Protein AF-0000000068295584 (afdb_homodimer)

InterPro domains:
  IPR000866 Alkyl hydroperoxide reductase subunit C/ Thiol specific antioxidant [PF00578] (80-216)
  IPR013766 Thioredoxin domain [PS51352] (78-240)
  IPR019479 Peroxiredoxin, C-terminal [PF10417] (237-272)
  IPR036249 Thioredoxin-like superfamily [SSF52833] (78-272)
  IPR050217 Thiol-specific antioxidant peroxiredoxin [PTHR10681] (71-273)

Foldseek 3Di:
DDDDDDDDDDDDDDDDYDDYDDDDDDDDDDPDDDPPPPPDDDDDDDDPDDPCPPPPPPPDDPPPPPPPPPPVVPPDDDQAPFFHDWDWFWKDAPLDIDIDTPVVQALQAKEKEKEAWDPLDPLCVLPLVVQLVCQVCVVVRVVVRYAYEYEKQDDNVSLSVLCPDDVVRSGNHHGPHIYGHNVVCVSLVSNPQADVVVRTGFTKIFIAGNNRGTNDMDTDGRNDHDDPVVVSQVSVQVVVCVVVVQWHADPPRGPPDDIFGPDPVRNVVVVVVD/DDDDDDDDDDDDDDDDDDDDDDDDDDDDDDDDDDDPPPPDDDDDDDPPPPDPPPDPPVPDDPPPPVPPPPPVVPPDDDQAPFFADWDWFWKDAPLDIDIDTPVVQALQAKEKEKEAWDALDPLCVLPLVVQLVCQVCVVVRVVVRYAYEYEKQDDNVSLSVLCPDDVVRSGNHHGPHIYGHNVVCVSLVSNPQADVVVRTGFTKIFIAGNNRGTNDMDTDGRNDHDDPVVVSQVSVQVVVCVVVVQWHADPPRGPPDDIFGPDPVRNVVVVVVD

Solvent-accessible surface area (backbone atoms only — not comparable to full-atom values): 32255 Å² total; per-residue (Å²): 138,92,84,93,87,93,87,93,86,90,98,87,96,88,95,88,92,91,86,92,88,89,92,85,88,85,91,85,88,82,82,83,83,78,82,72,81,72,82,86,84,74,86,85,78,85,73,77,80,76,82,65,83,68,79,75,72,81,72,74,81,72,73,71,68,72,66,71,68,66,72,62,71,73,76,80,71,34,63,58,74,26,71,53,81,76,54,73,37,48,17,29,45,86,91,34,83,42,79,48,47,57,69,76,35,42,75,73,26,29,36,40,44,34,35,33,42,62,79,86,42,33,42,22,41,20,45,52,44,38,54,43,48,49,36,76,45,37,66,64,38,46,75,63,46,36,45,59,41,38,36,27,40,41,47,49,66,56,50,44,54,37,33,72,25,50,49,87,78,66,24,59,24,85,55,79,48,38,42,35,28,28,63,84,42,58,63,38,46,73,69,54,31,38,39,76,94,77,68,31,31,32,36,30,36,34,37,27,40,35,87,32,30,19,43,29,37,38,37,27,32,85,53,46,37,57,42,70,67,57,49,52,37,54,51,50,40,48,51,49,26,71,78,32,75,68,36,15,31,27,43,60,46,47,93,89,54,82,65,33,33,51,36,71,71,43,27,46,54,48,55,70,68,100,142,85,81,85,86,89,80,86,92,82,84,93,83,93,84,85,90,87,87,93,81,90,86,92,84,93,89,79,88,84,76,85,73,84,80,76,80,68,80,82,81,72,86,84,76,86,69,78,76,73,80,77,65,80,73,78,71,80,74,74,82,73,72,73,71,72,67,69,68,67,69,64,70,74,77,80,70,34,63,58,75,26,71,53,80,76,54,74,38,47,19,28,44,86,89,33,83,44,78,47,47,56,70,75,36,43,76,73,26,28,36,40,42,33,36,33,42,62,79,85,43,33,44,17,44,17,47,52,41,38,54,44,47,49,37,77,46,36,66,66,37,48,76,64,46,34,46,59,38,39,37,28,40,43,47,48,67,56,51,41,54,37,33,72,26,49,51,89,78,66,24,57,25,86,54,82,48,38,42,34,27,29,63,85,42,57,61,37,47,72,69,54,30,36,37,74,94,76,66,32,30,33,37,29,37,33,38,26,40,36,85,33,31,19,43,29,38,36,36,27,31,84,53,46,35,57,42,71,67,58,50,50,37,52,51,50,40,49,52,51,26,70,78,33,74,66,35,16,33,27,45,61,46,48,94,90,54,85,65,33,32,50,36,70,70,44,27,46,54,48,56,71,68,98

pLDDT: mean 70.83, std 32.26, range [15.24, 98.81]

Radius of gyration: 38.33 Å; Cα contacts (8 Å, |Δi|>4): 947; chains: 2; bounding box: 94×116×137 Å

Organism: Malus domestica (NCBI:txid3750)

Sequence (548 aa):
MAASTAALISSAPSRAFSSSKSTPLVAASSKPISQTLTFPKSIHGLRLPRVAHSGSLSRGGSHARKSFVVKASAVELPLVGNVAPDFEAEAVFDQEFIKVKLSEYIGKKYVILFFYPLDFTFVCPTGKHEITAFSDRHAEFAELNTEILGVSVDSVFSHLAWVQTDRKSGGLGDLKYPLISDVTKSISKSYDVLIPDQGIALRGLFIIDKEGVIQHSTVNNLAIGRSVDETKRTLQALQYVQDNPDEVCPAGWKPGEKSMKPDPKGSKEYFSAIMAASTAALISSAPSRAFSSSKSTPLVAASSKPISQTLTFPKSIHGLRLPRVAHSGSLSRGGSHARKSFVVKASAVELPLVGNVAPDFEAEAVFDQEFIKVKLSEYIGKKYVILFFYPLDFTFVCPTGKHEITAFSDRHAEFAELNTEILGVSVDSVFSHLAWVQTDRKSGGLGDLKYPLISDVTKSISKSYDVLIPDQGIALRGLFIIDKEGVIQHSTVNNLAIGRSVDETKRTLQALQYVQDNPDEVCPAGWKPGEKSMKPDPKGSKEYFSAI

Secondary structure (DSSP, 8-state):
------------------------------------------------------------------------------STTSBPPP-EEEEEETTEEEEEEGGGTTTT-EEEEEE-S-TT-SSTHHHHHHHHHHHHTHHHHHHTTEEEEEEESS-HHHHHHHHHS-GGGT---S-SS-EEE-TT-HHHHHTT-EETTTTEE-EEEEEE-TTSBEEEEEEE-TTB---HHHHHHHHHHHHHHHHSTT-BB-TT--TTS--B-SSHHHHHHHHHH-/---------------------------------------------------------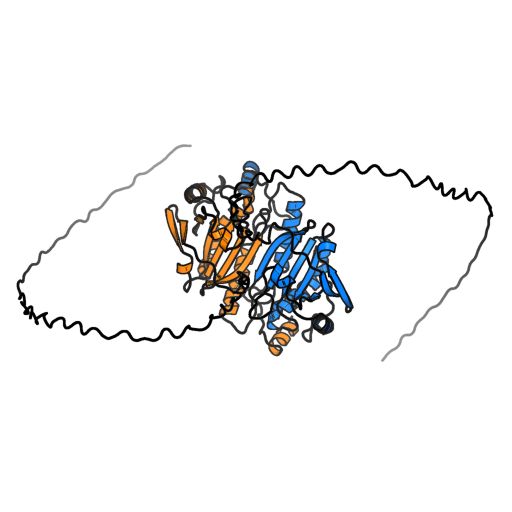---------------------STTSBPPP-EEEEEETTEEEEEEGGGTTTT-EEEEEE-S-TT-SSTHHHHHHHHHHHHTHHHHHHTTEEEEEEESS-HHHHHHHHHS-GGGT---S-SS-EEE-TT-HHHHHTT-EETTTTEE-EEEEEE-TTSBEEEEEEE-TTB---HHHHHHHHHHHHHHHH-TT-BB-TT--TTS--B-SSHHHHHHHHHH-

Nearest PDB structures (foldseek):
  5zte-assembly2_F  TM=9.862E-01  e=1.625E-36  Arabidopsis thaliana
  7kiz-assembly1_B  TM=9.825E-01  e=7.605E-29  Homo sapiens
  5ucx-assembly2_C  TM=9.709E-01  e=2.293E-28  Homo sapiens
  5jcg-assembly1_D  TM=9.652E-01  e=1.794E-28  Homo sapiens
  3tkr-assembly1_G  TM=9.799E-01  e=2.086E-27  Homo sapiens

Structure (mmCIF, N/CA/C/O backbone):
data_AF-0000000068295584-model_v1
#
loop_
_entity.id
_entity.type
_entity.pdbx_description
1 polymer 'thioredoxin-dependent peroxiredoxin'
#
loop_
_atom_site.group_PDB
_atom_site.id
_atom_site.type_symbol
_atom_site.label_atom_id
_atom_site.label_alt_id
_atom_site.label_comp_id
_atom_site.label_asym_id
_atom_site.label_entity_id
_atom_site.label_seq_id
_atom_site.pdbx_PDB_ins_code
_atom_site.Cartn_x
_atom_site.Cartn_y
_atom_site.Cartn_z
_atom_site.occupancy
_atom_site.B_iso_or_equiv
_atom_site.auth_seq_id
_atom_site.auth_comp_id
_atom_site.auth_asym_id
_atom_site.auth_atom_id
_atom_site.pdbx_PDB_model_num
ATOM 1 N N . MET A 1 1 ? -17.125 -19.172 -65.062 1 17.67 1 MET A N 1
ATOM 2 C CA . MET A 1 1 ? -16.516 -19.875 -66.188 1 17.67 1 MET A CA 1
ATOM 3 C C . MET A 1 1 ? -15.094 -20.312 -65.812 1 17.67 1 MET A C 1
ATOM 5 O O . MET A 1 1 ? -14.75 -21.484 -66 1 17.67 1 MET A O 1
ATOM 9 N N . ALA A 1 2 ? -13.961 -19.609 -66.25 1 17.59 2 ALA A N 1
ATOM 10 C CA . ALA A 1 2 ? -12.805 -20.141 -66.938 1 17.59 2 ALA A CA 1
ATOM 11 C C . ALA A 1 2 ? -11.773 -20.719 -65.938 1 17.59 2 ALA A C 1
ATOM 13 O O . ALA A 1 2 ? -11.75 -20.344 -64.812 1 17.59 2 ALA A O 1
ATOM 14 N N . ALA A 1 3 ? -10.297 -20.875 -66.312 1 16.34 3 ALA A N 1
ATOM 15 C CA . ALA A 1 3 ? -9.344 -21.797 -66.875 1 16.34 3 ALA A CA 1
ATOM 16 C C . ALA A 1 3 ? -8.141 -22.016 -66 1 16.34 3 ALA A C 1
ATOM 18 O O . ALA A 1 3 ? -7.738 -23.156 -65.75 1 16.34 3 ALA A O 1
ATOM 19 N N . SER A 1 4 ? -6.992 -21.156 -66 1 16.72 4 SER A N 1
ATOM 20 C CA . SER A 1 4 ? -5.715 -21.625 -66.5 1 16.72 4 SER A CA 1
ATOM 21 C C . SER A 1 4 ? -4.879 -22.312 -65.438 1 16.72 4 SER A C 1
ATOM 23 O O . SER A 1 4 ? -5.012 -22.016 -64.25 1 16.72 4 SER A O 1
ATOM 25 N N . THR A 1 5 ? -3.67 -23.141 -65.625 1 17.48 5 THR A N 1
ATOM 26 C CA . THR A 1 5 ? -2.939 -24.406 -65.688 1 17.48 5 THR A CA 1
ATOM 27 C C . THR A 1 5 ? -1.768 -24.375 -64.688 1 17.48 5 THR A C 1
ATOM 29 O O . THR A 1 5 ? -1.578 -25.312 -63.938 1 17.48 5 THR A O 1
ATOM 32 N N . ALA A 1 6 ? -0.493 -23.594 -64.75 1 16.61 6 ALA A N 1
ATOM 33 C CA . ALA A 1 6 ? 0.727 -24.203 -65.312 1 16.61 6 ALA A CA 1
ATOM 34 C C . ALA A 1 6 ? 1.592 -24.766 -64.188 1 16.61 6 ALA A C 1
ATOM 36 O O . ALA A 1 6 ? 1.451 -24.375 -63 1 16.61 6 ALA A O 1
ATOM 37 N N . ALA A 1 7 ? 3.119 -24.656 -64.125 1 16.59 7 ALA A N 1
ATOM 38 C CA . ALA A 1 7 ? 4.188 -25.547 -64.562 1 16.59 7 ALA A CA 1
ATOM 39 C C . ALA A 1 7 ? 5.008 -26.062 -63.375 1 16.59 7 ALA A C 1
ATOM 41 O O . ALA A 1 7 ? 5.164 -27.266 -63.219 1 16.59 7 ALA A O 1
ATOM 42 N N . LEU A 1 8 ? 6.41 -25.641 -63.219 1 16.23 8 LEU A N 1
ATOM 43 C CA . LEU A 1 8 ? 7.578 -26.438 -63.562 1 16.23 8 LEU A CA 1
ATOM 44 C C . LEU A 1 8 ? 8.195 -27.109 -62.344 1 16.23 8 LEU A C 1
ATOM 46 O O . LEU A 1 8 ? 7.98 -26.656 -61.219 1 16.23 8 LEU A O 1
ATOM 50 N N . ILE A 1 9 ? 9.688 -27.609 -62.219 1 16.42 9 ILE A N 1
ATOM 51 C CA . ILE A 1 9 ? 10.484 -28.828 -62.312 1 16.42 9 ILE A CA 1
ATOM 52 C C . ILE A 1 9 ? 11.242 -29.031 -61 1 16.42 9 ILE A C 1
ATOM 54 O O . ILE A 1 9 ? 11.172 -30.109 -60.406 1 16.42 9 ILE A O 1
ATOM 58 N N . SER A 1 10 ? 12.773 -28.797 -60.812 1 15.66 10 SER A N 1
ATOM 59 C CA . SER A 1 10 ? 13.797 -29.828 -60.969 1 15.66 10 SER A CA 1
ATOM 60 C C . SER A 1 10 ? 14.367 -30.25 -59.625 1 15.66 10 SER A C 1
ATOM 62 O O . SER A 1 10 ? 13.609 -30.516 -58.688 1 15.66 10 SER A O 1
ATOM 64 N N . SER A 1 11 ? 15.867 -30 -59.281 1 16.19 11 SER A N 1
ATOM 65 C CA . SER A 1 11 ? 17 -30.922 -59.344 1 16.19 11 SER A CA 1
ATOM 66 C C . SER A 1 11 ? 17.406 -31.391 -57.938 1 16.19 11 SER A C 1
ATOM 68 O O . SER A 1 11 ? 17.078 -30.75 -56.938 1 16.19 11 SER A O 1
ATOM 70 N N . ALA A 1 12 ? 18.719 -32.281 -57.625 1 16.98 12 ALA A N 1
ATOM 71 C CA . ALA A 1 12 ? 19.266 -33.594 -57.312 1 16.98 12 ALA A CA 1
ATOM 72 C C . ALA A 1 12 ? 20.062 -33.562 -56 1 16.98 12 ALA A C 1
ATOM 74 O O . ALA A 1 12 ? 19.828 -34.375 -55.125 1 16.98 12 ALA A O 1
ATOM 75 N N . PRO A 1 13 ? 21.594 -33.25 -55.844 1 16.44 13 PRO A N 1
ATOM 76 C CA . PRO A 1 13 ? 22.594 -34.312 -55.75 1 16.44 13 PRO A CA 1
ATOM 77 C C . PRO A 1 13 ? 22.969 -34.656 -54.312 1 16.44 13 PRO A C 1
ATOM 79 O O . PRO A 1 13 ? 22.594 -33.906 -53.406 1 16.44 13 PRO A O 1
ATOM 82 N N . SER A 1 14 ? 24.516 -34.906 -53.906 1 16 14 SER A N 1
ATOM 83 C CA . SER A 1 14 ? 25.453 -36 -53.719 1 16 14 SER A CA 1
ATOM 84 C C . SER A 1 14 ? 25.969 -36.062 -52.281 1 16 14 SER A C 1
ATOM 86 O O . SER A 1 14 ? 25.906 -37.094 -51.625 1 16 14 SER A O 1
ATOM 88 N N . ARG A 1 15 ? 27.391 -35.469 -51.781 1 16.08 15 ARG A N 1
ATOM 89 C CA . ARG A 1 15 ? 28.562 -36.312 -51.625 1 16.08 15 ARG A CA 1
ATOM 90 C C . ARG A 1 15 ? 28.797 -36.688 -50.188 1 16.08 15 ARG A C 1
ATOM 92 O O . ARG A 1 15 ? 28.281 -36.031 -49.25 1 16.08 15 ARG A O 1
ATOM 99 N N . ALA A 1 16 ? 30.281 -36.75 -49.531 1 16.42 16 ALA A N 1
ATOM 100 C CA . ALA A 1 16 ? 31.297 -37.781 -49.344 1 16.42 16 ALA A CA 1
ATOM 101 C C . ALA A 1 16 ? 31.625 -37.938 -47.844 1 16.42 16 ALA A C 1
ATOM 103 O O . ALA A 1 16 ? 31.375 -39 -47.25 1 16.42 16 ALA A O 1
ATOM 104 N N . PHE A 1 17 ? 33 -37.531 -47.312 1 15.76 17 PHE A N 1
ATOM 105 C CA . PHE A 1 17 ? 34.125 -38.406 -47.031 1 15.76 17 PHE A CA 1
ATOM 106 C C . PHE A 1 17 ? 34.25 -38.656 -45.531 1 15.76 17 PHE A C 1
ATOM 108 O O . PHE A 1 17 ? 33.656 -37.969 -44.719 1 15.76 17 PHE A O 1
ATOM 115 N N . SER A 1 18 ? 35.656 -38.5 -44.812 1 15.45 18 SER A N 1
ATOM 116 C CA . SER A 1 18 ? 36.656 -39.469 -44.469 1 15.45 18 SER A CA 1
ATOM 117 C C . SER A 1 18 ? 36.719 -39.688 -42.938 1 15.45 18 SER A C 1
ATOM 119 O O . SER A 1 18 ? 36.188 -38.875 -42.188 1 15.45 18 SER A O 1
ATOM 121 N N . SER A 1 19 ? 38.062 -39.719 -42.25 1 15.38 19 SER A N 1
ATOM 122 C CA . SER A 1 19 ? 38.906 -40.812 -41.781 1 15.38 19 SER A CA 1
ATOM 123 C C . SER A 1 19 ? 38.969 -40.906 -40.281 1 15.38 19 SER A C 1
ATOM 125 O O . SER A 1 19 ? 38.625 -41.938 -39.688 1 15.38 19 SER A O 1
ATOM 127 N N . SER A 1 20 ? 40.25 -40.469 -39.531 1 16.3 20 SER A N 1
ATOM 128 C CA . SER A 1 20 ? 41.25 -41.406 -39.031 1 16.3 20 SER A CA 1
ATOM 129 C C . SER A 1 20 ? 41.094 -41.625 -37.531 1 16.3 20 SER A C 1
ATOM 131 O O . SER A 1 20 ? 40.375 -40.875 -36.844 1 16.3 20 SER A O 1
ATOM 133 N N . LYS A 1 21 ? 42.281 -41.438 -36.531 1 16.11 21 LYS A N 1
ATOM 134 C CA . LYS A 1 21 ? 43.219 -42.438 -36 1 16.11 21 LYS A CA 1
ATOM 135 C C . LYS A 1 21 ? 43 -42.625 -34.5 1 16.11 21 LYS A C 1
ATOM 137 O O . LYS A 1 21 ? 42.438 -43.594 -34.062 1 16.11 21 LYS A O 1
ATOM 142 N N . SER A 1 22 ? 44.094 -42.125 -33.562 1 16.5 22 SER A N 1
ATOM 143 C CA . SER A 1 22 ? 45.062 -42.969 -32.938 1 16.5 22 SER A CA 1
ATOM 144 C C . SER A 1 22 ? 44.656 -43.312 -31.5 1 16.5 22 SER A C 1
ATOM 146 O O . SER A 1 22 ? 43.812 -42.656 -30.922 1 16.5 22 SER A O 1
ATOM 148 N N . THR A 1 23 ? 45.719 -43.375 -30.438 1 16.98 23 THR A N 1
ATOM 149 C CA . THR A 1 23 ? 46.406 -44.438 -29.766 1 16.98 23 THR A CA 1
ATOM 150 C C . THR A 1 23 ? 45.969 -44.531 -28.297 1 16.98 23 THR A C 1
ATOM 152 O O . THR A 1 23 ? 45.438 -43.562 -27.734 1 16.98 23 THR A O 1
ATOM 155 N N . PRO A 1 24 ? 46.844 -45.125 -27.328 1 16.7 24 PRO A N 1
ATOM 156 C CA . PRO A 1 24 ? 46.875 -46.344 -26.516 1 16.7 24 PRO A CA 1
ATOM 157 C C . PRO A 1 24 ? 46.656 -46.094 -25.031 1 16.7 24 PRO A C 1
ATOM 159 O O . PRO A 1 24 ? 45.781 -46.719 -24.422 1 16.7 24 PRO A O 1
ATOM 162 N N . LEU A 1 25 ? 47.656 -45.344 -24.25 1 17.67 25 LEU A N 1
ATOM 163 C CA . LEU A 1 25 ? 48.531 -46.125 -23.391 1 17.67 25 LEU A CA 1
ATOM 164 C C . LEU A 1 25 ? 47.969 -46.25 -21.984 1 17.67 25 LEU A C 1
ATOM 166 O O . LEU A 1 25 ? 47.156 -45.406 -21.562 1 17.67 25 LEU A O 1
ATOM 170 N N . VAL A 1 26 ? 48.781 -46.688 -20.906 1 16.25 26 VAL A N 1
ATOM 171 C CA . VAL A 1 26 ? 49 -47.844 -20.016 1 16.25 26 VAL A CA 1
ATOM 172 C C . VAL A 1 26 ? 48.719 -47.406 -18.562 1 16.25 26 VAL A C 1
ATOM 174 O O . VAL A 1 26 ? 48.031 -48.125 -17.828 1 16.25 26 VAL A O 1
ATOM 177 N N . ALA A 1 27 ? 49.406 -46.312 -17.812 1 18.75 27 ALA A N 1
ATOM 178 C CA . ALA A 1 27 ? 50.344 -46.844 -16.828 1 18.75 27 ALA A CA 1
ATOM 179 C C . ALA A 1 27 ? 49.656 -47.125 -15.5 1 18.75 27 ALA A C 1
ATOM 181 O O . ALA A 1 27 ? 48.625 -46.5 -15.195 1 18.75 27 ALA A O 1
ATOM 182 N N . ALA A 1 28 ? 50.375 -47.5 -14.359 1 16.31 28 ALA A N 1
ATOM 183 C CA . ALA A 1 28 ? 50.688 -48.594 -13.422 1 16.31 28 ALA A CA 1
ATOM 184 C C . ALA A 1 28 ? 50.125 -48.312 -12.047 1 16.31 28 ALA A C 1
ATOM 186 O O . ALA A 1 28 ? 49.281 -49.062 -11.547 1 16.31 28 ALA A O 1
ATOM 187 N N . SER A 1 29 ? 50.969 -47.906 -10.945 1 16.55 29 SER A N 1
ATOM 188 C CA . SER A 1 29 ? 51.375 -48.812 -9.867 1 16.55 29 SER A CA 1
ATOM 189 C C . SER A 1 29 ? 50.531 -48.562 -8.602 1 16.55 29 SER A C 1
ATOM 191 O O . SER A 1 29 ? 49.812 -47.562 -8.523 1 16.55 29 SER A O 1
ATOM 193 N N . SER A 1 30 ? 51.25 -48.219 -7.344 1 16.98 30 SER A N 1
ATOM 194 C CA . SER A 1 30 ? 51.469 -49.031 -6.145 1 16.98 30 SER A CA 1
ATOM 195 C C . SER A 1 30 ? 50.625 -48.5 -4.977 1 16.98 30 SER A C 1
ATOM 197 O O . SER A 1 30 ? 50.469 -47.312 -4.805 1 16.98 30 SER A O 1
ATOM 199 N N . LYS A 1 31 ? 49.75 -49.375 -4.336 1 20.42 31 LYS A N 1
ATOM 200 C CA . LYS A 1 31 ? 48.656 -49.5 -3.369 1 20.42 31 LYS A CA 1
ATOM 201 C C . LYS A 1 31 ? 49.125 -49.125 -1.963 1 20.42 31 LYS A C 1
ATOM 203 O O . LYS A 1 31 ? 48.406 -49.375 -0.985 1 20.42 31 LYS A O 1
ATOM 208 N N . PRO A 1 32 ? 50.094 -47.938 -1.812 1 19.88 32 PRO A N 1
ATOM 209 C CA . PRO A 1 32 ? 50.75 -48.406 -0.584 1 19.88 32 PRO A CA 1
ATOM 210 C C . PRO A 1 32 ? 49.781 -48.562 0.58 1 19.88 32 PRO A C 1
ATOM 212 O O . PRO A 1 32 ? 48.688 -47.969 0.574 1 19.88 32 PRO A O 1
ATOM 215 N N . ILE A 1 33 ? 50.344 -49.344 1.66 1 17.77 33 ILE A N 1
ATOM 216 C CA . ILE A 1 33 ? 50.125 -50.219 2.811 1 17.77 33 ILE A CA 1
ATOM 217 C C . ILE A 1 33 ? 49.594 -49.375 3.984 1 17.77 33 ILE A C 1
ATOM 219 O O . ILE A 1 33 ? 50.031 -48.281 4.23 1 17.77 33 ILE A O 1
ATOM 223 N N . SER A 1 34 ? 48.5 -49.938 4.734 1 19.78 34 SER A N 1
ATOM 224 C CA . SER A 1 34 ? 47.406 -49.75 5.672 1 19.78 34 SER A CA 1
ATOM 225 C C . SER A 1 34 ? 47.906 -49.469 7.078 1 19.78 34 SER A C 1
ATOM 227 O O . SER A 1 34 ? 47.125 -49.312 8.008 1 19.78 34 SER A O 1
ATOM 229 N N . GLN A 1 35 ? 49.375 -49.062 7.195 1 17.77 35 GLN A N 1
ATOM 230 C CA . GLN A 1 35 ? 49.719 -49.688 8.469 1 17.77 35 GLN A CA 1
ATOM 231 C C . GLN A 1 35 ? 48.969 -49 9.625 1 17.77 35 GLN A C 1
ATOM 233 O O . GLN A 1 35 ? 48.906 -47.781 9.688 1 17.77 35 GLN A O 1
ATOM 238 N N . THR A 1 36 ? 48.062 -49.781 10.391 1 22.05 36 THR A N 1
ATOM 239 C CA . THR A 1 36 ? 47.031 -49.75 11.438 1 22.05 36 THR A CA 1
ATOM 240 C C . THR A 1 36 ? 47.656 -49.312 12.766 1 22.05 36 THR A C 1
ATOM 242 O O . THR A 1 36 ? 46.969 -49.156 13.766 1 22.05 36 THR A O 1
ATOM 245 N N . LEU A 1 37 ? 48.781 -48.344 12.781 1 18.75 37 LEU A N 1
ATOM 246 C CA . LEU A 1 37 ? 49.5 -48.625 14.016 1 18.75 37 LEU A CA 1
ATOM 247 C C . LEU A 1 37 ? 48.625 -48.375 15.234 1 18.75 37 LEU A C 1
ATOM 249 O O . LEU A 1 37 ? 47.906 -47.375 15.281 1 18.75 37 LEU A O 1
ATOM 253 N N . THR A 1 38 ? 48.562 -49.375 16.188 1 19.47 38 THR A N 1
ATOM 254 C CA . THR A 1 38 ? 47.844 -49.906 17.344 1 19.47 38 THR A CA 1
ATOM 255 C C . THR A 1 38 ? 48.156 -49.062 18.578 1 19.47 38 THR A C 1
ATOM 257 O O . THR A 1 38 ? 47.531 -49.281 19.625 1 19.47 38 THR A O 1
ATOM 260 N N . PHE A 1 39 ? 48.688 -47.781 18.562 1 20.31 39 PHE A N 1
ATOM 261 C CA . PHE A 1 39 ? 49.469 -47.688 19.812 1 20.31 39 PHE A CA 1
ATOM 262 C C . PHE A 1 39 ? 48.531 -47.75 21.016 1 20.31 39 PHE A C 1
ATOM 264 O O . PHE A 1 39 ? 47.406 -47.281 20.969 1 20.31 39 PHE A O 1
ATOM 271 N N . PRO A 1 40 ? 49.188 -48.344 22.141 1 18.86 40 PRO A N 1
ATOM 272 C CA . PRO A 1 40 ? 48.75 -48.969 23.375 1 18.86 40 PRO A CA 1
ATOM 273 C C . PRO A 1 40 ? 48.031 -48 24.328 1 18.86 40 PRO A C 1
ATOM 275 O O . PRO A 1 40 ? 48.25 -46.781 24.234 1 18.86 40 PRO A O 1
ATOM 278 N N . LYS A 1 41 ? 47.094 -48.594 25.109 1 18.34 41 LYS A N 1
ATOM 279 C CA . LYS A 1 41 ? 45.875 -48.406 25.906 1 18.34 41 LYS A CA 1
ATOM 280 C C . LYS A 1 41 ? 46.188 -47.719 27.219 1 18.34 41 LYS A C 1
ATOM 282 O O . LYS A 1 41 ? 45.438 -46.844 27.656 1 18.34 41 LYS A O 1
ATOM 287 N N . SER A 1 42 ? 47.344 -48.062 28.031 1 18.14 42 SER A N 1
ATOM 288 C CA . SER A 1 42 ? 46.875 -48.594 29.312 1 18.14 42 SER A CA 1
ATOM 289 C C . SER A 1 42 ? 46.781 -47.5 30.359 1 18.14 42 SER A C 1
ATOM 291 O O . SER A 1 42 ? 46.156 -47.688 31.422 1 18.14 42 SER A O 1
ATOM 293 N N . ILE A 1 43 ? 47.406 -46.281 30.266 1 20.06 43 ILE A N 1
ATOM 294 C CA . ILE A 1 43 ? 48.031 -46.062 31.562 1 20.06 43 ILE A CA 1
ATOM 295 C C . ILE A 1 43 ? 46.969 -45.812 32.625 1 20.06 43 ILE A C 1
ATOM 297 O O . ILE A 1 43 ? 45.969 -45.125 32.375 1 20.06 43 ILE A O 1
ATOM 301 N N . HIS A 1 44 ? 47.281 -46.438 33.906 1 18 44 HIS A N 1
ATOM 302 C CA . HIS A 1 44 ? 46.688 -46.906 35.156 1 18 44 HIS A CA 1
ATOM 303 C C . HIS A 1 44 ? 46.125 -45.719 35.969 1 18 44 HIS A C 1
ATOM 305 O O . HIS A 1 44 ? 46.438 -44.562 35.688 1 18 44 HIS A O 1
ATOM 311 N N . GLY A 1 45 ? 46.25 -45.875 37.406 1 18.12 45 GLY A N 1
ATOM 312 C CA . GLY A 1 45 ? 45.312 -46.125 38.5 1 18.12 45 GLY A CA 1
ATOM 313 C C . GLY A 1 45 ? 45.031 -44.875 39.312 1 18.12 45 GLY A C 1
ATOM 314 O O . GLY A 1 45 ? 43.875 -44.688 39.781 1 18.12 45 GLY A O 1
ATOM 315 N N . LEU A 1 46 ? 46.094 -44.062 39.719 1 21.66 46 LEU A N 1
ATOM 316 C CA . LEU A 1 46 ? 46.156 -43.938 41.188 1 21.66 46 LEU A CA 1
ATOM 317 C C . LEU A 1 46 ? 45.156 -42.906 41.688 1 21.66 46 LEU A C 1
ATOM 319 O O . LEU A 1 46 ? 45.125 -41.781 41.156 1 21.66 46 LEU A O 1
ATOM 323 N N . ARG A 1 47 ? 44.188 -43.375 42.531 1 21.62 47 ARG A N 1
ATOM 324 C CA . ARG A 1 47 ? 42.906 -42.938 43.094 1 21.62 47 ARG A CA 1
ATOM 325 C C . ARG A 1 47 ? 43.125 -41.875 44.188 1 21.62 47 ARG A C 1
ATOM 327 O O . ARG A 1 47 ? 43.594 -42.188 45.281 1 21.62 47 ARG A O 1
ATOM 334 N N . LEU A 1 48 ? 43.969 -40.875 44.031 1 23.66 48 LEU A N 1
ATOM 335 C CA . LEU A 1 48 ? 44.188 -40.219 45.312 1 23.66 48 LEU A CA 1
ATOM 336 C C . LEU A 1 48 ? 42.875 -39.781 45.938 1 23.66 48 LEU A C 1
ATOM 338 O O . LEU A 1 48 ? 41.969 -39.312 45.219 1 23.66 48 LEU A O 1
ATOM 342 N N . PRO A 1 49 ? 42.75 -40.125 47.344 1 21.23 49 PRO A N 1
ATOM 343 C CA . PRO A 1 49 ? 41.562 -40.062 48.188 1 21.23 49 PRO A CA 1
ATOM 344 C C . PRO A 1 49 ? 41 -38.656 48.344 1 21.23 49 PRO A C 1
ATOM 346 O O . PRO A 1 49 ? 41.75 -37.688 48.156 1 21.23 49 PRO A O 1
ATOM 349 N N . ARG A 1 50 ? 39.719 -38.594 48.312 1 22.33 50 ARG A N 1
ATOM 350 C CA . ARG A 1 50 ? 38.719 -37.531 48.188 1 22.33 50 ARG A CA 1
ATOM 351 C C . ARG A 1 50 ? 38.625 -36.719 49.469 1 22.33 50 ARG A C 1
ATOM 353 O O . ARG A 1 50 ? 38.062 -37.156 50.469 1 22.33 50 ARG A O 1
ATOM 360 N N . VAL A 1 51 ? 39.75 -36.312 50.219 1 21.83 51 VAL A N 1
ATOM 361 C CA . VAL A 1 51 ? 39.344 -35.844 51.531 1 21.83 51 VAL A CA 1
ATOM 362 C C . VAL A 1 51 ? 38.188 -34.875 51.406 1 21.83 51 VAL A C 1
ATOM 364 O O . VAL A 1 51 ? 38.188 -33.969 50.562 1 21.83 51 VAL A O 1
ATOM 367 N N . ALA A 1 52 ? 37.062 -35.219 52.031 1 22.39 52 ALA A N 1
ATOM 368 C CA . ALA A 1 52 ? 35.656 -34.75 52.094 1 22.39 52 ALA A CA 1
ATOM 369 C C . ALA A 1 52 ? 35.562 -33.406 52.781 1 22.39 52 ALA A C 1
ATOM 371 O O . ALA A 1 52 ? 34.469 -32.844 52.875 1 22.39 52 ALA A O 1
ATOM 372 N N . HIS A 1 53 ? 36.531 -32.562 52.969 1 22.28 53 HIS A N 1
ATOM 373 C CA . HIS A 1 53 ? 36.188 -31.609 54 1 22.28 53 HIS A CA 1
ATOM 374 C C . HIS A 1 53 ? 34.969 -30.781 53.594 1 22.28 53 HIS A C 1
ATOM 376 O O . HIS A 1 53 ? 35 -30.047 52.594 1 22.28 53 HIS A O 1
ATOM 382 N N . SER A 1 54 ? 33.719 -31.281 53.594 1 23.31 54 SER A N 1
ATOM 383 C CA . SER A 1 54 ? 32.562 -30.578 53.062 1 23.31 54 SER A CA 1
ATOM 384 C C . SER A 1 54 ? 32.188 -29.359 53.906 1 23.31 54 SER A C 1
ATOM 386 O O . SER A 1 54 ? 31.266 -29.422 54.719 1 23.31 54 SER A O 1
ATOM 388 N N . GLY A 1 55 ? 33.125 -28.594 54.5 1 25.38 55 GLY A N 1
ATOM 389 C CA . GLY A 1 55 ? 32.5 -27.594 55.344 1 25.38 55 GLY A CA 1
ATOM 390 C C . GLY A 1 55 ? 31.422 -26.781 54.625 1 25.38 55 GLY A C 1
ATOM 391 O O . GLY A 1 55 ? 31.656 -26.266 53.531 1 25.38 55 GLY A O 1
ATOM 392 N N . SER A 1 56 ? 30.156 -27.219 54.719 1 26.02 56 SER A N 1
ATOM 393 C CA . SER A 1 56 ? 29.016 -26.672 54 1 26.02 56 SER A CA 1
ATOM 394 C C . SER A 1 56 ? 28.797 -25.203 54.375 1 26.02 56 SER A C 1
ATOM 396 O O . SER A 1 56 ? 28.641 -24.859 55.562 1 26.02 56 SER A O 1
ATOM 398 N N . LEU A 1 57 ? 29.734 -24.312 54 1 26.31 57 LEU A N 1
ATOM 399 C CA . LEU A 1 57 ? 29.406 -22.906 54.188 1 26.31 57 LEU A CA 1
ATOM 400 C C . LEU A 1 57 ? 27.984 -22.625 53.719 1 26.31 57 LEU A C 1
ATOM 402 O O . LEU A 1 57 ? 27.594 -23.078 52.625 1 26.31 57 LEU A O 1
ATOM 406 N N . SER A 1 58 ? 27 -22.469 54.688 1 26.75 58 SER A N 1
ATOM 407 C CA . SER A 1 58 ? 25.609 -22.078 54.5 1 26.75 58 SER A CA 1
ATOM 408 C C . SER A 1 58 ? 25.484 -20.891 53.531 1 26.75 58 SER A C 1
ATOM 410 O O . SER A 1 58 ? 26.078 -19.844 53.781 1 26.75 58 SER A O 1
ATOM 412 N N . ARG A 1 59 ? 25.656 -21.125 52.281 1 27.11 59 ARG A N 1
ATOM 413 C CA . ARG A 1 59 ? 25.516 -20.094 51.281 1 27.11 59 ARG A CA 1
ATOM 414 C C . ARG A 1 59 ? 24.25 -19.281 51.5 1 27.11 59 ARG A C 1
ATOM 416 O O . ARG A 1 59 ? 23.188 -19.828 51.812 1 27.11 59 ARG A O 1
ATOM 423 N N . GLY A 1 60 ? 24.406 -18.109 51.969 1 26.98 60 GLY A N 1
ATOM 424 C CA . GLY A 1 60 ? 23.453 -17.016 52.062 1 26.98 60 GLY A CA 1
ATOM 425 C C . GLY A 1 60 ? 22.484 -16.953 50.906 1 26.98 60 GLY A C 1
ATOM 426 O O . GLY A 1 60 ? 22.766 -17.5 49.812 1 26.98 60 GLY A O 1
ATOM 427 N N . GLY A 1 61 ? 21.109 -16.984 51.219 1 26.81 61 GLY A N 1
ATOM 428 C CA . GLY A 1 61 ? 19.922 -16.953 50.406 1 26.81 61 GLY A CA 1
ATOM 429 C C . GLY A 1 61 ? 20.016 -15.953 49.25 1 26.81 61 GLY A C 1
ATOM 430 O O . GLY A 1 61 ? 20.312 -14.773 49.469 1 26.81 61 GLY A O 1
ATOM 431 N N . SER A 1 62 ? 20.703 -16.328 48.219 1 27.53 62 SER A N 1
ATOM 432 C CA . SER A 1 62 ? 20.734 -15.508 47 1 27.53 62 SER A CA 1
ATOM 433 C C . SER A 1 62 ? 19.328 -15.039 46.625 1 27.53 62 SER A C 1
ATOM 435 O O . SER A 1 62 ? 18.391 -15.836 46.625 1 27.53 62 SER A O 1
ATOM 437 N N . HIS A 1 63 ? 18.969 -13.93 47.219 1 29.48 63 HIS A N 1
ATOM 438 C CA . HIS A 1 63 ? 17.766 -13.227 46.781 1 29.48 63 HIS A CA 1
ATOM 439 C C . HIS A 1 63 ? 17.609 -13.297 45.25 1 29.48 63 HIS A C 1
ATOM 441 O O . HIS A 1 63 ? 18.531 -12.922 44.5 1 29.48 63 HIS A O 1
ATOM 447 N N . ALA A 1 64 ?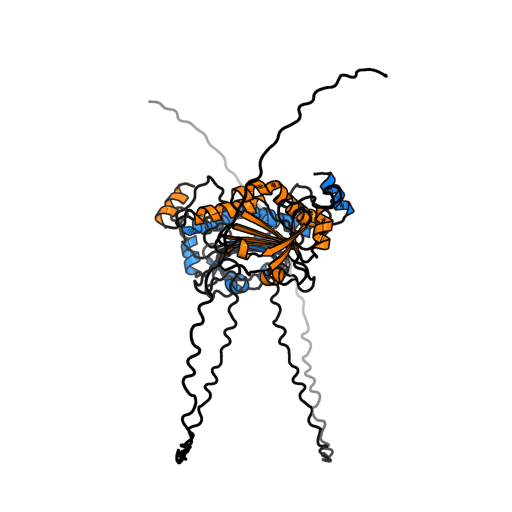 16.969 -14.336 44.812 1 29.5 64 ALA A N 1
ATOM 448 C CA . ALA A 1 64 ? 16.531 -14.414 43.406 1 29.5 64 ALA A CA 1
ATOM 449 C C . ALA A 1 64 ? 16.109 -13.039 42.906 1 29.5 64 ALA A C 1
ATOM 451 O O . ALA A 1 64 ? 15.164 -12.438 43.438 1 29.5 64 ALA A O 1
ATOM 452 N N . ARG A 1 65 ? 17.031 -12.25 42.594 1 26.62 65 ARG A N 1
ATOM 453 C CA . ARG A 1 65 ? 16.578 -11.117 41.781 1 26.62 65 ARG A CA 1
ATOM 454 C C . ARG A 1 65 ? 15.578 -11.57 40.719 1 26.62 65 ARG A C 1
ATOM 456 O O . ARG A 1 65 ? 15.898 -12.414 39.875 1 26.62 65 ARG A O 1
ATOM 463 N N . LYS A 1 66 ? 14.352 -11.859 41.188 1 29.45 66 LYS A N 1
ATOM 464 C CA . LYS A 1 66 ? 13.336 -11.945 40.125 1 29.45 66 LYS A CA 1
ATOM 465 C C . LYS A 1 66 ? 13.633 -10.969 39 1 29.45 66 LYS A C 1
ATOM 467 O O . LYS A 1 66 ? 13.594 -9.75 39.188 1 29.45 66 LYS A O 1
ATOM 472 N N . SER A 1 67 ? 14.711 -11.352 38.281 1 30.08 67 SER A N 1
ATOM 473 C CA . SER A 1 67 ? 14.828 -10.578 37.062 1 30.08 67 SER A CA 1
ATOM 474 C C . SER A 1 67 ? 13.469 -10.414 36.375 1 30.08 67 SER A C 1
ATOM 476 O O . SER A 1 67 ? 12.797 -11.406 36.094 1 30.08 67 SER A O 1
ATOM 478 N N . PHE A 1 68 ? 12.727 -9.617 36.938 1 30.5 68 PHE A N 1
ATOM 479 C CA . PHE A 1 68 ? 11.594 -9.219 36.094 1 30.5 68 PHE A CA 1
ATOM 480 C C . PHE A 1 68 ? 12 -9.102 34.625 1 30.5 68 PHE A C 1
ATOM 482 O O . PHE A 1 68 ? 12.781 -8.227 34.281 1 30.5 68 PHE A O 1
ATOM 489 N N . VAL A 1 69 ? 12.312 -10.273 34.094 1 30.41 69 VAL A N 1
ATOM 490 C CA . VAL A 1 69 ? 12.383 -10.188 32.625 1 30.41 69 VAL A CA 1
ATOM 491 C C . VAL A 1 69 ? 11.211 -9.367 32.094 1 30.41 69 VAL A C 1
ATOM 493 O O . VAL A 1 69 ? 10.055 -9.758 32.25 1 30.41 69 VAL A O 1
ATOM 496 N N . VAL A 1 70 ? 11.195 -8.125 32.312 1 29.3 70 VAL A N 1
ATOM 497 C CA . VAL A 1 70 ? 10.297 -7.34 31.469 1 29.3 70 VAL A CA 1
ATOM 498 C C . VAL A 1 70 ? 10.219 -7.953 30.078 1 29.3 70 VAL A C 1
ATOM 500 O O . VAL A 1 70 ? 11.227 -8.031 29.375 1 29.3 70 VAL A O 1
ATOM 503 N N . LYS A 1 71 ? 9.562 -9.055 29.984 1 29.06 71 LYS A N 1
ATOM 504 C CA . LYS A 1 71 ? 9.258 -9.375 28.594 1 29.06 71 LYS A CA 1
ATOM 505 C C . LYS A 1 71 ? 8.969 -8.102 27.781 1 29.06 71 LYS A C 1
ATOM 507 O O . LYS A 1 71 ? 7.949 -7.445 28 1 29.06 71 LYS A O 1
ATOM 512 N N . ALA A 1 72 ? 9.945 -7.23 27.594 1 32.72 72 ALA A N 1
ATOM 513 C CA . ALA A 1 72 ? 9.766 -6.172 26.609 1 32.72 72 ALA A CA 1
ATOM 514 C C . ALA A 1 72 ? 8.852 -6.629 25.484 1 32.72 72 ALA A C 1
ATOM 516 O O . ALA A 1 72 ? 9.047 -7.703 24.906 1 32.72 72 ALA A O 1
ATOM 517 N N . SER A 1 73 ? 7.648 -6.508 25.594 1 37.59 73 SER A N 1
ATOM 518 C CA . SER A 1 73 ? 6.762 -6.742 24.453 1 37.59 73 SER A CA 1
ATOM 519 C C . SER A 1 73 ? 7.516 -6.629 23.125 1 37.59 73 SER A C 1
ATOM 521 O O . SER A 1 73 ? 8.211 -5.645 22.891 1 37.59 73 SER A O 1
ATOM 523 N N . ALA A 1 74 ? 8.172 -7.59 22.672 1 42.38 74 ALA A N 1
ATOM 524 C CA . ALA A 1 74 ? 8.859 -7.625 21.391 1 42.38 74 ALA A CA 1
ATOM 525 C C . ALA A 1 74 ? 8.258 -6.625 20.406 1 42.38 74 ALA A C 1
ATOM 527 O O . ALA A 1 74 ? 7.055 -6.68 20.125 1 42.38 74 ALA A O 1
ATOM 528 N N . VAL A 1 75 ? 8.578 -5.422 20.531 1 52.66 75 VAL A N 1
ATOM 529 C CA . VAL A 1 75 ? 8.18 -4.363 19.609 1 52.66 75 VAL A CA 1
ATOM 530 C C . VAL A 1 75 ? 8.078 -4.918 18.203 1 52.66 75 VAL A C 1
ATOM 532 O O . VAL A 1 75 ? 9.07 -5.41 17.641 1 52.66 75 VAL A O 1
ATOM 535 N N . GLU A 1 76 ? 6.953 -5.469 17.734 1 71.81 76 GLU A N 1
ATOM 536 C CA . GLU A 1 76 ? 6.754 -6.004 16.391 1 71.81 76 GLU A CA 1
ATOM 537 C C . GLU A 1 76 ? 7.16 -4.988 15.328 1 71.81 76 GLU A C 1
ATOM 539 O O . GLU A 1 76 ? 6.719 -3.838 15.352 1 71.81 76 GLU A O 1
ATOM 544 N N . LEU A 1 77 ? 8.273 -5.207 14.617 1 86.12 77 LEU A N 1
ATOM 545 C CA . LEU A 1 77 ? 8.805 -4.395 13.531 1 86.12 77 LEU A CA 1
ATOM 546 C C . LEU A 1 77 ? 7.848 -4.371 12.344 1 86.12 77 LEU A C 1
ATOM 548 O O . LEU A 1 77 ? 7.188 -5.371 12.055 1 86.12 77 LEU A O 1
ATOM 552 N N . PRO A 1 78 ? 7.758 -3.143 11.82 1 90.12 78 PRO A N 1
ATOM 553 C CA . PRO A 1 78 ? 6.973 -3.129 10.586 1 90.12 78 PRO A CA 1
ATOM 554 C C . PRO A 1 78 ? 7.523 -4.078 9.531 1 90.12 78 PRO A C 1
ATOM 556 O O . PRO A 1 78 ? 8.711 -4.418 9.555 1 90.12 78 PRO A O 1
ATOM 559 N N . LEU A 1 79 ? 6.664 -4.516 8.633 1 94.38 79 LEU A N 1
ATOM 560 C CA . LEU A 1 79 ? 7.105 -5.398 7.559 1 94.38 79 LEU A CA 1
ATOM 561 C C . LEU A 1 79 ? 8.07 -4.672 6.621 1 94.38 79 LEU A C 1
ATOM 563 O O . LEU A 1 79 ? 9.141 -5.195 6.297 1 94.38 79 LEU A O 1
ATOM 567 N N . VAL A 1 80 ? 7.672 -3.49 6.238 1 97.25 80 VAL A N 1
ATOM 568 C CA . VAL A 1 80 ? 8.508 -2.734 5.309 1 97.25 80 VAL A CA 1
ATOM 569 C C . VAL A 1 80 ? 9.797 -2.307 6.004 1 97.25 80 VAL A C 1
ATOM 571 O O . VAL A 1 80 ? 9.766 -1.818 7.137 1 97.25 80 VAL A O 1
ATOM 574 N N . GLY A 1 81 ? 10.891 -2.488 5.312 1 95.94 81 GLY A N 1
ATOM 575 C CA . GLY A 1 81 ? 12.195 -2.145 5.859 1 95.94 81 GLY A CA 1
ATOM 576 C C . GLY A 1 81 ? 12.883 -3.311 6.547 1 95.94 81 GLY A C 1
ATOM 577 O O . GLY A 1 81 ? 14.039 -3.205 6.953 1 95.94 81 GLY A O 1
ATOM 578 N N . ASN A 1 82 ? 12.156 -4.441 6.637 1 96.88 82 ASN A N 1
ATOM 579 C CA . ASN A 1 82 ? 12.703 -5.617 7.305 1 96.88 82 ASN A CA 1
ATOM 580 C C . ASN A 1 82 ? 12.633 -6.852 6.41 1 96.88 82 ASN A C 1
ATOM 582 O O . ASN A 1 82 ? 12 -6.824 5.355 1 96.88 82 ASN A O 1
ATOM 586 N N . VAL A 1 83 ? 13.344 -7.852 6.867 1 97.69 83 VAL A N 1
ATOM 587 C CA . VAL A 1 83 ? 13.43 -9.086 6.094 1 97.69 83 VAL A CA 1
ATOM 588 C C . VAL A 1 83 ? 12.047 -9.727 5.973 1 97.69 83 VAL A C 1
ATOM 590 O O . VAL A 1 83 ? 11.305 -9.797 6.953 1 97.69 83 VAL A O 1
ATOM 593 N N . ALA A 1 84 ? 11.734 -10.078 4.754 1 98.38 84 ALA A N 1
ATOM 594 C CA . ALA A 1 84 ? 10.445 -10.703 4.492 1 98.38 84 ALA A CA 1
ATOM 595 C C . ALA A 1 84 ? 10.328 -12.039 5.219 1 98.38 84 ALA A C 1
ATOM 597 O O . ALA A 1 84 ? 11.273 -12.836 5.23 1 98.38 84 ALA A O 1
ATOM 598 N N . PRO A 1 85 ? 9.188 -12.281 5.824 1 98.06 85 PRO A N 1
ATOM 599 C CA . PRO A 1 85 ? 8.977 -13.625 6.375 1 98.06 85 PRO A CA 1
ATOM 600 C C . PRO A 1 85 ? 9.133 -14.727 5.328 1 98.06 85 PRO A C 1
ATOM 602 O O . PRO A 1 85 ? 8.469 -14.68 4.281 1 98.06 85 PRO A O 1
ATOM 605 N N . ASP A 1 86 ? 9.945 -15.664 5.645 1 98.06 86 ASP A N 1
ATOM 606 C CA . ASP A 1 86 ? 10.188 -16.75 4.695 1 98.06 86 ASP A CA 1
ATOM 607 C C . ASP A 1 86 ? 9.07 -17.781 4.746 1 98.06 86 ASP A C 1
ATOM 609 O O . ASP A 1 86 ? 8.328 -17.859 5.734 1 98.06 86 ASP A O 1
ATOM 613 N N . PHE A 1 87 ? 8.93 -18.516 3.564 1 98.25 87 PHE A N 1
ATOM 614 C CA . PHE A 1 87 ? 7.957 -19.594 3.512 1 98.25 87 PHE A CA 1
ATOM 615 C C . PHE A 1 87 ? 8.352 -20.625 2.463 1 98.25 87 PHE A C 1
ATOM 617 O O . PHE A 1 87 ? 9.18 -20.344 1.59 1 98.25 87 PHE A O 1
ATOM 624 N N . GLU A 1 88 ? 7.875 -21.781 2.67 1 98.06 88 GLU A N 1
ATOM 625 C CA . GLU A 1 88 ? 7.875 -22.875 1.703 1 98.06 88 GLU A CA 1
ATOM 626 C C . GLU A 1 88 ? 6.48 -23.469 1.539 1 98.06 88 GLU A C 1
ATOM 628 O O . GLU A 1 88 ? 5.82 -23.797 2.527 1 98.06 88 GLU A O 1
ATOM 633 N N . ALA A 1 89 ? 6.066 -23.547 0.26 1 98.38 89 ALA A N 1
ATOM 634 C CA . ALA A 1 89 ? 4.688 -23.984 0.043 1 98.38 89 ALA A CA 1
ATOM 635 C C . ALA A 1 89 ? 4.527 -24.625 -1.332 1 98.38 89 ALA A C 1
ATOM 637 O O . ALA A 1 89 ? 5.359 -24.422 -2.221 1 98.38 89 ALA A O 1
ATOM 638 N N . GLU A 1 90 ? 3.514 -25.391 -1.448 1 97.62 90 GLU A N 1
ATOM 639 C CA . GLU A 1 90 ? 3.145 -25.938 -2.75 1 97.62 90 GLU A CA 1
ATOM 640 C C . GLU A 1 90 ? 2.484 -24.875 -3.627 1 97.62 90 GLU A C 1
ATOM 642 O O . GLU A 1 90 ? 1.803 -23.969 -3.123 1 97.62 90 GLU A O 1
ATOM 647 N N . ALA A 1 91 ? 2.721 -25.016 -4.902 1 98.31 91 ALA A N 1
ATOM 648 C CA . ALA A 1 91 ? 2.184 -24.078 -5.879 1 98.31 91 ALA A CA 1
ATOM 649 C C . ALA A 1 91 ? 1.851 -24.781 -7.191 1 98.31 91 ALA A C 1
ATOM 651 O O . ALA A 1 91 ? 2.15 -25.953 -7.363 1 98.31 91 ALA A O 1
ATOM 652 N N . VAL A 1 92 ? 1.156 -24.062 -8.008 1 97.69 92 VAL A N 1
ATOM 653 C CA . VAL A 1 92 ? 0.879 -24.531 -9.359 1 97.69 92 VAL A CA 1
ATOM 654 C C . VAL A 1 92 ? 1.591 -23.641 -10.367 1 97.69 92 VAL A C 1
ATOM 656 O O . VAL A 1 92 ? 1.49 -22.406 -10.305 1 97.69 92 VAL A O 1
ATOM 659 N N . PHE A 1 93 ? 2.373 -24.266 -11.227 1 97.12 93 PHE A N 1
ATOM 660 C CA . PHE A 1 93 ? 2.996 -23.594 -12.367 1 97.12 93 PHE A CA 1
ATOM 661 C C . PHE A 1 93 ? 3.104 -24.531 -13.555 1 97.12 93 PHE A C 1
ATOM 663 O O . PHE A 1 93 ? 3.467 -25.703 -13.398 1 97.12 93 PHE A O 1
ATOM 670 N N . ASP A 1 94 ? 2.658 -24.016 -14.695 1 94.19 94 ASP A N 1
ATOM 671 C CA . ASP A 1 94 ? 2.701 -24.797 -15.93 1 94.19 94 ASP A CA 1
ATOM 672 C C . ASP A 1 94 ? 1.925 -26.109 -15.773 1 94.19 94 ASP A C 1
ATOM 674 O O . ASP A 1 94 ? 2.424 -27.172 -16.125 1 94.19 94 ASP A O 1
ATOM 678 N N . GLN A 1 95 ? 0.904 -26.062 -15.117 1 91.94 95 GLN A N 1
ATOM 679 C CA . GLN A 1 95 ? -0.059 -27.141 -14.953 1 91.94 95 GLN A CA 1
ATOM 680 C C . GLN A 1 95 ? 0.511 -28.266 -14.086 1 91.94 95 GLN A C 1
ATOM 682 O O . GLN A 1 95 ? 0.027 -29.391 -14.133 1 91.94 95 GLN A O 1
ATOM 687 N N . GLU A 1 96 ? 1.496 -27.922 -13.328 1 94.31 96 GLU A N 1
ATOM 688 C CA . GLU A 1 96 ? 2.115 -28.906 -12.445 1 94.31 96 GLU A CA 1
ATOM 689 C C . GLU A 1 96 ? 2.223 -28.375 -11.016 1 94.31 96 GLU A C 1
ATOM 691 O O . GLU A 1 96 ? 2.25 -27.156 -10.797 1 94.31 96 GLU A O 1
ATOM 696 N N . PHE A 1 97 ? 2.215 -29.312 -10.133 1 96.44 97 PHE A N 1
ATOM 697 C CA . PHE A 1 97 ? 2.48 -28.969 -8.742 1 96.44 97 PHE A CA 1
ATOM 698 C C . PHE A 1 97 ? 3.975 -28.781 -8.5 1 96.44 97 PHE A C 1
ATOM 700 O O . PHE A 1 97 ? 4.773 -29.656 -8.867 1 96.44 97 PHE A O 1
ATOM 707 N N . ILE A 1 98 ? 4.371 -27.688 -7.922 1 97.25 98 ILE A N 1
ATOM 708 C CA . ILE A 1 98 ? 5.77 -27.406 -7.598 1 97.25 98 ILE A CA 1
ATOM 709 C C . ILE A 1 98 ? 5.871 -26.891 -6.168 1 97.25 98 ILE A C 1
ATOM 711 O O . ILE A 1 98 ? 4.855 -26.609 -5.523 1 97.25 98 ILE A O 1
ATOM 715 N N . LYS A 1 99 ? 7.066 -26.859 -5.727 1 97.56 99 LYS A N 1
ATOM 716 C CA . LYS A 1 99 ? 7.359 -26.234 -4.438 1 97.56 99 LYS A CA 1
ATOM 717 C C . LYS A 1 99 ? 8.047 -24.891 -4.617 1 97.56 99 LYS A C 1
ATOM 719 O O . LYS A 1 99 ? 8.969 -24.766 -5.422 1 97.56 99 LYS A O 1
ATOM 724 N N . VAL A 1 100 ? 7.555 -23.891 -3.939 1 97.94 100 VAL A N 1
ATOM 725 C CA . VAL A 1 100 ? 8.141 -22.547 -4 1 97.94 100 VAL A CA 1
ATOM 726 C C . VAL A 1 100 ? 8.672 -22.156 -2.627 1 97.94 100 VAL A C 1
ATOM 728 O O . VAL A 1 100 ? 7.996 -22.359 -1.612 1 97.94 100 VAL A O 1
ATOM 731 N N . LYS A 1 101 ? 9.797 -21.75 -2.629 1 98.25 101 LYS A N 1
ATOM 732 C CA . LYS A 1 101 ? 10.453 -21.203 -1.441 1 98.25 101 LYS A CA 1
ATOM 733 C C . LYS A 1 101 ? 10.961 -19.797 -1.687 1 98.25 101 LYS A C 1
ATOM 735 O O . LYS A 1 101 ? 11.719 -19.547 -2.629 1 98.25 101 LYS A O 1
ATOM 740 N N . LEU A 1 102 ? 10.562 -18.859 -0.795 1 98.19 102 LEU A N 1
ATOM 741 C CA . LEU A 1 102 ? 10.898 -17.453 -1.017 1 98.19 102 LEU A CA 1
ATOM 742 C C . LEU A 1 102 ? 12.414 -17.25 -1.031 1 98.19 102 LEU A C 1
ATOM 744 O O . LEU A 1 102 ? 12.938 -16.516 -1.863 1 98.19 102 LEU A O 1
ATOM 748 N N . SER A 1 103 ? 13.133 -17.875 -0.152 1 97.62 103 SER A N 1
ATOM 749 C CA . SER A 1 103 ? 14.562 -17.641 0.039 1 97.62 103 SER A CA 1
ATOM 750 C C . SER A 1 103 ? 15.352 -18.047 -1.203 1 97.62 103 SER A C 1
ATOM 752 O O . SER A 1 103 ? 16.516 -17.672 -1.344 1 97.62 103 SER A O 1
ATOM 754 N N . GLU A 1 104 ? 14.75 -18.812 -2.07 1 97.12 104 GLU A N 1
ATOM 755 C CA . GLU A 1 104 ? 15.43 -19.234 -3.293 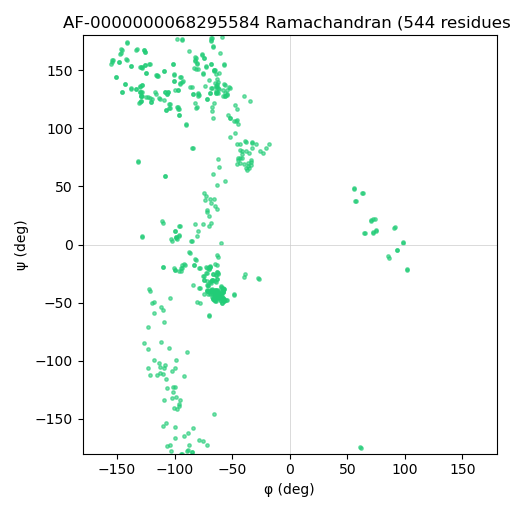1 97.12 104 GLU A CA 1
ATOM 756 C C . GLU A 1 104 ? 15.617 -18.047 -4.246 1 97.12 104 GLU A C 1
ATOM 758 O O . GLU A 1 104 ? 16.422 -18.125 -5.176 1 97.12 104 GLU A O 1
ATOM 763 N N . TYR A 1 105 ? 14.859 -17.031 -4.055 1 97.44 105 TYR A N 1
ATOM 764 C CA . TYR A 1 105 ? 14.945 -15.867 -4.938 1 97.44 105 TYR A CA 1
ATOM 765 C C . TYR A 1 105 ? 15.891 -14.812 -4.371 1 97.44 105 TYR A C 1
ATOM 767 O O . TYR A 1 105 ? 16.312 -13.898 -5.082 1 97.44 105 TYR A O 1
ATOM 775 N N . ILE A 1 106 ? 16.125 -14.883 -3.115 1 96.19 106 ILE A N 1
ATOM 776 C CA . ILE A 1 106 ? 16.969 -13.891 -2.441 1 96.19 106 ILE A CA 1
ATOM 777 C C . ILE A 1 106 ? 18.375 -13.93 -3.023 1 96.19 106 ILE A C 1
ATOM 779 O O . ILE A 1 106 ? 18.922 -15 -3.258 1 96.19 106 ILE A O 1
ATOM 783 N N . GLY A 1 107 ? 18.953 -12.766 -3.324 1 96.12 107 GLY A N 1
ATOM 784 C CA . GLY A 1 107 ? 20.266 -12.664 -3.955 1 96.12 107 GLY A CA 1
ATOM 785 C C . GLY A 1 107 ? 20.203 -12.742 -5.469 1 96.12 107 GLY A C 1
ATOM 786 O O . GLY A 1 107 ? 21.188 -12.453 -6.148 1 96.12 107 GLY A O 1
ATOM 787 N N . LYS A 1 108 ? 19.047 -13.117 -6.012 1 97 108 LYS A N 1
ATOM 788 C CA . LYS A 1 108 ? 18.953 -13.375 -7.445 1 97 108 LYS A CA 1
ATOM 789 C C . LYS A 1 108 ? 17.969 -12.414 -8.109 1 97 108 LYS A C 1
ATOM 791 O O . LYS A 1 108 ? 18.281 -11.789 -9.125 1 97 108 LYS A O 1
ATOM 796 N N . LYS A 1 109 ? 16.781 -12.297 -7.539 1 98.25 109 LYS A N 1
ATOM 797 C CA . LYS A 1 109 ? 15.703 -11.547 -8.18 1 98.25 109 LYS A CA 1
ATOM 798 C C . LYS A 1 109 ? 14.945 -10.695 -7.168 1 98.25 109 LYS A C 1
ATOM 800 O O . LYS A 1 109 ? 14.938 -11 -5.977 1 98.25 109 LYS A O 1
ATOM 805 N N . TYR A 1 110 ? 14.352 -9.602 -7.68 1 98.56 110 TYR A N 1
ATOM 806 C CA . TYR A 1 110 ? 13.242 -9 -6.949 1 98.56 110 TYR A CA 1
ATOM 807 C C . TYR A 1 110 ? 12.023 -9.906 -6.949 1 98.56 110 TYR A C 1
ATOM 809 O O . TYR A 1 110 ? 11.891 -10.773 -7.816 1 98.56 110 TYR A O 1
ATOM 817 N N . VAL A 1 111 ? 11.188 -9.719 -5.953 1 98.81 111 VAL A N 1
ATOM 818 C CA . VAL A 1 111 ? 9.969 -10.516 -5.898 1 98.81 111 VAL A CA 1
ATOM 819 C C . VAL A 1 111 ? 8.758 -9.602 -5.695 1 98.81 111 VAL A C 1
ATOM 821 O O . VAL A 1 111 ? 8.773 -8.727 -4.828 1 98.81 111 VAL A O 1
ATOM 824 N N . ILE A 1 112 ? 7.773 -9.711 -6.508 1 98.69 112 ILE A N 1
ATOM 825 C CA . ILE A 1 112 ? 6.434 -9.203 -6.246 1 98.69 112 ILE A CA 1
ATOM 826 C C . ILE A 1 112 ? 5.559 -10.328 -5.684 1 98.69 112 ILE A C 1
ATOM 828 O O . ILE A 1 112 ? 5.258 -11.297 -6.383 1 98.69 112 ILE A O 1
ATOM 832 N N . LEU A 1 113 ? 5.211 -10.203 -4.453 1 98.62 113 LEU A N 1
ATOM 833 C CA . LEU A 1 113 ? 4.348 -11.141 -3.752 1 98.62 113 LEU A CA 1
ATOM 834 C C . LEU A 1 113 ? 2.967 -10.539 -3.512 1 98.62 113 LEU A C 1
ATOM 836 O O . LEU A 1 113 ? 2.834 -9.555 -2.777 1 98.62 113 LEU A O 1
ATOM 840 N N . PHE A 1 114 ? 1.997 -11.133 -4.113 1 97.5 114 PHE A N 1
ATOM 841 C CA . PHE A 1 114 ? 0.688 -10.531 -3.877 1 97.5 114 PHE A CA 1
ATOM 842 C C . PHE A 1 114 ? -0.314 -11.594 -3.424 1 97.5 114 PHE A C 1
ATOM 844 O O . PHE A 1 114 ? -0.21 -12.758 -3.809 1 97.5 114 PHE A O 1
ATOM 851 N N . PHE A 1 115 ? -1.296 -11.148 -2.645 1 96.62 115 PHE A N 1
ATOM 852 C CA . PHE A 1 115 ? -2.328 -11.977 -2.039 1 96.62 115 PHE A CA 1
ATOM 853 C C . PHE A 1 115 ? -3.703 -11.625 -2.596 1 96.62 115 PHE A C 1
ATOM 855 O O . PHE A 1 115 ? -3.975 -10.469 -2.906 1 96.62 115 PHE A O 1
ATOM 862 N N . TYR A 1 116 ? -4.484 -12.625 -2.689 1 93.88 116 TYR A N 1
ATOM 863 C CA . TYR A 1 116 ? -5.883 -12.438 -3.068 1 93.88 116 TYR A CA 1
ATOM 864 C C . TYR A 1 116 ? -6.789 -13.383 -2.289 1 93.88 116 TYR A C 1
ATOM 866 O O . TYR A 1 116 ? -6.332 -14.391 -1.756 1 93.88 116 TYR A O 1
ATOM 874 N N . PRO A 1 117 ? -8.031 -13.086 -2.197 1 93.38 117 PRO A N 1
ATOM 875 C CA . PRO A 1 117 ? -8.883 -13.781 -1.231 1 93.38 117 PRO A CA 1
ATOM 876 C C . PRO A 1 117 ? -9.133 -15.242 -1.61 1 93.38 117 PRO A C 1
ATOM 878 O O . PRO A 1 117 ? -8.75 -16.156 -0.869 1 93.38 117 PRO A O 1
ATOM 881 N N . LEU A 1 118 ? -9.805 -15.477 -2.842 1 92.19 118 LEU A N 1
ATOM 882 C CA . LEU A 1 118 ? -10.219 -16.828 -3.203 1 92.19 118 LEU A CA 1
ATOM 883 C C . LEU A 1 118 ? -10.18 -17.031 -4.715 1 92.19 118 LEU A C 1
ATOM 885 O O . LEU A 1 118 ? -10.281 -16.062 -5.473 1 92.19 118 LEU A O 1
ATOM 889 N N . ASP A 1 119 ? -10.07 -18.266 -5.035 1 91.69 119 ASP A N 1
ATOM 890 C CA . ASP A 1 119 ? -10.188 -18.656 -6.438 1 91.69 119 ASP A CA 1
ATOM 891 C C . ASP A 1 119 ? -11.641 -18.562 -6.91 1 91.69 119 ASP A C 1
ATOM 893 O O . ASP A 1 119 ? -12.57 -18.656 -6.105 1 91.69 119 ASP A O 1
ATOM 897 N N . PHE A 1 120 ? -11.836 -18.344 -8.227 1 84.56 120 PHE A N 1
ATOM 898 C CA . PHE A 1 120 ? -13.109 -18.391 -8.922 1 84.56 120 PHE A CA 1
ATOM 899 C C . PHE A 1 120 ? -14.047 -17.297 -8.414 1 84.56 120 PHE A C 1
ATOM 901 O O . PHE A 1 120 ? -15.273 -17.453 -8.445 1 84.56 120 PHE A O 1
ATOM 908 N N . THR A 1 121 ? -13.453 -16.391 -7.605 1 74.38 121 THR A N 1
ATOM 909 C CA . THR A 1 121 ? -14.273 -15.258 -7.195 1 74.38 121 THR A CA 1
ATOM 910 C C . THR A 1 121 ? -14.297 -14.188 -8.281 1 74.38 121 THR A C 1
ATOM 912 O O . THR A 1 121 ? -13.312 -14.008 -9.008 1 74.38 121 THR A O 1
ATOM 915 N N . PHE A 1 122 ? -15.594 -14.016 -8.75 1 55.03 122 PHE A N 1
ATOM 916 C CA . PHE A 1 122 ? -15.789 -13.023 -9.805 1 55.03 122 PHE A CA 1
ATOM 917 C C . PHE A 1 122 ? -15.578 -11.609 -9.266 1 55.03 122 PHE A C 1
ATOM 919 O O . PHE A 1 122 ? -15.453 -10.656 -10.039 1 55.03 122 PHE A O 1
ATOM 926 N N . VAL A 1 123 ? -16.172 -11.547 -8.047 1 49.19 123 VAL A N 1
ATOM 927 C CA . VAL A 1 123 ? -15.953 -10.219 -7.48 1 49.19 123 VAL A CA 1
ATOM 928 C C . VAL A 1 123 ? -14.531 -9.758 -7.781 1 49.19 123 VAL A C 1
ATOM 930 O O . VAL A 1 123 ? -14.242 -8.555 -7.734 1 49.19 123 VAL A O 1
ATOM 933 N N . CYS A 1 124 ? -13.828 -10.836 -7.891 1 49.16 124 CYS A N 1
ATOM 934 C CA . CYS A 1 124 ? -12.414 -10.492 -7.969 1 49.16 124 CYS A CA 1
ATOM 935 C C . CYS A 1 124 ? -12.031 -10.094 -9.391 1 49.16 124 CYS A C 1
ATOM 937 O O . CYS A 1 124 ? -11.266 -10.797 -10.047 1 49.16 124 CYS A O 1
ATOM 939 N N . PRO A 1 125 ? -13.164 -9.75 -10.25 1 44.22 125 PRO A N 1
ATOM 940 C CA . PRO A 1 125 ? -12.523 -9.18 -11.438 1 44.22 125 PRO A CA 1
ATOM 941 C C . PRO A 1 125 ? -11.164 -8.562 -11.141 1 44.22 125 PRO A C 1
ATOM 943 O O . PRO A 1 125 ? -10.312 -8.469 -12.031 1 44.22 125 PRO A O 1
ATOM 946 N N . THR A 1 126 ? -11.18 -8.125 -9.875 1 50.28 126 THR A N 1
ATOM 947 C CA . THR A 1 126 ? -9.977 -7.508 -9.328 1 50.28 126 THR A CA 1
ATOM 948 C C . THR A 1 126 ? -8.883 -8.555 -9.109 1 50.28 126 THR A C 1
ATOM 950 O O . THR A 1 126 ? -7.719 -8.32 -9.445 1 50.28 126 THR A O 1
ATOM 953 N N . GLY A 1 127 ? -9.672 -9.797 -8.68 1 60.94 127 GLY A N 1
ATOM 954 C CA . GLY A 1 127 ? -8.648 -10.805 -8.414 1 60.94 127 GLY A CA 1
ATOM 955 C C . GLY A 1 127 ? -8.133 -11.477 -9.664 1 60.94 127 GLY A C 1
ATOM 956 O O . GLY A 1 127 ? -6.941 -11.414 -9.969 1 60.94 127 GLY A O 1
ATOM 957 N N . LYS A 1 128 ? -9.242 -11.922 -10.484 1 73.81 128 LYS A N 1
ATOM 958 C CA . LYS A 1 128 ? -8.828 -12.578 -11.719 1 73.81 128 LYS A CA 1
ATOM 959 C C . LYS A 1 128 ? -8.109 -11.602 -12.648 1 73.81 128 LYS A C 1
ATOM 961 O O . LYS A 1 128 ? -7.062 -11.93 -13.211 1 73.81 128 LYS A O 1
ATOM 966 N N . HIS A 1 129 ? -8.727 -10.43 -12.711 1 77.75 129 HIS A N 1
ATOM 967 C CA . HIS A 1 129 ? -8.188 -9.438 -13.625 1 77.75 129 HIS A CA 1
ATOM 968 C C . HIS A 1 129 ? -6.758 -9.055 -13.242 1 77.75 129 HIS A C 1
ATOM 970 O O . HIS A 1 129 ? -5.883 -8.969 -14.109 1 77.75 129 HIS A O 1
ATOM 976 N N . GLU A 1 130 ? -6.629 -8.906 -12.039 1 87.38 130 GLU A N 1
ATOM 977 C CA . GLU A 1 130 ? -5.289 -8.539 -11.594 1 87.38 130 GLU A CA 1
ATOM 978 C C . GLU A 1 130 ? -4.301 -9.68 -11.836 1 87.38 130 GLU A C 1
ATOM 980 O O . GLU A 1 130 ? -3.182 -9.445 -12.305 1 87.38 130 GLU A O 1
ATOM 985 N N . ILE A 1 131 ? -4.758 -10.891 -11.586 1 92.75 131 ILE A N 1
ATOM 986 C CA . ILE A 1 131 ? -3.91 -12.07 -11.75 1 92.75 131 ILE A CA 1
ATOM 987 C C . ILE A 1 131 ? -3.531 -12.234 -13.219 1 92.75 131 ILE A C 1
ATOM 989 O O . ILE A 1 131 ? -2.357 -12.43 -13.547 1 92.75 131 ILE A O 1
ATOM 993 N N . THR A 1 132 ? -4.484 -12.086 -14.062 1 92.12 132 THR A N 1
ATOM 994 C CA . THR A 1 132 ? -4.207 -12.242 -15.484 1 92.12 132 THR A CA 1
ATOM 995 C C . THR A 1 132 ? -3.453 -11.031 -16.031 1 92.12 132 THR A C 1
ATOM 997 O O . THR A 1 132 ? -2.625 -11.164 -16.938 1 92.12 132 THR A O 1
ATOM 1000 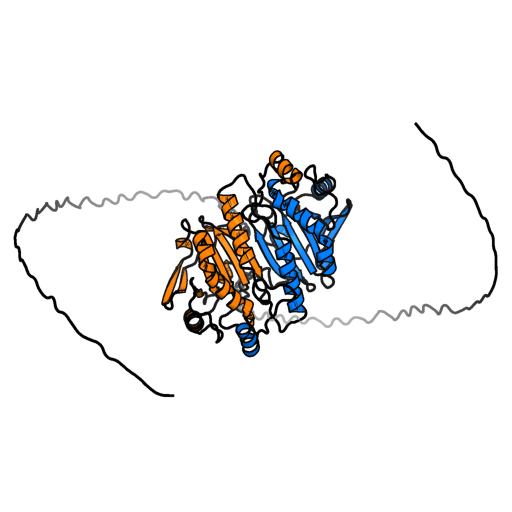N N . ALA A 1 133 ? -3.693 -9.875 -15.453 1 91 133 ALA A N 1
ATOM 1001 C CA . ALA A 1 133 ? -2.979 -8.68 -15.883 1 91 133 ALA A CA 1
ATOM 1002 C C . ALA A 1 133 ? -1.481 -8.805 -15.609 1 91 133 ALA A C 1
ATOM 1004 O O . ALA A 1 133 ? -0.659 -8.438 -16.453 1 91 133 ALA A O 1
ATOM 1005 N N . PHE A 1 134 ? -1.131 -9.305 -14.516 1 95.44 134 PHE A N 1
ATOM 1006 C CA . PHE A 1 134 ? 0.273 -9.555 -14.211 1 95.44 134 PHE A CA 1
ATOM 1007 C C . PHE A 1 134 ? 0.871 -10.57 -15.172 1 95.44 134 PHE A C 1
ATOM 1009 O O . PHE A 1 134 ? 2.018 -10.422 -15.602 1 95.44 134 PHE A O 1
ATOM 1016 N N . SER A 1 135 ? 0.128 -11.57 -15.477 1 95.69 135 SER A N 1
ATOM 1017 C CA . SER A 1 135 ? 0.597 -12.578 -16.438 1 95.69 135 SER A CA 1
ATOM 1018 C C . SER A 1 135 ? 0.802 -11.977 -17.812 1 95.69 135 SER A C 1
ATOM 1020 O O . SER A 1 135 ? 1.818 -12.227 -18.469 1 95.69 135 SER A O 1
ATOM 1022 N N . ASP A 1 136 ? -0.144 -11.18 -18.219 1 95.25 136 ASP A N 1
ATOM 1023 C CA . ASP A 1 136 ? -0.08 -10.57 -19.547 1 95.25 136 ASP A CA 1
ATOM 1024 C C . ASP A 1 136 ? 1.116 -9.625 -19.656 1 95.25 136 ASP A C 1
ATOM 1026 O O . ASP A 1 136 ? 1.674 -9.445 -20.75 1 95.25 136 ASP A O 1
ATOM 1030 N N . ARG A 1 137 ? 1.484 -9.141 -18.562 1 96.19 137 ARG A N 1
ATOM 1031 C CA . ARG A 1 137 ? 2.592 -8.188 -18.562 1 96.19 137 ARG A CA 1
ATOM 1032 C C . ARG A 1 137 ? 3.83 -8.797 -17.906 1 96.19 137 ARG A C 1
ATOM 1034 O O . ARG A 1 137 ? 4.719 -8.07 -17.453 1 96.19 137 ARG A O 1
ATOM 1041 N N . HIS A 1 138 ? 3.865 -10.023 -17.844 1 97.5 138 HIS A N 1
ATOM 1042 C CA . HIS A 1 138 ? 4.938 -10.734 -17.156 1 97.5 138 HIS A CA 1
ATOM 1043 C C . HIS A 1 138 ? 6.297 -10.383 -17.734 1 97.5 138 HIS A C 1
ATOM 1045 O O . HIS A 1 138 ? 7.277 -10.242 -17 1 97.5 138 HIS A O 1
ATOM 1051 N N . ALA A 1 139 ? 6.391 -10.242 -19 1 97.69 139 ALA A N 1
ATOM 1052 C CA . ALA A 1 139 ? 7.648 -9.977 -19.688 1 97.69 139 ALA A CA 1
ATOM 1053 C C . ALA A 1 139 ? 8.281 -8.672 -19.203 1 97.69 139 ALA A C 1
ATOM 1055 O O . ALA A 1 139 ? 9.508 -8.57 -19.094 1 97.69 139 ALA A O 1
ATOM 1056 N N . GLU A 1 140 ? 7.461 -7.703 -18.906 1 97 140 GLU A N 1
ATOM 1057 C CA . GLU A 1 140 ? 7.953 -6.422 -18.406 1 97 140 GLU A CA 1
ATOM 1058 C C . GLU A 1 140 ? 8.672 -6.59 -17.078 1 97 140 GLU A C 1
ATOM 1060 O O . GLU A 1 140 ? 9.703 -5.961 -16.844 1 97 140 GLU A O 1
ATOM 1065 N N . PHE A 1 141 ? 8.18 -7.391 -16.266 1 98.12 141 PHE A N 1
ATOM 1066 C CA . PHE A 1 141 ? 8.758 -7.609 -14.945 1 98.12 141 PHE A CA 1
ATOM 1067 C C . PHE A 1 141 ? 9.984 -8.516 -15.031 1 98.12 141 PHE A C 1
ATOM 1069 O O . PHE A 1 141 ? 10.938 -8.344 -14.281 1 98.12 141 PHE A O 1
ATOM 1076 N N . ALA A 1 142 ? 9.883 -9.477 -15.906 1 97.75 142 ALA A N 1
ATOM 1077 C CA . ALA A 1 142 ? 11.039 -10.328 -16.156 1 97.75 142 ALA A CA 1
ATOM 1078 C C . ALA A 1 142 ? 12.242 -9.508 -16.609 1 97.75 142 ALA A C 1
ATOM 1080 O O . ALA A 1 142 ? 13.375 -9.758 -16.188 1 97.75 142 ALA A O 1
ATOM 1081 N N . GLU A 1 143 ? 12 -8.547 -17.453 1 97.62 143 GLU A N 1
ATOM 1082 C CA . GLU A 1 143 ? 13.055 -7.66 -17.938 1 97.62 143 GLU A CA 1
ATOM 1083 C C . GLU A 1 143 ? 13.656 -6.844 -16.797 1 97.62 143 GLU A C 1
ATOM 1085 O O . GLU A 1 143 ? 14.805 -6.41 -16.875 1 97.62 143 GLU A O 1
ATOM 1090 N N . LEU A 1 144 ? 12.875 -6.699 -15.766 1 97.56 144 LEU A N 1
ATOM 1091 C CA . LEU A 1 144 ? 13.32 -5.965 -14.586 1 97.56 144 LEU A CA 1
ATOM 1092 C C . LEU A 1 144 ? 13.867 -6.922 -13.523 1 97.56 144 LEU A C 1
ATOM 1094 O O . LEU A 1 144 ? 13.961 -6.562 -12.352 1 97.56 144 LEU A O 1
ATOM 1098 N N . ASN A 1 145 ? 14.148 -8.102 -13.938 1 98.25 145 ASN A N 1
ATOM 1099 C CA . ASN A 1 145 ? 14.703 -9.125 -13.055 1 98.25 145 ASN A CA 1
ATOM 1100 C C . ASN A 1 145 ? 13.82 -9.359 -11.836 1 98.25 145 ASN A C 1
ATOM 1102 O O . ASN A 1 145 ? 14.305 -9.383 -10.703 1 98.25 145 ASN A O 1
ATOM 1106 N N . THR A 1 146 ? 12.539 -9.516 -12.07 1 98.75 146 THR A N 1
ATOM 1107 C CA . THR A 1 146 ? 11.562 -9.617 -10.992 1 98.75 146 THR A CA 1
ATOM 1108 C C . THR A 1 146 ? 10.688 -10.852 -11.164 1 98.75 146 THR A C 1
ATOM 1110 O O . THR A 1 146 ? 10.164 -11.102 -12.25 1 98.75 146 THR A O 1
ATOM 1113 N N . GLU A 1 147 ? 10.531 -11.633 -10.086 1 98.56 147 GLU A N 1
ATOM 1114 C CA . GLU A 1 147 ? 9.609 -12.766 -10.039 1 98.56 147 GLU A CA 1
ATOM 1115 C C . GLU A 1 147 ? 8.258 -12.352 -9.469 1 98.56 147 GLU A C 1
ATOM 1117 O O . GLU A 1 147 ? 8.195 -11.578 -8.508 1 98.56 147 GLU A O 1
ATOM 1122 N N . ILE A 1 148 ? 7.203 -12.883 -10.055 1 98.44 148 ILE A N 1
ATOM 1123 C CA . ILE A 1 148 ? 5.855 -12.648 -9.547 1 98.44 148 ILE A CA 1
ATOM 1124 C C . ILE A 1 148 ? 5.324 -13.922 -8.906 1 98.44 148 ILE A C 1
ATOM 1126 O O . ILE A 1 148 ? 5.441 -15.016 -9.477 1 98.44 148 ILE A O 1
ATOM 1130 N N . LEU A 1 149 ? 4.789 -13.789 -7.695 1 98.44 149 LEU A N 1
ATOM 1131 C CA . LEU A 1 149 ? 4.184 -14.891 -6.961 1 98.44 149 LEU A CA 1
ATOM 1132 C C . LEU A 1 149 ? 2.793 -14.516 -6.465 1 98.44 149 LEU A C 1
ATOM 1134 O O . LEU A 1 149 ? 2.631 -13.516 -5.758 1 98.44 149 LEU A O 1
ATOM 1138 N N . GLY A 1 150 ? 1.789 -15.281 -6.828 1 97.69 150 GLY A N 1
ATOM 1139 C CA . GLY A 1 150 ? 0.447 -15.102 -6.297 1 97.69 150 GLY A CA 1
ATOM 1140 C C . GLY A 1 150 ? 0.104 -16.078 -5.195 1 97.69 150 GLY A C 1
ATOM 1141 O O . GLY A 1 150 ? 0.465 -17.266 -5.27 1 97.69 150 GLY A O 1
ATOM 1142 N N . VAL A 1 151 ? -0.609 -15.586 -4.16 1 97.88 151 VAL A N 1
ATOM 1143 C CA . VAL A 1 151 ? -0.896 -16.438 -3.01 1 97.88 151 VAL A CA 1
ATOM 1144 C C . VAL A 1 151 ? -2.371 -16.312 -2.633 1 97.88 151 VAL A C 1
ATOM 1146 O O . VAL A 1 151 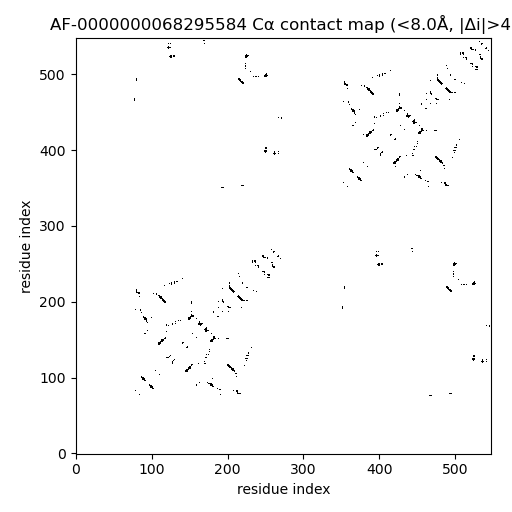? -2.918 -15.219 -2.586 1 97.88 151 VAL A O 1
ATOM 1149 N N . SER A 1 152 ? -3.031 -17.406 -2.396 1 96.75 152 SER A N 1
ATOM 1150 C CA . SER A 1 152 ? -4.32 -17.438 -1.712 1 96.75 152 SER A CA 1
ATOM 1151 C C . SER A 1 152 ? -4.41 -18.641 -0.773 1 96.75 152 SER A C 1
ATOM 1153 O O . SER A 1 152 ? -3.529 -19.5 -0.771 1 96.75 152 SER A O 1
ATOM 1155 N N . VAL A 1 153 ? -5.461 -18.641 -0.047 1 97.12 153 VAL A N 1
ATOM 1156 C CA . VAL A 1 153 ? -5.613 -19.688 0.959 1 97.12 153 VAL A CA 1
ATOM 1157 C C . VAL A 1 153 ? -6.219 -20.938 0.322 1 97.12 153 VAL A C 1
ATOM 1159 O O . VAL A 1 153 ? -6.457 -21.938 1.004 1 97.12 153 VAL A O 1
ATOM 1162 N N . ASP A 1 154 ? -6.445 -20.906 -0.956 1 96.56 154 ASP A N 1
ATOM 1163 C CA . ASP A 1 154 ? -7.023 -22.047 -1.656 1 96.56 154 ASP A CA 1
ATOM 1164 C C . ASP A 1 154 ? -5.996 -23.172 -1.819 1 96.56 154 ASP A C 1
ATOM 1166 O O . ASP A 1 154 ? -4.789 -22.938 -1.698 1 96.56 154 ASP A O 1
ATOM 1170 N N . SER A 1 155 ? -6.453 -24.375 -2.07 1 95.88 155 SER A N 1
ATOM 1171 C CA . SER A 1 155 ? -5.582 -25.531 -2.26 1 95.88 155 SER A CA 1
ATOM 1172 C C . SER A 1 155 ? -4.926 -25.516 -3.637 1 95.88 155 SER A C 1
ATOM 1174 O O . SER A 1 155 ? -5.398 -24.828 -4.543 1 95.88 155 SER A O 1
ATOM 1176 N N . VAL A 1 156 ? -3.885 -26.312 -3.781 1 95.69 156 VAL A N 1
ATOM 1177 C CA . VAL A 1 156 ? -3.207 -26.438 -5.066 1 95.69 156 VAL A CA 1
ATOM 1178 C C . VAL A 1 156 ? -4.16 -27.031 -6.102 1 95.69 156 VAL A C 1
ATOM 1180 O O . VAL A 1 156 ? -4.059 -26.734 -7.293 1 95.69 156 VAL A O 1
ATOM 1183 N N . PHE A 1 157 ? -5.078 -27.828 -5.68 1 93.88 157 PHE A N 1
ATOM 1184 C CA . PHE A 1 157 ? -6.039 -28.438 -6.598 1 93.88 157 PHE A CA 1
ATOM 1185 C C . PHE A 1 157 ? -6.988 -27.391 -7.16 1 93.88 157 PHE A C 1
ATOM 1187 O O . PHE A 1 157 ? -7.312 -27.406 -8.344 1 93.88 157 PHE A O 1
ATOM 1194 N N . SER A 1 158 ? -7.383 -26.484 -6.293 1 95.38 158 SER A N 1
ATOM 1195 C CA . SER A 1 158 ? -8.211 -25.375 -6.746 1 95.38 158 SER A CA 1
ATOM 1196 C C . SER A 1 158 ? -7.453 -24.484 -7.73 1 95.38 158 SER A C 1
ATOM 1198 O O . SER A 1 158 ? -8 -24.078 -8.758 1 95.38 158 SER A O 1
ATOM 1200 N N . HIS A 1 159 ? -6.184 -24.156 -7.406 1 96.06 159 HIS A N 1
ATOM 1201 C CA . HIS A 1 159 ? -5.348 -23.391 -8.312 1 96.06 159 HIS A CA 1
ATOM 1202 C C . HIS A 1 159 ? -5.266 -24.047 -9.688 1 96.06 159 HIS A C 1
ATOM 1204 O O . HIS A 1 159 ? -5.441 -23.375 -10.711 1 96.06 159 HIS A O 1
ATOM 1210 N N . LEU A 1 160 ? -5.004 -25.359 -9.648 1 95.5 160 LEU A N 1
ATOM 1211 C CA . LEU A 1 160 ? -4.844 -26.078 -10.906 1 95.5 160 LEU A CA 1
ATOM 1212 C C . LEU A 1 160 ? -6.125 -26.031 -11.727 1 95.5 160 LEU A C 1
ATOM 1214 O O . LEU A 1 160 ? -6.082 -25.766 -12.93 1 95.5 160 LEU A O 1
ATOM 1218 N N . ALA A 1 161 ? -7.258 -26.281 -11.102 1 92.94 161 ALA A N 1
ATOM 1219 C CA . ALA A 1 161 ? -8.539 -26.234 -11.797 1 92.94 161 ALA A CA 1
ATOM 1220 C C . ALA A 1 161 ? -8.781 -24.859 -12.414 1 92.94 161 ALA A C 1
ATOM 1222 O O . ALA A 1 161 ? -9.281 -24.75 -13.539 1 92.94 161 ALA A O 1
ATOM 1223 N N . TRP A 1 162 ? -8.422 -23.797 -11.688 1 93.69 162 TRP A N 1
ATOM 1224 C CA . TRP A 1 162 ? -8.656 -22.422 -12.148 1 93.69 162 TRP A CA 1
ATOM 1225 C C . TRP A 1 162 ? -7.766 -22.109 -13.344 1 93.69 162 TRP A C 1
ATOM 1227 O O . TRP A 1 162 ? -8.211 -21.484 -14.305 1 93.69 162 TRP A O 1
ATOM 1237 N N . VAL A 1 163 ? -6.531 -22.578 -13.312 1 94.38 163 VAL A N 1
ATOM 1238 C CA . VAL A 1 163 ? -5.574 -22.375 -14.398 1 94.38 163 VAL A CA 1
ATOM 1239 C C . VAL A 1 163 ? -6.012 -23.172 -15.625 1 94.38 163 VAL A C 1
ATOM 1241 O O . VAL A 1 163 ? -5.832 -22.719 -16.766 1 94.38 163 VAL A O 1
ATOM 1244 N N . GLN A 1 164 ? -6.609 -24.266 -15.406 1 93.38 164 GLN A N 1
ATOM 1245 C CA . GLN A 1 164 ? -7.016 -25.125 -16.5 1 93.38 164 GLN A CA 1
ATOM 1246 C C . GLN A 1 164 ? -8.328 -24.672 -17.125 1 93.38 164 GLN A C 1
ATOM 1248 O O . GLN A 1 164 ? -8.719 -25.125 -18.203 1 93.38 164 GLN A O 1
ATOM 1253 N N . THR A 1 165 ? -8.984 -23.812 -16.469 1 89.75 165 THR A N 1
ATOM 1254 C CA . THR A 1 165 ? -10.219 -23.234 -16.984 1 89.75 165 THR A CA 1
ATOM 1255 C C . THR A 1 165 ? -9.93 -22.047 -17.891 1 89.75 165 THR A C 1
ATOM 1257 O O . THR A 1 165 ? -9.109 -21.188 -17.562 1 89.75 165 THR A O 1
ATOM 1260 N N . ASP A 1 166 ? -10.625 -22.016 -19.016 1 89.06 166 ASP A N 1
ATOM 1261 C CA . ASP A 1 166 ? -10.414 -20.953 -19.984 1 89.06 166 ASP A CA 1
ATOM 1262 C C . ASP A 1 166 ? -10.852 -19.594 -19.422 1 89.06 166 ASP A C 1
ATOM 1264 O O . ASP A 1 166 ? -11.828 -19.516 -18.672 1 89.06 166 ASP A O 1
ATOM 1268 N N . ARG A 1 167 ? -10.203 -18.562 -19.859 1 84.5 167 ARG A N 1
ATOM 1269 C CA . ARG A 1 167 ? -10.492 -17.219 -19.391 1 84.5 167 ARG A CA 1
ATOM 1270 C C . ARG A 1 167 ? -11.93 -16.828 -19.688 1 84.5 167 ARG A C 1
ATOM 1272 O O . ARG A 1 167 ? -12.586 -16.172 -18.875 1 84.5 167 ARG A O 1
ATOM 1279 N N . LYS A 1 168 ? -12.344 -17.141 -20.797 1 82.06 168 LYS A N 1
ATOM 1280 C CA . LYS A 1 168 ? -13.695 -16.797 -21.234 1 82.06 168 LYS A CA 1
ATOM 1281 C C . LYS A 1 168 ? -14.742 -17.469 -20.344 1 82.06 168 LYS A C 1
ATOM 1283 O O . LYS A 1 168 ? -15.867 -16.984 -20.234 1 82.06 168 LYS A O 1
ATOM 1288 N N . SER A 1 169 ? -14.359 -18.578 -19.734 1 82.69 169 SER A N 1
ATOM 1289 C CA . SER A 1 169 ? -15.266 -19.328 -18.891 1 82.69 169 SER A CA 1
ATOM 1290 C C . SER A 1 169 ? -15.031 -19.016 -17.406 1 82.69 169 SER A C 1
ATOM 1292 O O . SER A 1 169 ? -15.422 -19.781 -16.531 1 82.69 169 SER A O 1
ATOM 1294 N N . GLY A 1 170 ? -14.234 -17.953 -17.188 1 81.56 170 GLY A N 1
ATOM 1295 C CA . GLY A 1 170 ? -14.039 -17.516 -15.812 1 81.56 170 GLY A CA 1
ATOM 1296 C C . GLY A 1 170 ? -12.734 -18.031 -15.211 1 81.56 170 GLY A C 1
ATOM 1297 O O . GLY A 1 170 ? -12.453 -17.781 -14.039 1 81.56 170 GLY A O 1
ATOM 1298 N N . GLY A 1 171 ? -12.008 -18.734 -16.016 1 89.31 171 GLY A N 1
ATOM 1299 C CA . GLY A 1 171 ? -10.734 -19.234 -15.547 1 89.31 171 GLY A CA 1
ATOM 1300 C C . GLY A 1 171 ? -9.586 -18.266 -15.766 1 89.31 171 GLY A C 1
ATOM 1301 O O . GLY A 1 171 ? -9.812 -17.094 -16.109 1 89.31 171 GLY A O 1
ATOM 1302 N N . LEU A 1 172 ? -8.375 -18.688 -15.414 1 91.5 172 LEU A N 1
ATOM 1303 C CA . LEU A 1 172 ? -7.184 -17.859 -15.562 1 91.5 172 LEU A CA 1
ATOM 1304 C C . LEU A 1 172 ? -6.461 -18.172 -16.859 1 91.5 172 LEU A C 1
ATOM 1306 O O . LEU A 1 172 ? -5.781 -17.312 -17.438 1 91.5 172 LEU A O 1
ATOM 1310 N N . GLY A 1 173 ? -6.699 -19.391 -17.375 1 91.38 173 GLY A N 1
ATOM 1311 C CA . GLY A 1 173 ? -5.77 -19.859 -18.391 1 91.38 173 GLY A CA 1
ATOM 1312 C C . GLY A 1 173 ? -4.348 -20 -17.891 1 91.38 173 GLY A C 1
ATOM 1313 O O . GLY A 1 173 ? -4.098 -19.875 -16.688 1 91.38 173 GLY A O 1
ATOM 1314 N N . ASP A 1 174 ? -3.43 -20.328 -18.797 1 93.25 174 ASP A N 1
ATOM 1315 C CA . ASP A 1 174 ? -2.039 -20.5 -18.391 1 93.25 174 ASP A CA 1
ATOM 1316 C C . ASP A 1 174 ? -1.455 -19.188 -17.875 1 93.25 174 ASP A C 1
ATOM 1318 O O . ASP A 1 174 ? -1.633 -18.125 -18.5 1 93.25 174 ASP A O 1
ATOM 1322 N N . LEU A 1 175 ? -0.854 -19.266 -16.734 1 96.12 175 LEU A N 1
ATOM 1323 C CA . LEU A 1 175 ? -0.176 -18.109 -16.156 1 96.12 175 LEU A CA 1
ATOM 1324 C C . LEU A 1 175 ? 1.331 -18.203 -16.359 1 96.12 175 LEU A C 1
ATOM 1326 O O . LEU A 1 175 ? 1.886 -19.297 -16.453 1 96.12 175 LEU A O 1
ATOM 1330 N N . LYS A 1 176 ? 1.967 -17.125 -16.359 1 97.69 176 LYS A N 1
ATOM 1331 C CA . LYS A 1 176 ? 3.408 -17.062 -16.594 1 97.69 176 LYS A CA 1
ATOM 1332 C C . LYS A 1 176 ? 4.168 -17.031 -15.266 1 97.69 176 LYS A C 1
ATOM 1334 O O . LYS A 1 176 ? 5.387 -16.844 -15.25 1 97.69 176 LYS A O 1
ATOM 1339 N N . TYR A 1 177 ? 3.518 -17.203 -14.156 1 97.75 177 TYR A N 1
ATOM 1340 C CA . TYR A 1 177 ? 4.109 -17.266 -12.828 1 97.75 177 TYR A CA 1
ATOM 1341 C C . TYR A 1 177 ? 3.324 -18.219 -11.922 1 97.75 177 TYR A C 1
ATOM 1343 O O . TYR A 1 177 ? 2.18 -18.562 -12.227 1 97.75 177 TYR A O 1
ATOM 1351 N N . PRO A 1 178 ? 3.857 -18.656 -10.789 1 97.94 178 PRO A N 1
ATOM 1352 C CA . PRO A 1 178 ? 3.186 -19.672 -9.961 1 97.94 178 PRO A CA 1
ATOM 1353 C C . PRO A 1 178 ? 2.09 -19.062 -9.078 1 97.94 178 PRO A C 1
ATOM 1355 O O . PRO A 1 178 ? 2.207 -17.922 -8.633 1 97.94 178 PRO A O 1
ATOM 1358 N N . LEU A 1 179 ? 1.095 -19.891 -8.805 1 97.56 179 LEU A N 1
ATOM 1359 C CA . LEU A 1 179 ? 0.104 -19.641 -7.762 1 97.56 179 LEU A CA 1
ATOM 1360 C C . LEU A 1 179 ? 0.37 -20.5 -6.535 1 97.56 179 LEU A C 1
ATOM 1362 O O . LEU A 1 179 ? 0.353 -21.734 -6.621 1 97.56 179 LEU A O 1
ATOM 1366 N N . ILE A 1 180 ? 0.575 -19.859 -5.438 1 98.56 180 ILE A N 1
ATOM 1367 C CA . ILE A 1 180 ? 0.983 -20.516 -4.203 1 98.56 180 ILE A CA 1
ATOM 1368 C C . ILE A 1 180 ? -0.244 -20.812 -3.34 1 98.56 180 ILE A C 1
ATOM 1370 O O . ILE A 1 180 ? -1.122 -19.953 -3.195 1 98.56 180 ILE A O 1
ATOM 1374 N N . SER A 1 181 ? -0.236 -21.984 -2.756 1 98.38 181 SER A N 1
ATOM 1375 C CA . SER A 1 181 ? -1.305 -22.406 -1.853 1 98.38 181 SER A CA 1
ATOM 1376 C C . SER A 1 181 ? -0.921 -22.172 -0.396 1 98.38 181 SER A C 1
ATOM 1378 O O . SER A 1 181 ? 0.026 -22.766 0.109 1 98.38 181 SER A O 1
ATOM 1380 N N . ASP A 1 182 ? -1.675 -21.328 0.212 1 98.38 182 ASP A N 1
ATOM 1381 C CA . ASP A 1 182 ? -1.518 -21.062 1.64 1 98.38 182 ASP A CA 1
ATOM 1382 C C . ASP A 1 182 ? -2.68 -21.656 2.438 1 98.38 182 ASP A C 1
ATOM 1384 O O . ASP A 1 182 ? -3.334 -20.938 3.205 1 98.38 182 ASP A O 1
ATOM 1388 N N . VAL A 1 183 ? -2.877 -22.891 2.354 1 96.56 183 VAL A N 1
ATOM 1389 C CA . VAL A 1 183 ? -4.031 -23.578 2.943 1 96.56 183 VAL A CA 1
ATOM 1390 C C . VAL A 1 183 ? -3.969 -23.469 4.465 1 96.56 183 VAL A C 1
ATOM 1392 O O . VAL A 1 183 ? -5.004 -23.375 5.129 1 96.56 183 VAL A O 1
ATOM 1395 N N . THR A 1 184 ? -2.812 -23.422 5.051 1 95.38 184 THR A N 1
ATOM 1396 C CA . THR A 1 184 ? -2.646 -23.344 6.496 1 95.38 184 THR A CA 1
ATOM 1397 C C . THR A 1 184 ? -2.887 -21.906 6.984 1 95.38 184 THR A C 1
ATOM 1399 O O . THR A 1 184 ? -3.051 -21.672 8.18 1 95.38 184 THR A O 1
ATOM 1402 N N . LYS A 1 185 ? -2.783 -20.906 6.031 1 97.19 185 LYS A N 1
ATOM 1403 C CA . LYS A 1 185 ? -2.994 -19.484 6.293 1 97.19 185 LYS A CA 1
ATOM 1404 C C . LYS A 1 185 ? -1.811 -18.891 7.043 1 97.19 185 LYS A C 1
ATOM 1406 O O . LYS A 1 185 ? -1.895 -17.766 7.551 1 97.19 185 LYS A O 1
ATOM 1411 N N . SER A 1 186 ? -0.745 -19.594 7.121 1 97.5 186 SER A N 1
ATOM 1412 C CA . SER A 1 186 ? 0.422 -19.141 7.863 1 97.5 186 SER A CA 1
ATOM 1413 C C . SER A 1 186 ? 1.133 -18 7.129 1 97.5 186 SER A C 1
ATOM 1415 O O . SER A 1 186 ? 1.644 -17.078 7.754 1 97.5 186 SER A O 1
ATOM 1417 N N . ILE A 1 187 ? 1.22 -18.125 5.805 1 98.12 187 ILE A N 1
ATOM 1418 C CA . ILE A 1 187 ? 1.874 -17.078 5.027 1 98.12 187 ILE A CA 1
ATOM 1419 C C . ILE A 1 187 ? 1.079 -15.781 5.141 1 98.12 187 ILE A C 1
ATOM 1421 O O . ILE A 1 187 ? 1.638 -14.727 5.461 1 98.12 187 ILE A O 1
ATOM 1425 N N . SER A 1 188 ? -0.26 -15.859 4.941 1 98.12 188 SER A N 1
ATOM 1426 C CA . SER A 1 188 ? -1.124 -14.688 5.043 1 98.12 188 SER A CA 1
ATOM 1427 C C . SER A 1 188 ? -1.007 -14.031 6.414 1 98.12 188 SER A C 1
ATOM 1429 O O . SER A 1 188 ? -1.016 -12.805 6.527 1 98.12 188 SER A O 1
ATOM 1431 N N . LYS A 1 189 ? -0.888 -14.836 7.379 1 97 189 LYS A N 1
ATOM 1432 C CA . LYS A 1 189 ? -0.744 -14.328 8.742 1 97 189 LYS A CA 1
ATOM 1433 C C . LYS A 1 189 ? 0.585 -13.594 8.914 1 97 189 LYS A C 1
ATOM 1435 O O . LYS A 1 189 ? 0.625 -12.492 9.469 1 97 189 LYS A O 1
ATOM 1440 N N . SER A 1 190 ? 1.632 -14.148 8.461 1 97.31 190 SER A N 1
ATOM 1441 C CA . SER A 1 190 ? 2.963 -13.586 8.641 1 97.31 190 SER A CA 1
ATOM 1442 C C . SER A 1 190 ? 3.113 -12.273 7.871 1 97.31 190 SER A C 1
ATOM 1444 O O . SER A 1 190 ? 3.918 -11.414 8.242 1 97.31 190 SER A O 1
ATOM 1446 N N . TYR A 1 191 ? 2.334 -12.125 6.832 1 97.62 191 TYR A N 1
ATOM 1447 C CA . TYR A 1 191 ? 2.391 -10.898 6.051 1 97.62 191 TYR A CA 1
ATOM 1448 C C . TYR A 1 191 ? 1.271 -9.945 6.449 1 97.62 191 TYR A C 1
ATOM 1450 O O . TYR A 1 191 ? 1.033 -8.938 5.777 1 97.62 191 TYR A O 1
ATOM 1458 N N . ASP A 1 192 ? 0.55 -10.289 7.469 1 96.25 192 ASP A N 1
ATOM 1459 C CA . ASP A 1 192 ? -0.434 -9.43 8.117 1 96.25 192 ASP A CA 1
ATOM 1460 C C . ASP A 1 192 ? -1.567 -9.062 7.164 1 96.25 192 ASP A C 1
ATOM 1462 O O . ASP A 1 192 ? -1.978 -7.906 7.086 1 96.25 192 ASP A O 1
ATOM 1466 N N . VAL A 1 193 ? -2.068 -10.086 6.402 1 97.06 193 VAL A N 1
ATOM 1467 C CA . VAL A 1 193 ? -3.143 -9.812 5.453 1 97.06 193 VAL A CA 1
ATOM 1468 C C . VAL A 1 193 ? -4.289 -10.797 5.676 1 97.06 193 VAL A C 1
ATOM 1470 O O . VAL A 1 193 ? -5.277 -10.781 4.938 1 97.06 193 VAL A O 1
ATOM 1473 N N . LEU A 1 194 ? -4.203 -11.594 6.703 1 97.12 194 LEU A N 1
ATOM 1474 C CA . LEU A 1 194 ? -5.25 -12.57 6.977 1 97.12 194 LEU A CA 1
ATOM 1475 C C . LEU A 1 194 ? -6.402 -11.938 7.75 1 97.12 194 LEU A C 1
ATOM 1477 O O . LEU A 1 194 ? -6.18 -11.234 8.742 1 97.12 194 LEU A O 1
ATOM 1481 N N . ILE A 1 195 ? -7.578 -12.164 7.238 1 95.12 195 ILE A N 1
ATOM 1482 C CA . ILE A 1 195 ? -8.773 -11.883 8.016 1 95.12 195 ILE A CA 1
ATOM 1483 C C . ILE A 1 195 ? -9.172 -13.117 8.82 1 95.12 195 ILE A C 1
ATOM 1485 O O . ILE A 1 195 ? -9.828 -14.023 8.297 1 95.12 195 ILE A O 1
ATOM 1489 N N . PRO A 1 196 ? -8.914 -13.117 10.047 1 92.62 196 PRO A N 1
ATOM 1490 C CA . PRO A 1 196 ? -9.031 -14.367 10.805 1 92.62 196 PRO A CA 1
ATOM 1491 C C . PRO A 1 196 ? -10.461 -14.898 10.844 1 92.62 196 PRO A C 1
ATOM 1493 O O . PRO A 1 196 ? -10.68 -16.109 10.664 1 92.62 196 PRO A O 1
ATOM 1496 N N . ASP A 1 197 ? -11.445 -14.055 11 1 92.69 197 ASP A N 1
ATOM 1497 C CA . ASP A 1 197 ? -12.82 -14.508 11.172 1 92.69 197 ASP A CA 1
ATOM 1498 C C . ASP A 1 197 ? -13.391 -15.047 9.859 1 92.69 197 ASP A C 1
ATOM 1500 O O . ASP A 1 197 ? -14.281 -15.898 9.867 1 92.69 197 ASP A O 1
ATOM 1504 N N . GLN A 1 198 ? -12.828 -14.594 8.75 1 92.56 198 GLN A N 1
ATOM 1505 C CA . GLN A 1 198 ? -13.312 -15.031 7.441 1 92.56 198 GLN A CA 1
ATOM 1506 C C . GLN A 1 198 ? -12.414 -16.125 6.863 1 92.56 198 GLN A C 1
ATOM 1508 O O . GLN A 1 198 ? -12.812 -16.828 5.934 1 92.56 198 GLN A O 1
ATOM 1513 N N . GLY A 1 199 ? -11.211 -16.156 7.367 1 94.38 199 GLY A N 1
ATOM 1514 C CA . GLY A 1 199 ? -10.266 -17.172 6.914 1 94.38 199 GLY A CA 1
ATOM 1515 C C . GLY A 1 199 ? -9.727 -16.906 5.523 1 94.38 199 GLY A C 1
ATOM 1516 O O . GLY A 1 199 ? -9.32 -17.844 4.824 1 94.38 199 GLY A O 1
ATOM 1517 N N . ILE A 1 200 ? -9.766 -15.672 5.031 1 93.94 200 ILE A N 1
ATOM 1518 C CA . ILE A 1 200 ? -9.273 -15.32 3.705 1 93.94 200 ILE A CA 1
ATOM 1519 C C . ILE A 1 200 ? -8.266 -14.18 3.82 1 93.94 200 ILE A C 1
ATOM 1521 O O . ILE A 1 200 ? -8.156 -13.539 4.867 1 93.94 200 ILE A O 1
ATOM 1525 N N . ALA A 1 201 ? -7.57 -13.992 2.768 1 94.94 201 ALA A N 1
ATOM 1526 C CA . ALA A 1 201 ? -6.566 -12.938 2.742 1 94.94 201 ALA A CA 1
ATOM 1527 C C . ALA A 1 201 ? -7.133 -11.656 2.137 1 94.94 201 ALA A C 1
ATOM 1529 O O . ALA A 1 201 ? -7.918 -11.703 1.184 1 94.94 201 ALA A O 1
ATOM 1530 N N . LEU A 1 202 ? -6.695 -10.539 2.684 1 94.62 202 LEU A N 1
ATOM 1531 C CA . LEU A 1 202 ? -6.852 -9.25 2.025 1 94.62 202 LEU A CA 1
ATOM 1532 C C . LEU A 1 202 ? -6.023 -9.18 0.747 1 94.62 202 LEU A C 1
ATOM 1534 O O . LEU A 1 202 ? -5.23 -10.086 0.47 1 94.62 202 LEU A O 1
ATOM 1538 N N . ARG A 1 203 ? -6.27 -8.102 -0.024 1 93.12 203 ARG A N 1
ATOM 1539 C CA . ARG A 1 203 ? -5.488 -7.879 -1.235 1 93.12 203 ARG A CA 1
ATOM 1540 C C . ARG A 1 203 ? -4.188 -7.145 -0.919 1 93.12 203 ARG A C 1
ATOM 1542 O O . ARG A 1 203 ? -4.102 -5.926 -1.086 1 93.12 203 ARG A O 1
ATOM 1549 N N . GLY A 1 204 ? -3.275 -7.91 -0.523 1 97 204 GLY A N 1
ATOM 1550 C CA . GLY A 1 204 ? -1.961 -7.371 -0.21 1 97 204 GLY A CA 1
ATOM 1551 C C . GLY A 1 204 ? -0.949 -7.586 -1.319 1 97 204 GLY A C 1
ATOM 1552 O O . GLY A 1 204 ? -0.956 -8.625 -1.982 1 97 204 GLY A O 1
ATOM 1553 N N . LEU A 1 205 ? -0.033 -6.633 -1.472 1 97.75 205 LEU A N 1
ATOM 1554 C CA . LEU A 1 205 ? 1.078 -6.723 -2.412 1 97.75 205 LEU A CA 1
ATOM 1555 C C . LEU A 1 205 ? 2.365 -6.203 -1.782 1 97.75 205 LEU A C 1
ATOM 1557 O O . LEU A 1 205 ? 2.373 -5.141 -1.159 1 97.75 205 LEU A O 1
ATOM 1561 N N . PHE A 1 206 ? 3.424 -6.941 -1.97 1 98.62 206 PHE A N 1
ATOM 1562 C CA . PHE A 1 206 ? 4.727 -6.617 -1.402 1 98.62 206 PHE A CA 1
ATOM 1563 C C . PHE A 1 206 ? 5.812 -6.68 -2.471 1 98.62 206 PHE A C 1
ATOM 1565 O O . PHE A 1 206 ? 5.828 -7.594 -3.297 1 98.62 206 PHE A O 1
ATOM 1572 N N . ILE A 1 207 ? 6.672 -5.719 -2.475 1 98.62 207 ILE A N 1
ATOM 1573 C CA . ILE A 1 207 ? 7.879 -5.766 -3.287 1 98.62 207 ILE A CA 1
ATOM 1574 C C . ILE A 1 207 ? 9.086 -6.059 -2.398 1 98.62 207 ILE A C 1
ATOM 1576 O O . ILE A 1 207 ? 9.398 -5.285 -1.491 1 98.62 207 ILE A O 1
ATOM 1580 N N . ILE A 1 208 ? 9.703 -7.168 -2.652 1 98.62 208 ILE A N 1
ATOM 1581 C CA . ILE A 1 208 ? 10.867 -7.637 -1.907 1 98.62 208 ILE A CA 1
ATOM 1582 C C . ILE A 1 208 ? 12.125 -7.48 -2.76 1 98.62 208 ILE A C 1
ATOM 1584 O O . ILE A 1 208 ? 12.164 -7.93 -3.906 1 98.62 208 ILE A O 1
ATOM 1588 N N . ASP A 1 209 ? 13.133 -6.891 -2.232 1 98.12 209 ASP A N 1
ATOM 1589 C CA . ASP A 1 209 ? 14.336 -6.656 -3.023 1 98.12 209 ASP A CA 1
ATOM 1590 C C . ASP A 1 209 ? 15.258 -7.875 -3.01 1 98.12 209 ASP A C 1
ATOM 1592 O O . ASP A 1 209 ? 14.898 -8.922 -2.459 1 98.12 209 ASP A O 1
ATOM 1596 N N . LYS A 1 210 ? 16.375 -7.82 -3.646 1 97.81 210 LYS A N 1
ATOM 1597 C CA . LYS A 1 210 ? 17.266 -8.961 -3.834 1 97.81 210 LYS A CA 1
ATOM 1598 C C . LYS A 1 210 ? 17.906 -9.383 -2.512 1 97.81 210 LYS A C 1
ATOM 1600 O O . LYS A 1 210 ? 18.406 -10.508 -2.389 1 97.81 210 LYS A O 1
ATOM 1605 N N . GLU A 1 211 ? 17.891 -8.477 -1.557 1 97.38 211 GLU A N 1
ATOM 1606 C CA . GLU A 1 211 ? 18.422 -8.797 -0.239 1 97.38 211 GLU A CA 1
ATOM 1607 C C . GLU A 1 211 ? 17.375 -9.453 0.647 1 97.38 211 GLU A C 1
ATOM 1609 O O . GLU A 1 211 ? 17.656 -9.844 1.78 1 97.38 211 GLU A O 1
ATOM 1614 N N . GLY A 1 212 ? 16.156 -9.5 0.196 1 98 212 GLY A N 1
ATOM 1615 C CA . GLY A 1 212 ? 15.07 -10.133 0.933 1 98 212 GLY A CA 1
ATOM 1616 C C . GLY A 1 212 ? 14.328 -9.172 1.846 1 98 212 GLY A C 1
ATOM 1617 O O . GLY A 1 212 ? 13.625 -9.602 2.766 1 98 212 GLY A O 1
ATOM 1618 N N . VAL A 1 213 ? 14.516 -7.938 1.661 1 98 213 VAL A N 1
ATOM 1619 C CA . VAL A 1 213 ? 13.883 -6.918 2.494 1 98 213 VAL A CA 1
ATOM 1620 C C . VAL A 1 213 ? 12.625 -6.391 1.802 1 98 213 VAL A C 1
ATOM 1622 O O . VAL A 1 213 ? 12.641 -6.113 0.6 1 98 213 VAL A O 1
ATOM 1625 N N . ILE A 1 214 ? 11.539 -6.301 2.545 1 98.5 214 ILE A N 1
ATOM 1626 C CA . ILE A 1 214 ? 10.32 -5.703 2.006 1 98.5 214 ILE A CA 1
ATOM 1627 C C . ILE A 1 214 ? 10.508 -4.191 1.87 1 98.5 214 ILE A C 1
ATOM 1629 O O . ILE A 1 214 ? 10.797 -3.506 2.854 1 98.5 214 ILE A O 1
ATOM 1633 N N . GLN A 1 215 ? 10.273 -3.688 0.647 1 97.69 215 GLN A N 1
ATOM 1634 C CA . GLN A 1 215 ? 10.516 -2.275 0.368 1 97.69 215 GLN A CA 1
ATOM 1635 C C . GLN A 1 215 ? 9.211 -1.52 0.159 1 97.69 215 GLN A C 1
ATOM 1637 O O . GLN A 1 215 ? 9.18 -0.29 0.232 1 97.69 215 GLN A O 1
ATOM 1642 N N . HIS A 1 216 ? 8.219 -2.248 -0.126 1 98 216 HIS A N 1
ATOM 1643 C CA . HIS A 1 216 ? 6.906 -1.679 -0.423 1 98 216 HIS A CA 1
ATOM 1644 C C . HIS A 1 216 ? 5.789 -2.643 -0.039 1 98 216 HIS A C 1
ATOM 1646 O O . HIS A 1 216 ? 5.93 -3.857 -0.194 1 98 216 HIS A O 1
ATOM 1652 N N . SER A 1 217 ? 4.719 -2.068 0.438 1 98.19 217 SER A N 1
ATOM 1653 C CA . SER A 1 217 ? 3.508 -2.84 0.69 1 98.19 217 SER A CA 1
ATOM 1654 C C . SER A 1 217 ? 2.258 -2.035 0.352 1 98.19 217 SER A C 1
ATOM 1656 O O . SER A 1 217 ? 2.201 -0.83 0.61 1 98.19 217 SER A O 1
ATOM 1658 N N . THR A 1 218 ? 1.345 -2.691 -0.267 1 97.31 218 THR A N 1
ATOM 1659 C CA . THR A 1 218 ? 0 -2.166 -0.484 1 97.31 218 THR A CA 1
ATOM 1660 C C . THR A 1 218 ? -1.053 -3.188 -0.064 1 97.31 218 THR A C 1
ATOM 1662 O O . THR A 1 218 ? -0.978 -4.359 -0.446 1 97.31 218 THR A O 1
ATOM 1665 N N . VAL A 1 219 ? -2.01 -2.766 0.711 1 97 219 VAL A N 1
ATOM 1666 C CA . VAL A 1 219 ? -3.105 -3.631 1.134 1 97 219 VAL A CA 1
ATOM 1667 C C . VAL A 1 219 ? -4.441 -2.932 0.891 1 97 219 VAL A C 1
ATOM 1669 O O . VAL A 1 219 ? -4.652 -1.808 1.352 1 97 219 VAL A O 1
ATOM 1672 N N . ASN A 1 220 ? -5.301 -3.557 0.116 1 94.25 220 ASN A N 1
ATOM 1673 C CA . ASN A 1 220 ? -6.672 -3.109 -0.113 1 94.25 220 ASN A CA 1
ATOM 1674 C C . ASN A 1 220 ? -7.68 -4.027 0.566 1 94.25 220 ASN A C 1
ATOM 1676 O O . ASN A 1 220 ? -7.457 -5.238 0.667 1 94.25 220 ASN A O 1
ATOM 1680 N N . ASN A 1 221 ? -8.781 -3.391 0.955 1 92.38 221 ASN A N 1
ATOM 1681 C CA . ASN A 1 221 ? -9.914 -4.223 1.325 1 92.38 221 ASN A CA 1
ATOM 1682 C C . ASN A 1 221 ? -10.5 -4.949 0.115 1 92.38 221 ASN A C 1
ATOM 1684 O O . ASN A 1 221 ? -10.055 -4.734 -1.015 1 92.38 221 ASN A O 1
ATOM 1688 N N . LEU A 1 222 ? -11.414 -5.766 0.232 1 87.44 222 LEU A N 1
ATOM 1689 C CA . LEU A 1 222 ? -11.805 -6.836 -0.679 1 87.44 222 LEU A CA 1
ATOM 1690 C C . LEU A 1 222 ? -12.422 -6.27 -1.953 1 87.44 222 LEU A C 1
ATOM 1692 O O . LEU A 1 222 ? -12.344 -6.887 -3.018 1 87.44 222 LEU A O 1
ATOM 1696 N N . ALA A 1 223 ? -12.922 -5.078 -1.986 1 84.5 223 ALA A N 1
ATOM 1697 C CA . ALA A 1 223 ? -13.711 -4.625 -3.131 1 84.5 223 ALA A CA 1
ATOM 1698 C C . ALA A 1 223 ? -12.891 -3.711 -4.035 1 84.5 223 ALA A C 1
ATOM 1700 O O . ALA A 1 223 ? -13.398 -3.211 -5.043 1 84.5 223 ALA A O 1
ATOM 1701 N N . ILE A 1 224 ? -11.648 -3.523 -3.723 1 87.44 224 ILE A N 1
ATOM 1702 C CA . ILE A 1 224 ? -10.828 -2.566 -4.457 1 87.44 224 ILE A CA 1
ATOM 1703 C C . ILE A 1 224 ? -9.641 -3.283 -5.094 1 87.44 224 ILE A C 1
ATOM 1705 O O . ILE A 1 224 ? -8.867 -3.947 -4.402 1 87.44 224 ILE A O 1
ATOM 1709 N N . GLY A 1 225 ? -9.5 -3.115 -6.383 1 87.38 225 GLY A N 1
ATOM 1710 C CA . GLY A 1 225 ? -8.367 -3.695 -7.082 1 87.38 225 GLY A CA 1
ATOM 1711 C C . GLY A 1 225 ? -7.109 -2.854 -6.977 1 87.38 225 GLY A C 1
ATOM 1712 O O . GLY A 1 225 ? -7.176 -1.661 -6.672 1 87.38 225 GLY A O 1
ATOM 1713 N N . ARG A 1 226 ? -6.047 -3.455 -7.18 1 92.12 226 ARG A N 1
ATOM 1714 C CA . ARG A 1 226 ? -4.754 -2.779 -7.203 1 92.12 226 ARG A CA 1
ATOM 1715 C C . ARG A 1 226 ? -4.363 -2.393 -8.625 1 92.12 226 ARG A C 1
ATOM 1717 O O . ARG A 1 226 ? -5.168 -2.518 -9.555 1 92.12 226 ARG A O 1
ATOM 1724 N N . SER A 1 227 ? -3.186 -1.763 -8.773 1 92 227 SER A N 1
ATOM 1725 C CA . SER A 1 227 ? -2.732 -1.294 -10.078 1 92 227 SER A CA 1
ATOM 1726 C C . SER A 1 227 ? -1.406 -1.938 -10.461 1 92 227 SER A C 1
ATOM 1728 O O . SER A 1 227 ? -0.398 -1.759 -9.773 1 92 227 SER A O 1
ATOM 1730 N N . VAL A 1 228 ? -1.427 -2.631 -11.641 1 93.5 228 VAL A N 1
ATOM 1731 C CA . VAL A 1 228 ? -0.199 -3.219 -12.164 1 93.5 228 VAL A CA 1
ATOM 1732 C C . VAL A 1 228 ? 0.77 -2.109 -12.57 1 93.5 228 VAL A C 1
ATOM 1734 O O . VAL A 1 228 ? 1.979 -2.227 -12.359 1 93.5 228 VAL A O 1
ATOM 1737 N N . ASP A 1 229 ? 0.225 -1.013 -13.148 1 93.25 229 ASP A N 1
ATOM 1738 C CA . ASP A 1 229 ? 1.048 0.125 -13.547 1 93.25 229 ASP A CA 1
ATOM 1739 C C . ASP A 1 229 ? 1.767 0.731 -12.344 1 93.25 229 ASP A C 1
ATOM 1741 O O . ASP A 1 229 ? 2.967 1.008 -12.398 1 93.25 229 ASP A O 1
ATOM 1745 N N . GLU A 1 230 ? 1.025 0.944 -11.305 1 93.69 230 GLU A N 1
ATOM 1746 C CA . GLU A 1 230 ? 1.621 1.521 -10.102 1 93.69 230 GLU A CA 1
ATOM 1747 C C . GLU A 1 230 ? 2.658 0.579 -9.5 1 93.69 230 GLU A C 1
ATOM 1749 O O . GLU A 1 230 ? 3.678 1.027 -8.969 1 93.69 230 GLU A O 1
ATOM 1754 N N . THR A 1 231 ? 2.346 -0.686 -9.531 1 96.12 231 THR A N 1
ATOM 1755 C CA . THR A 1 231 ? 3.305 -1.674 -9.047 1 96.12 231 THR A CA 1
ATOM 1756 C C . THR A 1 231 ? 4.617 -1.581 -9.82 1 96.12 231 THR A C 1
ATOM 1758 O O . THR A 1 231 ? 5.695 -1.546 -9.227 1 96.12 231 THR A O 1
ATOM 1761 N N . LYS A 1 232 ? 4.535 -1.518 -11.109 1 96.38 232 LYS A N 1
ATOM 1762 C CA . LYS A 1 232 ? 5.723 -1.415 -11.961 1 96.38 232 LYS A CA 1
ATOM 1763 C C . LYS A 1 232 ? 6.484 -0.123 -11.68 1 96.38 232 LYS A C 1
ATOM 1765 O O . LYS A 1 232 ? 7.711 -0.132 -11.562 1 96.38 232 LYS A O 1
ATOM 1770 N N . ARG A 1 233 ? 5.77 0.965 -11.586 1 93.75 233 ARG A N 1
ATOM 1771 C CA . ARG A 1 233 ? 6.391 2.252 -11.297 1 93.75 233 ARG A CA 1
ATOM 1772 C C . ARG A 1 233 ? 7.176 2.199 -9.992 1 93.75 233 ARG A C 1
ATOM 1774 O O . ARG A 1 233 ? 8.32 2.66 -9.93 1 93.75 233 ARG A O 1
ATOM 1781 N N . THR A 1 234 ? 6.574 1.691 -8.969 1 95.44 234 THR A N 1
ATOM 1782 C CA . THR A 1 234 ? 7.203 1.605 -7.656 1 95.44 234 THR A CA 1
ATOM 1783 C C . THR A 1 234 ? 8.438 0.706 -7.703 1 95.44 234 THR A C 1
ATOM 1785 O O . THR A 1 234 ? 9.461 1.021 -7.102 1 95.44 234 THR A O 1
ATOM 1788 N N . LEU A 1 235 ? 8.328 -0.433 -8.398 1 97.25 235 LEU A N 1
ATOM 1789 C CA . LEU A 1 235 ? 9.461 -1.335 -8.578 1 97.25 235 LEU A CA 1
ATOM 1790 C C . LEU A 1 235 ? 10.625 -0.619 -9.258 1 97.25 235 LEU A C 1
ATOM 1792 O O . LEU A 1 235 ? 11.766 -0.718 -8.805 1 97.25 235 LEU A O 1
ATOM 1796 N N . GLN A 1 236 ? 10.328 0.104 -10.281 1 95.5 236 GLN A N 1
ATOM 1797 C CA . GLN A 1 236 ? 11.367 0.82 -11.016 1 95.5 236 GLN A CA 1
ATOM 1798 C C . GLN A 1 236 ? 12 1.901 -10.148 1 95.5 236 GLN A C 1
ATOM 1800 O O . GLN A 1 236 ? 13.211 2.117 -10.203 1 95.5 236 GLN A O 1
ATOM 1805 N N . ALA A 1 237 ? 11.203 2.572 -9.43 1 92.12 237 ALA A N 1
ATOM 1806 C CA . ALA A 1 237 ? 11.734 3.568 -8.508 1 92.12 237 ALA A CA 1
ATOM 1807 C C . ALA A 1 237 ? 12.672 2.926 -7.492 1 92.12 237 ALA A C 1
ATOM 1809 O O . ALA A 1 237 ? 13.75 3.463 -7.203 1 92.12 237 ALA A O 1
ATOM 1810 N N . LEU A 1 238 ? 12.273 1.81 -6.969 1 94 238 LEU A N 1
ATOM 1811 C CA . LEU A 1 238 ? 13.086 1.059 -6.016 1 94 238 LEU A CA 1
ATOM 1812 C C . LEU A 1 238 ? 14.43 0.68 -6.629 1 94 238 LEU A C 1
ATOM 1814 O O . LEU A 1 238 ? 15.477 0.899 -6.02 1 94 238 LEU A O 1
ATOM 1818 N N . GLN A 1 239 ? 14.359 0.124 -7.777 1 95.06 239 GLN A N 1
ATOM 1819 C CA . GLN A 1 239 ? 15.578 -0.301 -8.453 1 95.06 239 GLN A CA 1
ATOM 1820 C C . GLN A 1 239 ? 16.5 0.887 -8.727 1 95.06 239 GLN A C 1
ATOM 1822 O O . GLN A 1 239 ? 17.719 0.792 -8.555 1 95.06 239 GLN A O 1
ATOM 1827 N N . TYR A 1 240 ? 15.945 1.985 -9.18 1 91.56 240 TYR A N 1
ATOM 1828 C CA . TYR A 1 240 ? 16.719 3.188 -9.469 1 91.56 240 TYR A CA 1
ATOM 1829 C C . TYR A 1 240 ? 17.484 3.658 -8.227 1 91.56 240 TYR A C 1
ATOM 1831 O O . TYR A 1 240 ? 18.672 3.943 -8.289 1 91.56 240 TYR A O 1
ATOM 1839 N N . VAL A 1 241 ? 16.781 3.709 -7.121 1 89.12 241 VAL A N 1
ATOM 1840 C CA . VAL A 1 241 ? 17.406 4.25 -5.914 1 89.12 241 VAL A CA 1
ATOM 1841 C C . VAL A 1 241 ? 18.453 3.273 -5.391 1 89.12 241 VAL A C 1
ATOM 1843 O O . VAL A 1 241 ? 19.438 3.686 -4.773 1 89.12 241 VAL A O 1
ATOM 1846 N N . GLN A 1 242 ? 18.203 2.021 -5.539 1 91.19 242 GLN A N 1
ATOM 1847 C CA . GLN A 1 242 ? 19.203 1.041 -5.117 1 91.19 242 GLN A CA 1
ATOM 1848 C C . GLN A 1 242 ? 20.438 1.107 -5.992 1 91.19 242 GLN A C 1
ATOM 1850 O O . GLN A 1 242 ? 21.562 0.879 -5.516 1 91.19 242 GLN A O 1
ATOM 1855 N N . ASP A 1 243 ? 20.281 1.472 -7.25 1 90.75 243 ASP A N 1
ATOM 1856 C CA . ASP A 1 243 ? 21.406 1.636 -8.172 1 90.75 243 ASP A CA 1
ATOM 1857 C C . ASP A 1 243 ? 22.047 3.008 -8.008 1 90.75 243 ASP A C 1
ATOM 1859 O O . ASP A 1 243 ? 23.172 3.227 -8.469 1 90.75 243 ASP A O 1
ATOM 1863 N N . ASN A 1 244 ? 21.25 3.902 -7.348 1 86.88 244 ASN A N 1
ATOM 1864 C CA . ASN A 1 244 ? 21.703 5.266 -7.094 1 86.88 244 ASN A CA 1
ATOM 1865 C C . ASN A 1 244 ? 21.469 5.672 -5.641 1 86.88 244 ASN A C 1
ATOM 1867 O O . ASN A 1 244 ? 20.641 6.547 -5.363 1 86.88 244 ASN A O 1
ATOM 1871 N N . PRO A 1 245 ? 22.219 5.133 -4.762 1 81.12 245 PRO A N 1
ATOM 1872 C CA . PRO A 1 245 ? 21.922 5.266 -3.33 1 81.12 245 PRO A CA 1
ATOM 1873 C C . PRO A 1 245 ? 21.984 6.711 -2.848 1 81.12 245 PRO A C 1
ATOM 1875 O O . PRO A 1 245 ? 21.453 7.031 -1.782 1 81.12 245 PRO A O 1
ATOM 1878 N N . ASP A 1 246 ? 22.422 7.539 -3.6 1 80.38 246 ASP A N 1
ATOM 1879 C CA . ASP A 1 246 ? 22.5 8.938 -3.189 1 80.38 246 ASP A CA 1
ATOM 1880 C C . ASP A 1 246 ? 21.328 9.734 -3.734 1 80.38 246 ASP A C 1
ATOM 1882 O O . ASP A 1 246 ? 21.25 10.953 -3.557 1 80.38 246 ASP A O 1
ATOM 1886 N N . GLU A 1 247 ? 20.422 8.992 -4.359 1 78.38 247 GLU A N 1
ATOM 1887 C CA . GLU A 1 247 ? 19.281 9.664 -4.953 1 78.38 247 GLU A CA 1
ATOM 1888 C C . GLU A 1 247 ? 17.969 9.125 -4.383 1 78.38 247 GLU A C 1
ATOM 1890 O O . GLU A 1 247 ? 17.938 8.047 -3.795 1 78.38 247 GLU A O 1
ATOM 1895 N N . VAL A 1 248 ? 16.984 9.992 -4.469 1 77.44 248 VAL A N 1
ATOM 1896 C CA . VAL A 1 248 ? 15.633 9.617 -4.062 1 77.44 248 VAL A CA 1
ATOM 1897 C C . VAL A 1 248 ? 14.656 9.875 -5.215 1 77.44 248 VAL A C 1
ATOM 1899 O O . VAL A 1 248 ? 14.922 10.711 -6.082 1 77.44 248 VAL A O 1
ATOM 1902 N N . CYS A 1 249 ? 13.633 9.055 -5.312 1 77 249 CYS A N 1
ATOM 1903 C CA . CYS A 1 249 ? 12.609 9.242 -6.332 1 77 249 CYS A CA 1
ATOM 1904 C C . CYS A 1 249 ? 11.398 9.977 -5.766 1 77 249 CYS A C 1
ATOM 1906 O O . CYS A 1 249 ? 10.719 9.461 -4.883 1 77 249 CYS A O 1
ATOM 1908 N N . PRO A 1 250 ? 11.125 11.117 -6.305 1 76.38 250 PRO A N 1
ATOM 1909 C CA . PRO A 1 250 ? 10.016 11.922 -5.785 1 76.38 250 PRO A CA 1
ATOM 1910 C C . PRO A 1 250 ? 8.648 11.289 -6.055 1 76.38 250 PRO A C 1
ATOM 1912 O O . PRO A 1 250 ? 8.578 10.211 -6.656 1 76.38 250 PRO A O 1
ATOM 1915 N N . ALA A 1 251 ? 7.594 11.945 -5.559 1 75.25 251 ALA A N 1
ATOM 1916 C CA . ALA A 1 251 ? 6.223 11.477 -5.73 1 75.25 251 ALA A CA 1
ATOM 1917 C C . ALA A 1 251 ? 5.902 11.25 -7.203 1 75.25 251 ALA A C 1
ATOM 1919 O O . ALA A 1 251 ? 6.18 12.102 -8.047 1 75.25 251 ALA A O 1
ATOM 1920 N N . GLY A 1 252 ? 5.395 10.07 -7.41 1 75.62 252 GLY A N 1
ATOM 1921 C CA . GLY A 1 252 ? 4.922 9.758 -8.75 1 75.62 252 GLY A CA 1
ATOM 1922 C C . GLY A 1 252 ? 6.047 9.562 -9.75 1 75.62 252 GLY A C 1
ATOM 1923 O O . GLY A 1 252 ? 5.805 9.477 -10.953 1 75.62 252 GLY A O 1
ATOM 1924 N N . TRP A 1 253 ? 7.25 9.469 -9.391 1 78.75 253 TRP A N 1
ATOM 1925 C CA . TRP A 1 253 ? 8.414 9.391 -10.266 1 78.75 253 TRP A CA 1
ATOM 1926 C C . TRP A 1 253 ? 8.305 8.211 -11.219 1 78.75 253 TRP A C 1
ATOM 1928 O O . TRP A 1 253 ? 7.859 7.129 -10.828 1 78.75 253 TRP A O 1
ATOM 1938 N N . LYS A 1 254 ? 8.68 8.477 -12.445 1 79.12 254 LYS A N 1
ATOM 1939 C CA . LYS A 1 254 ? 8.805 7.457 -13.477 1 79.12 254 LYS A CA 1
ATOM 1940 C C . LYS A 1 254 ? 10.188 7.484 -14.109 1 79.12 254 LYS A C 1
ATOM 1942 O O . LYS A 1 254 ? 10.867 8.516 -14.086 1 79.12 254 LYS A O 1
ATOM 1947 N N . PRO A 1 255 ? 10.578 6.344 -14.641 1 76.88 255 PRO A N 1
ATOM 1948 C CA . PRO A 1 255 ? 11.867 6.359 -15.328 1 76.88 255 PRO A CA 1
ATOM 1949 C C . PRO A 1 255 ? 11.977 7.469 -16.375 1 76.88 255 PRO A C 1
ATOM 1951 O O . PRO A 1 255 ? 11.055 7.664 -17.172 1 76.88 255 PRO A O 1
ATOM 1954 N N . GLY A 1 256 ? 13.047 8.094 -16.328 1 75.75 256 GLY A N 1
ATOM 1955 C CA . GLY A 1 256 ? 13.258 9.188 -17.266 1 75.75 256 GLY A CA 1
ATOM 1956 C C . GLY A 1 256 ? 13.055 10.555 -16.625 1 75.75 256 GLY A C 1
ATOM 1957 O O . GLY A 1 256 ? 13.508 11.562 -17.156 1 75.75 256 GLY A O 1
ATOM 1958 N N . GLU A 1 257 ? 12.312 10.578 -15.531 1 77.56 257 GLU A N 1
ATOM 1959 C CA . GLU A 1 257 ? 12.109 11.828 -14.812 1 77.56 257 GLU A CA 1
ATOM 1960 C C . GLU A 1 257 ? 13.289 12.148 -13.898 1 77.56 257 GLU A C 1
ATOM 1962 O O . GLU A 1 257 ? 14.102 11.273 -13.602 1 77.56 257 GLU A O 1
ATOM 1967 N N . LYS A 1 258 ? 13.352 13.391 -13.547 1 72.81 258 LYS A N 1
ATOM 1968 C CA . LYS A 1 258 ? 14.445 13.82 -12.68 1 72.81 258 LYS A CA 1
ATOM 1969 C C . LYS A 1 258 ? 14.289 13.25 -11.273 1 72.81 258 LYS A C 1
ATOM 1971 O O . LYS A 1 258 ? 13.188 13.219 -10.727 1 72.81 258 LYS A O 1
ATOM 1976 N N . SER A 1 259 ? 15.43 12.711 -10.922 1 70.88 259 SER A N 1
ATOM 1977 C CA . SER A 1 259 ? 15.531 12.312 -9.516 1 70.88 259 SER A CA 1
ATOM 1978 C C . SER A 1 259 ? 16.156 13.422 -8.672 1 70.88 259 SER A C 1
ATOM 1980 O O . SER A 1 259 ? 16.375 14.531 -9.164 1 70.88 259 SER A O 1
ATOM 1982 N N . MET A 1 260 ? 16.219 13.156 -7.281 1 67 260 MET A N 1
ATOM 1983 C CA . MET A 1 260 ? 16.703 14.195 -6.383 1 67 260 MET A CA 1
ATOM 1984 C C . MET A 1 260 ? 17.812 13.664 -5.484 1 67 260 MET A C 1
ATOM 1986 O O . MET A 1 260 ? 17.828 12.477 -5.152 1 67 260 MET A O 1
ATOM 1990 N N . LYS A 1 261 ? 18.781 14.461 -5.355 1 66.88 261 LYS A N 1
ATOM 1991 C CA . LYS A 1 261 ? 19.781 14.148 -4.336 1 66.88 261 LYS A CA 1
ATOM 1992 C C . LYS A 1 261 ? 19.297 14.562 -2.949 1 66.88 261 LYS A C 1
ATOM 1994 O O . LYS A 1 261 ? 18.766 15.664 -2.771 1 66.88 261 LYS A O 1
ATOM 1999 N N . PRO A 1 262 ? 19.359 13.711 -2.01 1 61.09 262 PRO A N 1
ATOM 2000 C CA . PRO A 1 262 ? 18.844 13.992 -0.667 1 61.09 262 PRO A CA 1
ATOM 2001 C C . PRO A 1 262 ? 19.703 14.984 0.1 1 61.09 262 PRO A C 1
ATOM 2003 O O . PRO A 1 262 ? 20.203 14.672 1.188 1 61.09 262 PRO A O 1
ATOM 2006 N N . ASP A 1 263 ? 20.328 15.844 -0.5 1 63.28 263 ASP A N 1
ATOM 2007 C CA . ASP A 1 263 ? 21.094 16.891 0.174 1 63.28 263 ASP A CA 1
ATOM 2008 C C . ASP A 1 263 ? 20.516 18.266 -0.103 1 63.28 263 ASP A C 1
ATOM 2010 O O . ASP A 1 263 ? 19.844 18.469 -1.119 1 63.28 263 ASP A O 1
ATOM 2014 N N . PRO A 1 264 ? 20.641 19.047 0.944 1 60.22 264 PRO A N 1
ATOM 2015 C CA . PRO A 1 264 ? 20.031 20.375 0.865 1 60.22 264 PRO A CA 1
ATOM 2016 C C . PRO A 1 264 ? 20.375 21.109 -0.429 1 60.22 264 PRO A C 1
ATOM 2018 O O . PRO A 1 264 ? 19.516 21.75 -1.032 1 60.22 264 PRO A O 1
ATOM 2021 N N . LYS A 1 265 ? 21.641 21.016 -0.811 1 59.38 265 LYS A N 1
ATOM 2022 C CA . LYS A 1 265 ? 22.062 21.719 -2.023 1 59.38 265 LYS A CA 1
ATOM 2023 C C . LYS A 1 265 ? 21.422 21.094 -3.262 1 59.38 265 LYS A C 1
ATOM 2025 O O . LYS A 1 265 ? 20.922 21.812 -4.129 1 59.38 265 LYS A O 1
ATOM 2030 N N . GLY A 1 266 ? 21.422 19.891 -3.348 1 53.5 266 GLY A N 1
ATOM 2031 C CA . GLY A 1 266 ? 20.859 19.156 -4.477 1 53.5 266 GLY A CA 1
ATOM 2032 C C . GLY A 1 266 ? 19.359 19.266 -4.559 1 53.5 266 GLY A C 1
ATOM 2033 O O . GLY A 1 266 ? 18.797 19.328 -5.656 1 53.5 266 GLY A O 1
ATOM 2034 N N . SER A 1 267 ? 18.781 19.375 -3.477 1 57.12 267 SER A N 1
ATOM 2035 C CA . SER A 1 267 ? 17.328 19.531 -3.428 1 57.12 267 SER A CA 1
ATOM 2036 C C . SER A 1 267 ? 16.891 20.875 -3.969 1 57.12 267 SER A C 1
ATOM 2038 O O . SER A 1 267 ? 15.898 20.969 -4.691 1 57.12 267 SER A O 1
ATOM 2040 N N . LYS A 1 268 ? 17.656 21.812 -3.545 1 61.59 268 LYS A N 1
ATOM 2041 C CA . LYS A 1 268 ? 17.359 23.156 -4.035 1 61.59 268 LYS A CA 1
ATOM 2042 C C . LYS A 1 268 ? 17.422 23.219 -5.559 1 61.59 268 LYS A C 1
ATOM 2044 O O . LYS A 1 268 ? 16.594 23.891 -6.191 1 61.59 268 LYS A O 1
ATOM 2049 N N . GLU A 1 269 ? 18.328 22.516 -6.074 1 58.81 269 GLU A N 1
ATOM 2050 C CA . GLU A 1 269 ? 18.453 22.484 -7.531 1 58.81 269 GLU A CA 1
ATOM 2051 C C . GLU A 1 269 ? 17.234 21.844 -8.18 1 58.81 269 GLU A C 1
ATOM 2053 O O . GLU A 1 269 ? 16.766 22.312 -9.219 1 58.81 269 GLU A O 1
ATOM 2058 N N . TYR A 1 270 ? 16.797 20.875 -7.582 1 59.09 270 TYR A N 1
ATOM 2059 C CA . TYR A 1 270 ? 15.625 20.203 -8.109 1 59.09 270 TYR A CA 1
ATOM 2060 C C . TYR A 1 270 ? 14.398 21.109 -8.039 1 59.09 270 TYR A C 1
ATOM 2062 O O . TYR A 1 270 ? 13.672 21.25 -9.023 1 59.09 270 TYR A O 1
ATOM 2070 N N . PHE A 1 271 ? 14.172 21.828 -6.957 1 61.5 271 PHE A N 1
ATOM 2071 C CA . PHE A 1 271 ? 12.977 22.641 -6.766 1 61.5 271 PHE A CA 1
ATOM 2072 C C . PHE A 1 271 ? 13.039 23.906 -7.613 1 61.5 271 PHE A C 1
ATOM 2074 O O . PHE A 1 271 ? 12 24.453 -7.996 1 61.5 271 PHE A O 1
ATOM 2081 N N . SER A 1 272 ? 14.242 24.234 -7.832 1 57.41 272 SER A N 1
ATOM 2082 C CA . SER A 1 272 ? 14.383 25.391 -8.703 1 57.41 272 SER A CA 1
ATOM 2083 C C . SER A 1 272 ? 14.055 25.047 -10.148 1 57.41 272 SER A C 1
ATOM 2085 O O . SER A 1 272 ? 13.711 25.922 -10.945 1 57.41 272 SER A O 1
ATOM 2087 N N . ALA A 1 273 ? 14.141 23.75 -10.305 1 53.47 273 ALA A N 1
ATOM 2088 C CA . ALA A 1 273 ? 13.961 23.297 -11.68 1 53.47 273 ALA A CA 1
ATOM 2089 C C . ALA A 1 273 ? 12.492 22.984 -11.969 1 53.47 273 ALA A C 1
ATOM 2091 O O . ALA A 1 273 ? 12.094 22.844 -13.125 1 53.47 273 ALA A O 1
ATOM 2092 N N . ILE A 1 274 ? 11.742 22.812 -10.945 1 53.41 274 ILE A N 1
ATOM 2093 C CA . ILE A 1 274 ? 10.336 22.516 -11.203 1 53.41 274 ILE A CA 1
ATOM 2094 C C . ILE A 1 274 ? 9.5 23.766 -10.984 1 53.41 274 ILE A C 1
ATOM 2096 O O . ILE A 1 274 ? 9.812 24.594 -10.117 1 53.41 274 ILE A O 1
ATOM 2100 N N . MET B 1 1 ? 13.992 58.375 -20.422 1 17.7 1 MET B N 1
ATOM 2101 C CA . MET B 1 1 ? 13.414 59.719 -20.25 1 17.7 1 MET B CA 1
ATOM 2102 C C . MET B 1 1 ? 12.422 59.719 -19.094 1 17.7 1 MET B C 1
ATOM 2104 O O . MET B 1 1 ? 11.875 58.688 -18.719 1 17.7 1 MET B O 1
ATOM 2108 N N . ALA B 1 2 ? 11.82 60.844 -18.719 1 17.78 2 ALA B N 1
ATOM 2109 C CA . ALA B 1 2 ? 11.406 61.688 -17.609 1 17.78 2 ALA B CA 1
ATOM 2110 C C . ALA B 1 2 ? 10.016 61.312 -17.109 1 17.78 2 ALA B C 1
ATOM 2112 O O . ALA B 1 2 ? 9.82 61.094 -15.906 1 17.78 2 ALA B O 1
ATOM 2113 N N . ALA B 1 3 ? 8.891 61.938 -17.594 1 16.48 3 ALA B N 1
ATOM 2114 C CA . ALA B 1 3 ? 8.164 63.031 -16.953 1 16.48 3 ALA B CA 1
ATOM 2115 C C . ALA B 1 3 ? 6.93 62.5 -16.219 1 16.48 3 ALA B C 1
ATOM 2117 O O . ALA B 1 3 ? 6.723 62.781 -15.039 1 16.48 3 ALA B O 1
ATOM 2118 N N . SER B 1 4 ? 5.699 62.719 -16.75 1 15.98 4 SER B N 1
ATOM 2119 C CA . SER B 1 4 ? 4.785 63.75 -16.281 1 15.98 4 SER B CA 1
ATOM 2120 C C . SER B 1 4 ? 3.789 63.188 -15.273 1 15.98 4 SER B C 1
ATOM 2122 O O . SER B 1 4 ? 3.586 61.969 -15.195 1 15.98 4 SER B O 1
ATOM 2124 N N . THR B 1 5 ? 2.436 63.5 -15.391 1 16.42 5 THR B N 1
ATOM 2125 C CA . THR B 1 5 ? 1.627 64.5 -14.68 1 16.42 5 THR B CA 1
ATOM 2126 C C . THR B 1 5 ? 0.715 63.812 -13.664 1 16.42 5 THR B C 1
ATOM 2128 O O . THR B 1 5 ? 0.489 62.594 -13.742 1 16.42 5 THR B O 1
ATOM 2131 N N . ALA B 1 6 ? -0.72 64 -13.695 1 17.39 6 ALA B N 1
ATOM 2132 C CA . ALA B 1 6 ? -1.555 64.875 -12.891 1 17.39 6 ALA B CA 1
ATOM 2133 C C . ALA B 1 6 ? -2.365 64.125 -11.867 1 17.39 6 ALA B C 1
ATOM 2135 O O . ALA B 1 6 ? -2.611 62.906 -12.047 1 17.39 6 ALA B O 1
ATOM 2136 N N . ALA B 1 7 ? -3.371 64.75 -11.039 1 16.3 7 ALA B N 1
ATOM 2137 C CA . ALA B 1 7 ? -3.773 65.25 -9.734 1 16.3 7 ALA B CA 1
ATOM 2138 C C . ALA B 1 7 ? -5.027 64.562 -9.227 1 16.3 7 ALA B C 1
ATOM 2140 O O . ALA B 1 7 ? -5.168 64.312 -8.023 1 16.3 7 ALA B O 1
ATOM 2141 N N . LEU B 1 8 ? -6.09 64.25 -10.055 1 15.98 8 LEU B N 1
ATOM 2142 C CA . LEU B 1 8 ? -7.258 65.062 -9.609 1 15.98 8 LEU B CA 1
ATOM 2143 C C . LEU B 1 8 ? -7.824 64.438 -8.32 1 15.98 8 LEU B C 1
ATOM 2145 O O . LEU B 1 8 ? -7.637 63.281 -8.031 1 15.98 8 LEU B O 1
ATOM 2149 N N . ILE B 1 9 ? -9.094 64.875 -7.801 1 16.03 9 ILE B N 1
ATOM 2150 C CA . ILE B 1 9 ? -9.734 65.625 -6.75 1 16.03 9 ILE B CA 1
ATOM 2151 C C . ILE B 1 9 ? -10.43 64.688 -5.762 1 16.03 9 ILE B C 1
ATOM 2153 O O . ILE B 1 9 ? -10.758 63.562 -6.105 1 16.03 9 ILE B O 1
ATOM 2157 N N . SER B 1 10 ? -11.5 65.188 -5.062 1 15.73 10 SER B N 1
ATOM 2158 C CA . SER B 1 10 ? -11.891 65.688 -3.758 1 15.73 10 SER B CA 1
ATOM 2159 C C . SER B 1 10 ? -12.852 64.75 -3.045 1 15.73 10 SER B C 1
ATOM 2161 O O . SER B 1 10 ? -12.617 64.375 -1.896 1 15.73 10 SER B O 1
ATOM 2163 N N . SER B 1 11 ? -14.234 64.812 -3.309 1 15.41 11 SER B N 1
ATOM 2164 C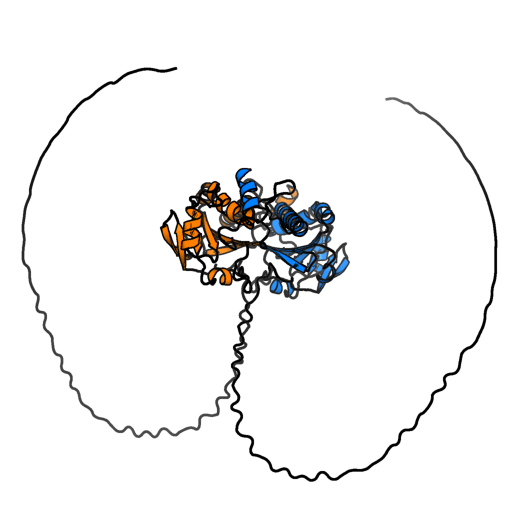 CA . SER B 1 11 ? -15.117 65.438 -2.355 1 15.41 11 SER B CA 1
ATOM 2165 C C . SER B 1 11 ? -15.695 64.5 -1.354 1 15.41 11 SER B C 1
ATOM 2167 O O . SER B 1 11 ? -15.5 64.625 -0.146 1 15.41 11 SER B O 1
ATOM 2169 N N . ALA B 1 12 ? -17.172 64.188 -1.337 1 16.06 12 ALA B N 1
ATOM 2170 C CA . ALA B 1 12 ? -18.125 64.812 -0.405 1 16.06 12 ALA B CA 1
ATOM 2171 C C . ALA B 1 12 ? -18.406 63.844 0.77 1 16.06 12 ALA B C 1
ATOM 2173 O O . ALA B 1 12 ? -18.234 62.625 0.663 1 16.06 12 ALA B O 1
ATOM 2174 N N . PRO B 1 13 ? -19.578 64.125 1.691 1 16.41 13 PRO B N 1
ATOM 2175 C CA . PRO B 1 13 ? -19.875 64.5 3.062 1 16.41 13 PRO B CA 1
ATOM 2176 C C . PRO B 1 13 ? -20.5 63.406 3.893 1 16.41 13 PRO B C 1
ATOM 2178 O O . PRO B 1 13 ? -20.078 63.156 5.031 1 16.41 13 PRO B O 1
ATOM 2181 N N . SER B 1 14 ? -21.75 62.719 3.514 1 16.7 14 SER B N 1
ATOM 2182 C CA . SER B 1 14 ? -22.922 63.031 4.316 1 16.7 14 SER B CA 1
ATOM 2183 C C . SER B 1 14 ? -22.953 62.188 5.598 1 16.7 14 SER B C 1
ATOM 2185 O O . SER B 1 14 ? -22.531 61.031 5.605 1 16.7 14 SER B O 1
ATOM 2187 N N . ARG B 1 15 ? -23.547 62.594 6.773 1 16.66 15 ARG B N 1
ATOM 2188 C CA . ARG B 1 15 ? -23.594 62.844 8.211 1 16.66 15 ARG B CA 1
ATOM 2189 C C . ARG B 1 15 ? -24.297 61.688 8.93 1 16.66 15 ARG B C 1
ATOM 2191 O O . ARG B 1 15 ? -23.766 61.125 9.891 1 16.66 15 ARG B O 1
ATOM 2198 N N . ALA B 1 16 ? -25.719 61.781 9.336 1 16.17 16 ALA B N 1
ATOM 2199 C CA . ALA B 1 16 ? -26.219 62.219 10.633 1 16.17 16 ALA B CA 1
ATOM 2200 C C . ALA B 1 16 ? -26.703 61.031 11.477 1 16.17 16 ALA B C 1
ATOM 2202 O O . ALA B 1 16 ? -26.312 60.906 12.633 1 16.17 16 ALA B O 1
ATOM 2203 N N . PHE B 1 17 ? -28.062 60.562 11.391 1 15.7 17 PHE B N 1
ATOM 2204 C CA . PHE B 1 17 ? -29.062 60.875 12.406 1 15.7 17 PHE B CA 1
ATOM 2205 C C . PHE B 1 17 ? -29.047 59.844 13.523 1 15.7 17 PHE B C 1
ATOM 2207 O O . PHE B 1 17 ? -28.578 58.719 13.336 1 15.7 17 PHE B O 1
ATOM 2214 N N . SER B 1 18 ? -30.219 59.719 14.461 1 15.24 18 SER B N 1
ATOM 2215 C CA . SER B 1 18 ? -30.656 60.062 15.812 1 15.24 18 SER B CA 1
ATOM 2216 C C . SER B 1 18 ? -30.844 58.812 16.672 1 15.24 18 SER B C 1
ATOM 2218 O O . SER B 1 18 ? -30.578 57.719 16.234 1 15.24 18 SER B O 1
ATOM 2220 N N . SER B 1 19 ? -32.188 58.281 16.938 1 15.45 19 SER B N 1
ATOM 2221 C CA . SER B 1 19 ? -32.938 58.562 18.156 1 15.45 19 SER B CA 1
ATOM 2222 C C . SER B 1 19 ? -32.812 57.406 19.156 1 15.45 19 SER B C 1
ATOM 2224 O O . SER B 1 19 ? -32.406 56.312 18.781 1 15.45 19 SER B O 1
ATOM 2226 N N . SER B 1 20 ? -34.094 56.844 19.812 1 16.42 20 SER B N 1
ATOM 2227 C CA . SER B 1 20 ? -34.688 57.031 21.141 1 16.42 20 SER B CA 1
ATOM 2228 C C . SER B 1 20 ? -34.438 55.812 22.016 1 16.42 20 SER B C 1
ATOM 2230 O O . SER B 1 20 ? -34.188 54.719 21.516 1 16.42 20 SER B O 1
ATOM 2232 N N . LYS B 1 21 ? -35 55.688 23.469 1 16.81 21 LYS B N 1
ATOM 2233 C CA . LYS B 1 21 ? -34.75 55.656 24.906 1 16.81 21 LYS B CA 1
ATOM 2234 C C . LYS B 1 21 ? -35.281 54.344 25.5 1 16.81 21 LYS B C 1
ATOM 2236 O O . LYS B 1 21 ? -34.812 53.906 26.547 1 16.81 21 LYS B O 1
ATOM 2241 N N . SER B 1 22 ? -36.469 53.688 25.125 1 16.55 22 SER B N 1
ATOM 2242 C CA . SER B 1 22 ? -37.406 53.562 26.234 1 16.55 22 SER B CA 1
ATOM 2243 C C . SER B 1 22 ? -36.938 52.531 27.25 1 16.55 22 SER B C 1
ATOM 2245 O O . SER B 1 22 ? -36.156 51.625 26.922 1 16.55 22 SER B O 1
ATOM 2247 N N . THR B 1 23 ? -37.875 52.156 28.359 1 16.19 23 THR B N 1
ATOM 2248 C CA . THR B 1 23 ? -38.062 52.281 29.812 1 16.19 23 THR B CA 1
ATOM 2249 C C . THR B 1 23 ? -37.875 50.906 30.484 1 16.19 23 THR B C 1
ATOM 2251 O O . THR B 1 23 ? -37.094 50.781 31.438 1 16.19 23 THR B O 1
ATOM 2254 N N . PRO B 1 24 ? -39.062 50.188 31.109 1 17.02 24 PRO B N 1
ATOM 2255 C CA . PRO B 1 24 ? -39.344 50.219 32.562 1 17.02 24 PRO B CA 1
ATOM 2256 C C . PRO B 1 24 ? -38.875 48.969 33.281 1 17.02 24 PRO B C 1
ATOM 2258 O O . PRO B 1 24 ? -38.438 48 32.656 1 17.02 24 PRO B O 1
ATOM 2261 N N . LEU B 1 25 ? -39.875 48.188 34.031 1 16.31 25 LEU B N 1
ATOM 2262 C CA . LEU B 1 25 ? -40.25 48.094 35.438 1 16.31 25 LEU B CA 1
ATOM 2263 C C . LEU B 1 25 ? -39.812 46.781 36.062 1 16.31 25 LEU B C 1
ATOM 2265 O O . LEU B 1 25 ? -39.125 46.781 37.094 1 16.31 25 LEU B O 1
ATOM 2269 N N . VAL B 1 26 ? -40.812 45.688 36.312 1 17.39 26 VAL B N 1
ATOM 2270 C CA . VAL B 1 26 ? -41.406 45.375 37.625 1 17.39 26 VAL B CA 1
ATOM 2271 C C . VAL B 1 26 ? -40.656 44.219 38.25 1 17.39 26 VAL B C 1
ATOM 2273 O O . VAL B 1 26 ? -40.031 43.406 37.531 1 17.39 26 VAL B O 1
ATOM 2276 N N . ALA B 1 27 ? -41.062 43.812 39.594 1 17.2 27 ALA B N 1
ATOM 2277 C CA . ALA B 1 27 ? -40.688 43.594 41 1 17.2 27 ALA B CA 1
ATOM 2278 C C . ALA B 1 27 ? -40.5 42.094 41.281 1 17.2 27 ALA B C 1
ATOM 2280 O O . ALA B 1 27 ? -39.469 41.688 41.781 1 17.2 27 ALA B O 1
ATOM 2281 N N . ALA B 1 28 ? -41.438 41.375 42.062 1 16.05 28 ALA B N 1
ATOM 2282 C CA . ALA B 1 28 ? -41.406 41.062 43.5 1 16.05 28 ALA B CA 1
ATOM 2283 C C . ALA B 1 28 ? -41.219 39.594 43.75 1 16.05 28 ALA B C 1
ATOM 2285 O O . ALA B 1 28 ? -40.438 39.188 44.625 1 16.05 28 ALA B O 1
ATOM 2286 N N . SER B 1 29 ? -42.031 38.594 43.188 1 16.92 29 SER B N 1
ATOM 2287 C CA . SER B 1 29 ? -42.781 37.812 44.156 1 16.92 29 SER B CA 1
ATOM 2288 C C . SER B 1 29 ? -41.938 36.75 44.844 1 16.92 29 SER B C 1
ATOM 2290 O O . SER B 1 29 ? -40.875 36.406 44.344 1 16.92 29 SER B O 1
ATOM 2292 N N . SER B 1 30 ? -42.688 35.75 45.625 1 17.08 30 SER B N 1
ATOM 2293 C CA . SER B 1 30 ? -42.844 35.219 46.938 1 17.08 30 SER B CA 1
ATOM 2294 C C . SER B 1 30 ? -42.094 33.906 47.125 1 17.08 30 SER B C 1
ATOM 2296 O O . SER B 1 30 ? -41.875 33.156 46.156 1 17.08 30 SER B O 1
ATOM 2298 N N . LYS B 1 31 ? -41.344 33.781 48.25 1 20.2 31 LYS B N 1
ATOM 2299 C CA . LYS B 1 31 ? -40.312 33.031 49 1 20.2 31 LYS B CA 1
ATOM 2300 C C . LYS B 1 31 ? -40.875 31.656 49.438 1 20.2 31 LYS B C 1
ATOM 2302 O O . LYS B 1 31 ? -40.188 30.922 50.156 1 20.2 31 LYS B O 1
ATOM 2307 N N . PRO B 1 32 ? -41.75 30.844 48.562 1 20.12 32 PRO B N 1
ATOM 2308 C CA . PRO B 1 32 ? -42.438 30.016 49.594 1 20.12 32 PRO B CA 1
ATOM 2309 C C . PRO B 1 32 ? -41.438 29.109 50.344 1 20.12 32 PRO B C 1
ATOM 2311 O O . PRO B 1 32 ? -40.406 28.75 49.812 1 20.12 32 PRO B O 1
ATOM 2314 N N . ILE B 1 33 ? -41.656 28.922 51.75 1 18.28 33 ILE B N 1
ATOM 2315 C CA . ILE B 1 33 ? -41.094 28.5 53 1 18.28 33 ILE B CA 1
ATOM 2316 C C . ILE B 1 33 ? -41.125 26.969 53.094 1 18.28 33 ILE B C 1
ATOM 2318 O O . ILE B 1 33 ? -40.594 26.391 54.031 1 18.28 33 ILE B O 1
ATOM 2322 N N . SER B 1 34 ? -41.406 26.109 52.062 1 19.5 34 SER B N 1
ATOM 2323 C CA . SER B 1 34 ? -42.062 24.938 52.656 1 19.5 34 SER B CA 1
ATOM 2324 C C . SER B 1 34 ? -41.125 24.203 53.594 1 19.5 34 SER B C 1
ATOM 2326 O O . SER B 1 34 ? -39.906 24.234 53.406 1 19.5 34 SER B O 1
ATOM 2328 N N . GLN B 1 35 ? -41.812 23.641 54.656 1 17.3 35 GLN B N 1
ATOM 2329 C CA . GLN B 1 35 ? -41.719 23.062 56 1 17.3 35 GLN B CA 1
ATOM 2330 C C . GLN B 1 35 ? -40.938 21.75 55.969 1 17.3 35 GLN B C 1
ATOM 2332 O O . GLN B 1 35 ? -41.094 20.969 55.031 1 17.3 35 GLN B O 1
ATOM 2337 N N . THR B 1 36 ? -39.812 21.656 56.75 1 21.53 36 THR B N 1
ATOM 2338 C CA . THR B 1 36 ? -38.656 20.828 57.125 1 21.53 36 THR B CA 1
ATOM 2339 C C . THR B 1 36 ? -39.125 19.531 57.781 1 21.53 36 THR B C 1
ATOM 2341 O O . THR B 1 36 ? -38.312 18.656 58.094 1 21.53 36 THR B O 1
ATOM 2344 N N . LEU B 1 37 ? -40.438 18.984 57.344 1 19.16 37 LEU B N 1
ATOM 2345 C CA . LEU B 1 37 ? -40.844 18.156 58.469 1 19.16 37 LEU B CA 1
ATOM 2346 C C . LEU B 1 37 ? -39.781 17.078 58.75 1 19.16 37 LEU B C 1
ATOM 2348 O O . LEU B 1 37 ? -39.25 16.469 57.812 1 19.16 37 LEU B O 1
ATOM 2352 N N . THR B 1 38 ? -39.375 17.047 60.031 1 18.73 38 THR B N 1
ATOM 2353 C CA . THR B 1 38 ? -38.375 16.484 60.906 1 18.73 38 THR B CA 1
ATOM 2354 C C . THR B 1 38 ? -38.562 14.984 61.094 1 18.73 38 THR B C 1
ATOM 2356 O O . THR B 1 38 ? -37.812 14.328 61.812 1 18.73 38 THR B O 1
ATOM 2359 N N . PHE B 1 39 ? -39.219 14.203 60.156 1 21.16 39 PHE B N 1
ATOM 2360 C CA . PHE B 1 39 ? -39.719 13.023 60.875 1 21.16 39 PHE B CA 1
ATOM 2361 C C . PHE B 1 39 ? -38.531 12.281 61.531 1 21.16 39 PHE B C 1
ATOM 2363 O O . PHE B 1 39 ? -37.469 12.156 60.938 1 21.16 39 PHE B O 1
ATOM 2370 N N . PRO B 1 40 ? -38.844 11.969 62.844 1 18.66 40 PRO B N 1
ATOM 2371 C CA . PRO B 1 40 ? -37.938 11.508 63.906 1 18.66 40 PRO B CA 1
ATOM 2372 C C . PRO B 1 40 ? -37.281 10.172 63.562 1 18.66 40 PRO B C 1
ATOM 2374 O O . PRO B 1 40 ? -37.781 9.406 62.75 1 18.66 40 PRO B O 1
ATOM 2377 N N . LYS B 1 41 ? -36.031 10.039 64.062 1 18.62 41 LYS B N 1
ATOM 2378 C CA . LYS B 1 41 ? -34.75 9.32 64 1 18.62 41 LYS B CA 1
ATOM 2379 C C . LYS B 1 41 ? -34.875 7.906 64.562 1 18.62 41 LYS B C 1
ATOM 2381 O O . LYS B 1 41 ? -34.219 6.988 64.062 1 18.62 41 LYS B O 1
ATOM 2386 N N . SER B 1 42 ? -35.812 7.625 65.625 1 18.09 42 SER B N 1
ATOM 2387 C CA . SER B 1 42 ? -35 7.051 66.75 1 18.09 42 SER B CA 1
ATOM 2388 C C . SER B 1 42 ? -34.812 5.551 66.5 1 18.09 42 SER B C 1
ATOM 2390 O O . SER B 1 42 ? -33.906 4.953 67.125 1 18.09 42 SER B O 1
ATOM 2392 N N . ILE B 1 43 ? -35.719 4.797 65.938 1 20.72 43 ILE B N 1
ATOM 2393 C CA . ILE B 1 43 ? -36 3.646 66.75 1 20.72 43 ILE B CA 1
ATOM 2394 C C . ILE B 1 43 ? -34.781 2.752 66.875 1 20.72 43 ILE B C 1
ATOM 2396 O O . ILE B 1 43 ? -34.062 2.541 65.875 1 20.72 43 ILE B O 1
ATOM 2400 N N . HIS B 1 44 ? -34.5 2.256 68.188 1 18.56 44 HIS B N 1
ATOM 2401 C CA . HIS B 1 44 ? -33.531 1.629 69.062 1 18.56 44 HIS B CA 1
ATOM 2402 C C . HIS B 1 44 ? -33.094 0.265 68.5 1 18.56 44 HIS B C 1
ATOM 2404 O O . HIS B 1 44 ? -33.812 -0.327 67.688 1 18.56 44 HIS B O 1
ATOM 2410 N N . GLY B 1 45 ? -32.125 -0.444 69.25 1 19.06 45 GLY B N 1
ATOM 2411 C CA . GLY B 1 45 ? -30.828 -1.09 69.312 1 19.06 45 GLY B CA 1
ATOM 2412 C C . GLY B 1 45 ? -30.906 -2.602 69.188 1 19.06 45 GLY B C 1
ATOM 2413 O O . GLY B 1 45 ? -29.891 -3.281 69.125 1 19.06 45 GLY B O 1
ATOM 2414 N N . LEU B 1 46 ? -32.156 -3.242 69.5 1 21.89 46 LEU B N 1
ATOM 2415 C CA . LEU B 1 46 ? -31.906 -4.41 70.312 1 21.89 46 LEU B CA 1
ATOM 2416 C C . LEU B 1 46 ? -31.172 -5.488 69.5 1 21.89 46 LEU B C 1
ATOM 2418 O O . LEU B 1 46 ? -31.609 -5.855 68.438 1 21.89 46 LEU B O 1
ATOM 2422 N N . ARG B 1 47 ? -29.891 -5.773 69.938 1 22.08 47 ARG B N 1
ATOM 2423 C CA . ARG B 1 47 ? -28.734 -6.527 69.438 1 22.08 47 ARG B CA 1
ATOM 2424 C C . ARG B 1 47 ? -29 -8.031 69.562 1 22.08 47 ARG B C 1
ATOM 2426 O O . ARG B 1 47 ? -28.219 -8.766 70.125 1 22.08 47 ARG B O 1
ATOM 2433 N N . LEU B 1 48 ? -30.234 -8.555 69.312 1 22.69 48 LEU B N 1
ATOM 2434 C CA . LEU B 1 48 ? -30.281 -9.914 69.812 1 22.69 48 LEU B CA 1
ATOM 2435 C C . LEU B 1 48 ? -29.141 -10.75 69.188 1 22.69 48 LEU B C 1
ATOM 2437 O O . LEU B 1 48 ? -28.812 -10.609 68 1 22.69 48 LEU B O 1
ATOM 2441 N N . PRO B 1 49 ? -28.359 -11.5 70.125 1 23.33 49 PRO B N 1
ATOM 2442 C CA . PRO B 1 49 ? -27.109 -12.25 69.938 1 23.33 49 PRO B CA 1
ATOM 2443 C C . PRO B 1 49 ? -27.281 -13.461 69.062 1 23.33 49 PRO B C 1
ATOM 2445 O O . PRO B 1 49 ? -28.109 -14.336 69.312 1 23.33 49 PRO B O 1
ATOM 2448 N N . ARG B 1 50 ? -27.688 -13.273 67.812 1 22.59 50 ARG B N 1
ATOM 2449 C CA . ARG B 1 50 ? -27.969 -14.523 67.125 1 22.59 50 ARG B CA 1
ATOM 2450 C C . ARG B 1 50 ? -26.781 -15.477 67.188 1 22.59 50 ARG B C 1
ATOM 2452 O O . ARG B 1 50 ? -25.641 -15.062 67 1 22.59 50 ARG B O 1
ATOM 2459 N N . VAL B 1 51 ? -26.969 -16.578 67.938 1 22.7 51 VAL B N 1
ATOM 2460 C CA . VAL B 1 51 ? -26.156 -17.766 68.188 1 22.7 51 VAL B CA 1
ATOM 2461 C C . VAL B 1 51 ? -25.625 -18.328 66.875 1 22.7 51 VAL B C 1
ATOM 2463 O O . VAL B 1 51 ? -26.391 -18.609 65.938 1 22.7 51 VAL B O 1
ATOM 2466 N N . ALA B 1 52 ? -24.438 -17.953 66.562 1 23.27 52 ALA B N 1
ATOM 2467 C CA . ALA B 1 52 ? -23.688 -18.25 65.312 1 23.27 52 ALA B CA 1
ATOM 2468 C C . ALA B 1 52 ? -23.453 -19.766 65.188 1 23.27 52 ALA B C 1
ATOM 2470 O O . ALA B 1 52 ? -22.672 -20.344 65.938 1 23.27 52 ALA B O 1
ATOM 2471 N N . HIS B 1 53 ? -24.453 -20.609 65.312 1 21.38 53 HIS B N 1
ATOM 2472 C CA . HIS B 1 53 ? -24.031 -22 65.312 1 21.38 53 HIS B CA 1
ATOM 2473 C C . HIS B 1 53 ? -23.297 -22.375 64 1 21.38 53 HIS B C 1
ATOM 2475 O O . HIS B 1 53 ? -22.797 -23.5 63.906 1 21.38 53 HIS B O 1
ATOM 2481 N N . SER B 1 54 ? -23.047 -21.516 63 1 23.91 54 SER B N 1
ATOM 2482 C CA . SER B 1 54 ? -22.984 -22.234 61.719 1 23.91 54 SER B CA 1
ATOM 2483 C C . SER B 1 54 ? -21.781 -23.172 61.688 1 23.91 54 SER B C 1
ATOM 2485 O O . SER B 1 54 ? -20.703 -22.844 62.156 1 23.91 54 SER B O 1
ATOM 2487 N N . GLY B 1 55 ? -22.047 -24.484 61.75 1 24.45 55 GLY B N 1
ATOM 2488 C CA . GLY B 1 55 ? -21.203 -25.641 61.531 1 24.45 55 GLY B CA 1
ATOM 2489 C C . GLY B 1 55 ? -20.359 -25.531 60.281 1 24.45 55 GLY B C 1
ATOM 2490 O O . GLY B 1 55 ? -20.812 -24.984 59.281 1 24.45 55 GLY B O 1
ATOM 2491 N N . SER B 1 56 ? -19.016 -25.312 60.469 1 26.17 56 SER B N 1
ATOM 2492 C CA . SER B 1 56 ? -17.922 -25.109 59.5 1 26.17 56 SER B CA 1
ATOM 2493 C C . SER B 1 56 ? -17.828 -26.266 58.531 1 26.17 56 SER B C 1
ATOM 2495 O O . SER B 1 56 ? -17.516 -27.391 58.906 1 26.17 56 SER B O 1
ATOM 2497 N N . LEU B 1 57 ? -18.938 -26.625 57.812 1 26.91 57 LEU B N 1
ATOM 2498 C CA . LEU B 1 57 ? -18.656 -27.672 56.844 1 26.91 57 LEU B CA 1
ATOM 2499 C C . LEU B 1 57 ? -17.422 -27.344 56.031 1 26.91 57 LEU B C 1
ATOM 2501 O O . LEU B 1 57 ? -17.266 -26.203 55.562 1 26.91 57 LEU B O 1
ATOM 2505 N N . SER B 1 58 ? -16.281 -28.062 56.312 1 25.94 58 SER B N 1
ATOM 2506 C CA . SER B 1 58 ? -14.977 -28.047 55.656 1 25.94 58 SER B CA 1
ATOM 2507 C C . SER B 1 58 ? -15.102 -28.094 54.156 1 25.94 58 SER B C 1
ATOM 2509 O O . SER B 1 58 ? -15.633 -29.062 53.594 1 25.94 58 SER B O 1
ATOM 2511 N N . ARG B 1 59 ? -15.586 -27.031 53.531 1 27.06 59 ARG B N 1
ATOM 2512 C CA . ARG B 1 59 ? -15.719 -27 52.094 1 27.06 59 ARG B CA 1
ATOM 2513 C C . ARG B 1 59 ? -14.461 -27.531 51.406 1 27.06 59 ARG B C 1
ATOM 2515 O O . ARG B 1 59 ? -13.352 -27.312 51.875 1 27.06 59 ARG B O 1
ATOM 2522 N N . GLY B 1 60 ? -14.602 -28.609 50.688 1 26.98 60 GLY B N 1
ATOM 2523 C CA . GLY B 1 60 ? -13.758 -29.344 49.75 1 26.98 60 GLY B CA 1
ATOM 2524 C C . GLY B 1 60 ? -12.938 -28.438 48.844 1 26.98 60 GLY B C 1
ATOM 2525 O O . GLY B 1 60 ? -13.273 -27.266 48.688 1 26.98 60 GLY B O 1
ATOM 2526 N N . GLY B 1 61 ? -11.562 -28.672 48.781 1 27.31 61 GLY B N 1
ATOM 2527 C CA . GLY B 1 61 ? -10.484 -28.016 48.062 1 27.31 61 GLY B CA 1
ATOM 2528 C C . GLY B 1 61 ? -10.844 -27.688 46.625 1 27.31 61 GLY B C 1
ATOM 2529 O O . GLY B 1 61 ? -11.312 -28.562 45.875 1 27.31 61 GLY B O 1
ATOM 2530 N N . SER B 1 62 ? -11.562 -26.578 46.406 1 28.59 62 SER B N 1
ATOM 2531 C CA . SER B 1 62 ? -11.82 -26.109 45.062 1 28.59 62 SER B CA 1
ATOM 2532 C C . SER B 1 62 ? -10.57 -26.188 44.188 1 28.59 62 SER B C 1
ATOM 2534 O O . SER B 1 62 ? -9.492 -25.75 44.594 1 28.59 62 SER B O 1
ATOM 2536 N N . HIS B 1 63 ? -10.352 -27.344 43.594 1 28.23 63 HIS B N 1
ATOM 2537 C CA . HIS B 1 63 ? -9.359 -27.484 42.562 1 28.23 63 HIS B CA 1
ATOM 2538 C C . HIS B 1 63 ? -9.352 -26.25 41.656 1 28.23 63 HIS B C 1
ATOM 2540 O O . HIS B 1 63 ? -10.391 -25.875 41.094 1 28.23 63 HIS B O 1
ATOM 2546 N N . ALA B 1 64 ? -8.586 -25.297 42.031 1 29.69 64 ALA B N 1
ATOM 2547 C CA . ALA B 1 64 ? -8.297 -24.172 41.156 1 29.69 64 ALA B CA 1
ATOM 2548 C C . ALA B 1 64 ? -8.141 -24.641 39.688 1 29.69 64 ALA B C 1
ATOM 2550 O O . ALA B 1 64 ? -7.277 -25.453 39.406 1 29.69 64 ALA B O 1
ATOM 2551 N N . ARG B 1 65 ? -9.25 -24.844 39.031 1 28.69 65 ARG B N 1
ATOM 2552 C CA . ARG B 1 65 ? -9.109 -24.953 37.594 1 28.69 65 ARG B CA 1
ATOM 2553 C C . ARG B 1 65 ? -8.117 -23.922 37.062 1 28.69 65 ARG B C 1
ATOM 2555 O O . ARG B 1 65 ? -8.281 -22.734 37.281 1 28.69 65 ARG B O 1
ATOM 2562 N N . LYS B 1 66 ? -6.832 -24.25 37.188 1 31.36 66 LYS B N 1
ATOM 2563 C CA . LYS B 1 66 ? -5.879 -23.453 36.438 1 31.36 66 LYS B CA 1
ATOM 2564 C C . LYS B 1 66 ? -6.441 -23.094 35.062 1 31.36 66 LYS B C 1
ATOM 2566 O O . LYS B 1 66 ? -6.633 -23.969 34.219 1 31.36 66 LYS B O 1
ATOM 2571 N N . SER B 1 67 ? -7.523 -22.281 35.125 1 31.12 67 SER B N 1
ATOM 2572 C CA . SER B 1 67 ? -7.859 -21.766 33.812 1 31.12 67 SER B CA 1
ATOM 2573 C C . SER B 1 67 ? -6.617 -21.297 33.062 1 31.12 67 SER B C 1
ATOM 2575 O O . SER B 1 67 ? -5.871 -20.453 33.562 1 31.12 67 SER B O 1
ATOM 2577 N N . PHE B 1 68 ? -5.875 -22.25 32.656 1 29.88 68 PHE B N 1
ATOM 2578 C CA . PHE B 1 68 ? -4.902 -21.797 31.672 1 29.88 68 PHE B CA 1
ATOM 2579 C C . PHE B 1 68 ? -5.5 -20.719 30.781 1 29.88 68 PHE B C 1
ATOM 2581 O O . PHE B 1 68 ? -6.414 -20.984 30 1 29.88 68 PHE B O 1
ATOM 2588 N N . VAL B 1 69 ? -5.699 -19.578 31.438 1 31.2 69 VAL B N 1
ATOM 2589 C CA . VAL B 1 69 ? -5.941 -18.484 30.5 1 31.2 69 VAL B CA 1
ATOM 2590 C C . VAL B 1 69 ? -5.012 -18.625 29.297 1 31.2 69 VAL B C 1
ATOM 2592 O O . VAL B 1 69 ? -3.791 -18.516 29.438 1 31.2 69 VAL B O 1
ATOM 2595 N N . VAL B 1 70 ? -5.219 -19.594 28.484 1 30.34 70 VAL B N 1
ATOM 2596 C CA . VAL B 1 70 ? -4.629 -19.484 27.156 1 30.34 70 VAL B CA 1
ATOM 2597 C C . VAL B 1 70 ? -4.605 -18.031 26.703 1 30.34 70 VAL B C 1
ATOM 2599 O O . VAL B 1 70 ? -5.656 -17.406 26.562 1 30.34 70 VAL B O 1
ATOM 2602 N N . LYS B 1 71 ? -3.818 -17.359 27.359 1 31.3 71 LYS B N 1
ATOM 2603 C CA . LYS B 1 71 ? -3.625 -16.094 26.641 1 31.3 71 LYS B CA 1
ATOM 2604 C C . LYS B 1 71 ? -3.605 -16.312 25.141 1 31.3 71 LYS B C 1
ATOM 2606 O O . LYS B 1 71 ? -2.654 -16.891 24.594 1 31.3 71 LYS B O 1
ATOM 2611 N N . ALA B 1 72 ? -4.625 -16.734 24.531 1 34.03 72 ALA B N 1
ATOM 2612 C CA . ALA B 1 72 ? -4.668 -16.641 23.078 1 34.03 72 ALA B CA 1
ATOM 2613 C C . ALA B 1 72 ? -3.91 -15.406 22.594 1 34.03 72 ALA B C 1
ATOM 2615 O O . ALA B 1 72 ? -4.141 -14.289 23.078 1 34.03 72 ALA B O 1
ATOM 2616 N N . SER B 1 73 ? -2.676 -15.461 22.453 1 38.06 73 SER B N 1
ATOM 2617 C CA . SER B 1 73 ? -1.976 -14.375 21.781 1 38.06 73 SER B CA 1
ATOM 2618 C C . SER B 1 73 ? -2.938 -13.531 20.953 1 38.06 73 SER B C 1
ATOM 2620 O O . SER B 1 73 ? -3.713 -14.062 20.156 1 38.06 73 SER B O 1
ATOM 2622 N N . ALA B 1 74 ? -3.553 -12.594 21.469 1 42.12 74 ALA B N 1
ATOM 2623 C CA . ALA B 1 74 ? -4.449 -11.672 20.781 1 42.12 74 ALA B CA 1
ATOM 2624 C C . ALA B 1 74 ? -4.098 -11.555 19.312 1 42.12 74 ALA B C 1
ATOM 2626 O O . ALA B 1 74 ? -2.977 -11.18 18.953 1 42.12 74 ALA B O 1
ATOM 2627 N N . VAL B 1 75 ? -4.496 -12.453 18.547 1 52.34 75 VAL B N 1
ATOM 2628 C CA . VAL B 1 75 ? -4.34 -12.438 17.094 1 52.34 75 VAL B CA 1
ATOM 2629 C C . VAL B 1 75 ? -4.406 -11 16.578 1 52.34 75 VAL B C 1
ATOM 2631 O O . VAL B 1 75 ? -5.418 -10.32 16.766 1 52.34 75 VAL B O 1
ATOM 2634 N N . GLU B 1 76 ? -3.312 -10.242 16.516 1 71.94 76 GLU B N 1
ATOM 2635 C CA . GLU B 1 76 ? -3.271 -8.867 16.016 1 71.94 76 GLU B CA 1
ATOM 2636 C C . GLU B 1 76 ? -3.912 -8.758 14.641 1 71.94 76 GLU B C 1
ATOM 2638 O O . GLU B 1 76 ? -3.562 -9.508 13.727 1 71.94 76 GLU B O 1
ATOM 2643 N N . LEU B 1 77 ? -5.094 -8.141 14.555 1 86.25 77 LEU B N 1
ATOM 2644 C CA . LEU B 1 77 ? -5.852 -7.902 13.328 1 86.25 77 LEU B CA 1
ATOM 2645 C C . LEU B 1 77 ? -5.098 -6.957 12.406 1 86.25 77 LEU B C 1
ATOM 2647 O O . LEU B 1 77 ? -4.426 -6.031 12.867 1 86.25 77 LEU B O 1
ATOM 2651 N N . PRO B 1 78 ? -5.188 -7.348 11.133 1 90.31 78 PRO B N 1
ATOM 2652 C CA . PRO B 1 78 ? -4.613 -6.371 10.203 1 90.31 78 PRO B CA 1
ATOM 2653 C C . PRO B 1 78 ? -5.254 -4.992 10.328 1 90.31 78 PRO B C 1
ATOM 2655 O O . PRO B 1 78 ? -6.395 -4.875 10.789 1 90.31 78 PRO B O 1
ATOM 2658 N N . LEU B 1 79 ? -4.516 -3.969 9.953 1 94.38 79 LEU B N 1
ATOM 2659 C CA . LEU B 1 79 ? -5.059 -2.617 10 1 94.38 79 LEU B CA 1
ATOM 2660 C C . LEU B 1 79 ? -6.207 -2.457 9.016 1 94.38 79 LEU B C 1
ATOM 2662 O O . LEU B 1 79 ? -7.273 -1.949 9.367 1 94.38 79 LEU B O 1
ATOM 2666 N N . VAL B 1 80 ? -5.957 -2.9 7.812 1 97.12 80 VAL B N 1
ATOM 2667 C CA . VAL B 1 80 ? -6.98 -2.762 6.781 1 97.12 80 VAL B CA 1
ATOM 2668 C C . VAL B 1 80 ? -8.172 -3.66 7.109 1 97.12 80 VAL B C 1
ATOM 2670 O O . VAL B 1 80 ? -7.996 -4.828 7.465 1 97.12 80 VAL B O 1
ATOM 2673 N N . GLY B 1 81 ? -9.359 -3.104 6.977 1 95.94 81 GLY B N 1
ATOM 2674 C CA . GLY B 1 81 ? -10.578 -3.836 7.27 1 95.94 81 GLY B CA 1
ATOM 2675 C C . GLY B 1 81 ? -11.062 -3.645 8.695 1 95.94 81 GLY B C 1
ATOM 2676 O O . GLY B 1 81 ? -12.148 -4.102 9.055 1 95.94 81 GLY B O 1
ATOM 2677 N N . ASN B 1 82 ? -10.25 -2.918 9.484 1 96.88 82 ASN B N 1
ATOM 2678 C CA . ASN B 1 82 ? -10.594 -2.691 10.883 1 96.88 82 ASN B CA 1
ATOM 2679 C C . ASN B 1 82 ? -10.586 -1.206 11.227 1 96.88 82 ASN B C 1
ATOM 2681 O O . ASN B 1 82 ? -10.133 -0.381 10.438 1 96.88 82 ASN B O 1
ATOM 2685 N N . VAL B 1 83 ? -11.133 -0.961 12.391 1 97.69 83 VAL B N 1
ATOM 2686 C CA . VAL B 1 83 ? -11.258 0.422 12.836 1 97.69 83 VAL B CA 1
ATOM 2687 C C . VAL B 1 83 ? -9.867 1.033 13.023 1 97.69 83 VAL B C 1
ATOM 2689 O O . VAL B 1 83 ? -8.977 0.4 13.586 1 97.69 83 VAL B O 1
ATOM 2692 N N . ALA B 1 84 ? -9.734 2.211 12.469 1 98.38 84 ALA B N 1
ATOM 2693 C CA . ALA B 1 84 ? -8.453 2.916 12.57 1 98.38 84 ALA B CA 1
ATOM 2694 C C . ALA B 1 84 ? -8.133 3.254 14.023 1 98.38 84 ALA B C 1
ATOM 2696 O O . ALA B 1 84 ? -9.008 3.695 14.773 1 98.38 84 ALA B O 1
ATOM 2697 N N . PRO B 1 85 ? -6.898 3.047 14.43 1 98.12 85 PRO B N 1
ATOM 2698 C CA . PRO B 1 85 ? -6.512 3.527 15.758 1 98.12 85 PRO B CA 1
ATOM 2699 C C . PRO B 1 85 ? -6.75 5.023 15.93 1 98.12 85 PRO B C 1
ATOM 2701 O O . PRO B 1 85 ? -6.266 5.828 15.133 1 98.12 85 PRO B O 1
ATOM 2704 N N . ASP B 1 86 ? -7.434 5.328 16.969 1 98.06 86 ASP B N 1
ATOM 2705 C CA . ASP B 1 86 ? -7.738 6.734 17.203 1 98.06 86 ASP B CA 1
ATOM 2706 C C . ASP B 1 86 ? -6.551 7.449 17.844 1 98.06 86 ASP B C 1
ATOM 2708 O O . ASP B 1 86 ? -5.672 6.812 18.422 1 98.06 86 ASP B O 1
ATOM 2712 N N . PHE B 1 87 ? -6.547 8.836 17.625 1 98.31 87 PHE B N 1
ATOM 2713 C CA . PHE B 1 87 ? -5.52 9.656 18.266 1 98.31 87 PHE B CA 1
ATOM 2714 C C . PHE B 1 87 ? -6 11.086 18.438 1 98.31 87 PHE B C 1
ATOM 2716 O O . PHE B 1 87 ? -6.965 11.508 17.781 1 98.31 87 PHE B O 1
ATOM 2723 N N . GLU B 1 88 ? -5.414 11.719 19.344 1 98.06 88 GLU B N 1
ATOM 2724 C CA . GLU B 1 88 ? -5.488 13.164 19.547 1 98.06 88 GLU B CA 1
ATOM 2725 C C . GLU B 1 88 ? -4.094 13.773 19.672 1 98.06 88 GLU B C 1
ATOM 2727 O O . GLU B 1 88 ? -3.262 13.289 20.438 1 98.06 88 GLU B O 1
ATOM 2732 N N . ALA B 1 89 ? -3.873 14.82 18.844 1 98.38 89 ALA B N 1
ATOM 2733 C CA . ALA B 1 89 ? -2.518 15.367 18.812 1 98.38 89 ALA B CA 1
ATOM 2734 C C . ALA B 1 89 ? -2.525 16.828 18.406 1 98.38 89 ALA B C 1
ATOM 2736 O O . ALA B 1 89 ? -3.5 17.312 17.812 1 98.38 89 ALA B O 1
ATOM 2737 N N . GLU B 1 90 ? -1.497 17.5 18.734 1 97.69 90 GLU B N 1
ATOM 2738 C CA . GLU B 1 90 ? -1.297 18.859 18.266 1 97.69 90 GLU B CA 1
ATOM 2739 C C . GLU B 1 90 ? -0.861 18.875 16.797 1 97.69 90 GLU B C 1
ATOM 2741 O O . GLU B 1 90 ? -0.17 17.953 16.344 1 97.69 90 GLU B O 1
ATOM 2746 N N . ALA B 1 91 ? -1.292 19.891 16.125 1 98.38 91 ALA B N 1
ATOM 2747 C CA . ALA B 1 91 ? -0.984 20.047 14.711 1 98.38 91 ALA B CA 1
ATOM 2748 C C . ALA B 1 91 ? -0.809 21.516 14.352 1 98.38 91 ALA B C 1
ATOM 2750 O O . ALA B 1 91 ? -1.043 22.406 15.18 1 98.38 91 ALA B O 1
ATOM 2751 N N . VAL B 1 92 ? -0.296 21.719 13.195 1 97.75 92 VAL B N 1
ATOM 2752 C CA . VAL B 1 92 ? -0.196 23.078 12.641 1 97.75 92 VAL B CA 1
ATOM 2753 C C . VAL B 1 92 ? -1.116 23.203 11.43 1 97.75 92 VAL B C 1
ATOM 2755 O O . VAL B 1 92 ? -1.093 22.359 10.531 1 97.75 92 VAL B O 1
ATOM 2758 N N . PHE B 1 93 ? -1.973 24.188 11.477 1 97.06 93 PHE B N 1
ATOM 2759 C CA . PHE B 1 93 ? -2.811 24.562 10.344 1 97.06 93 PHE B CA 1
ATOM 2760 C C . PHE B 1 93 ? -3.029 26.062 10.305 1 97.06 93 PHE B C 1
ATOM 2762 O O . PHE B 1 93 ? -3.277 26.688 11.344 1 97.06 93 PHE B O 1
ATOM 2769 N N . ASP B 1 94 ? -2.814 26.625 9.109 1 94.19 94 ASP B N 1
ATOM 2770 C CA . ASP B 1 94 ? -2.99 28.062 8.922 1 94.19 94 ASP B CA 1
ATOM 2771 C C . ASP B 1 94 ? -2.107 28.844 9.891 1 94.19 94 ASP B C 1
ATOM 2773 O O . ASP B 1 94 ? -2.576 29.781 10.547 1 94.19 94 ASP B O 1
ATOM 2777 N N . GLN B 1 95 ? -0.99 28.375 10.109 1 92.06 95 GLN B N 1
ATOM 2778 C CA . GLN B 1 95 ? 0.063 29.031 10.875 1 92.06 95 GLN B CA 1
ATOM 2779 C C . GLN B 1 95 ? -0.287 29.078 12.359 1 92.06 95 GLN B C 1
ATOM 2781 O O . GLN B 1 95 ? 0.265 29.875 13.117 1 92.06 95 GLN B O 1
ATOM 2786 N N . GLU B 1 96 ? -1.177 28.219 12.742 1 94.5 96 GLU B N 1
ATOM 2787 C CA . GLU B 1 96 ? -1.58 28.156 14.148 1 94.5 96 GLU B CA 1
ATOM 2788 C C . GLU B 1 96 ? -1.502 26.734 14.68 1 94.5 96 GLU B C 1
ATOM 2790 O O . GLU B 1 96 ? -1.584 25.766 13.906 1 94.5 96 GLU B O 1
ATOM 2795 N N . PHE B 1 97 ? -1.292 26.672 15.969 1 96.56 97 PHE B N 1
ATOM 2796 C CA . PHE B 1 97 ? -1.362 25.375 16.641 1 96.56 97 PHE B CA 1
ATOM 2797 C C . PHE B 1 97 ? -2.811 24.984 16.891 1 96.56 97 PHE B C 1
ATOM 2799 O O . PHE B 1 97 ? -3.594 25.766 17.422 1 96.56 97 PHE B O 1
ATOM 2806 N N . ILE B 1 98 ? -3.186 23.797 16.484 1 97.38 98 ILE B N 1
ATOM 2807 C CA . ILE B 1 98 ? -4.531 23.281 16.703 1 97.38 98 ILE B CA 1
ATOM 2808 C C . ILE B 1 98 ? -4.449 21.844 17.25 1 97.38 98 ILE B C 1
ATOM 2810 O O . ILE B 1 98 ? -3.369 21.25 17.281 1 97.38 98 ILE B O 1
ATOM 2814 N N . LYS B 1 99 ? -5.562 21.406 17.688 1 97.56 99 LYS B N 1
ATOM 2815 C CA . LYS B 1 99 ? -5.695 20.016 18.094 1 97.56 99 LYS B CA 1
ATOM 2816 C C . LYS B 1 99 ? -6.496 19.219 17.062 1 97.56 99 LYS B C 1
ATOM 2818 O O . LYS B 1 99 ? -7.539 19.672 16.594 1 97.56 99 LYS B O 1
ATOM 2823 N N . VAL B 1 100 ? -5.977 18.094 16.672 1 98 100 VAL B N 1
ATOM 2824 C CA . VAL B 1 100 ? -6.656 17.234 15.719 1 98 100 VAL B CA 1
ATOM 2825 C C . VAL B 1 100 ? -6.992 15.898 16.391 1 98 100 VAL B C 1
ATOM 2827 O O . VAL B 1 100 ? -6.156 15.312 17.078 1 98 100 VAL B O 1
ATOM 2830 N N . LYS B 1 101 ? -8.141 15.547 16.234 1 98.31 101 LYS B N 1
ATOM 2831 C CA . LYS B 1 101 ? -8.633 14.25 16.703 1 98.31 101 LYS B CA 1
ATOM 2832 C C . LYS B 1 101 ? -9.273 13.469 15.555 1 98.31 101 LYS B C 1
ATOM 2834 O O . LYS B 1 101 ? -10.188 13.969 14.891 1 98.31 101 LYS B O 1
ATOM 2839 N N . LEU B 1 102 ? -8.82 12.227 15.352 1 98.25 102 LEU B N 1
ATOM 2840 C CA . LEU B 1 102 ? -9.281 11.453 14.203 1 98.25 102 LEU B CA 1
ATOM 2841 C C . LEU B 1 102 ? -10.789 11.219 14.281 1 98.25 102 LEU B C 1
ATOM 2843 O O . LEU B 1 102 ? -11.492 11.328 13.273 1 98.25 102 LEU B O 1
ATOM 2847 N N . SER B 1 103 ? -11.312 10.906 15.422 1 97.62 103 SER B N 1
ATOM 2848 C CA . SER B 1 103 ? -12.703 10.516 15.594 1 97.62 103 SER B CA 1
ATOM 2849 C C . SER B 1 103 ? -13.648 11.648 15.227 1 97.62 103 SER B C 1
ATOM 2851 O O . SER B 1 103 ? -14.852 11.43 15.039 1 97.62 103 SER B O 1
ATOM 2853 N N . GLU B 1 104 ? -13.133 12.852 15.164 1 97.12 104 GLU B N 1
ATOM 2854 C CA . GLU B 1 104 ? -13.969 13.992 14.805 1 97.12 104 GLU B CA 1
ATOM 2855 C C . GLU B 1 104 ? -14.383 13.93 13.336 1 97.12 104 GLU B C 1
ATOM 2857 O O . GLU B 1 104 ? -15.328 14.609 12.922 1 97.12 104 GLU B O 1
ATOM 2862 N N . TYR B 1 105 ? -13.68 13.172 12.562 1 97.44 105 TYR B N 1
ATOM 2863 C CA . TYR B 1 105 ? -13.984 13.078 11.141 1 97.44 105 TYR B CA 1
ATOM 2864 C C . TYR B 1 105 ? -14.898 11.891 10.859 1 97.44 105 TYR B C 1
ATOM 2866 O O . TYR B 1 105 ? -15.492 11.805 9.781 1 97.44 105 TYR B O 1
ATOM 2874 N N . ILE B 1 106 ? -14.938 10.969 11.75 1 96.25 106 ILE B N 1
ATOM 2875 C CA . ILE B 1 106 ? -15.727 9.75 11.562 1 96.25 106 ILE B CA 1
ATOM 2876 C C . ILE B 1 106 ? -17.203 10.109 11.445 1 96.25 106 ILE B C 1
ATOM 2878 O O . ILE B 1 106 ? -17.719 10.945 12.195 1 96.25 106 ILE B O 1
ATOM 2882 N N . GLY B 1 107 ? -17.922 9.531 10.484 1 96.12 107 GLY B N 1
ATOM 2883 C CA . GLY B 1 107 ? -19.312 9.844 10.211 1 96.12 107 GLY B CA 1
ATOM 2884 C C . GLY B 1 107 ? -19.484 11.039 9.297 1 96.12 107 GLY B C 1
ATOM 2885 O O . GLY B 1 107 ? -20.594 11.289 8.797 1 96.12 107 GLY B O 1
ATOM 2886 N N . LYS B 1 108 ? -18.406 11.773 9.023 1 97.06 108 LYS B N 1
ATOM 2887 C CA . LYS B 1 108 ? -18.516 13.031 8.289 1 97.06 108 LYS B CA 1
ATOM 2888 C C . LYS B 1 108 ? -17.719 12.977 6.988 1 97.06 108 LYS B C 1
ATOM 2890 O O . LYS B 1 108 ? -18.234 13.305 5.918 1 97.06 108 LYS B O 1
ATOM 2895 N N . LYS B 1 109 ? -16.469 12.562 7.078 1 98.25 109 LYS B N 1
ATOM 2896 C CA . LYS B 1 109 ? -15.562 12.633 5.934 1 98.25 109 LYS B CA 1
ATOM 2897 C C . LYS B 1 109 ? -14.711 11.367 5.82 1 98.25 109 LYS B C 1
ATOM 2899 O O . LYS B 1 109 ? -14.5 10.672 6.812 1 98.25 109 LYS B O 1
ATOM 2904 N N . TYR B 1 110 ? -14.289 11.094 4.594 1 98.56 110 TYR B N 1
ATOM 2905 C CA . TYR B 1 110 ? -13.125 10.227 4.426 1 98.56 110 TYR B CA 1
ATOM 2906 C C . TYR B 1 110 ? -11.859 10.906 4.922 1 98.56 110 TYR B C 1
ATOM 2908 O O . TYR B 1 110 ? -11.797 12.141 4.992 1 98.56 110 TYR B O 1
ATOM 2916 N N . VAL B 1 111 ? -10.891 10.102 5.285 1 98.81 111 VAL B N 1
ATOM 2917 C CA . VAL B 1 111 ? -9.617 10.664 5.734 1 98.81 111 VAL B CA 1
ATOM 2918 C C . VAL B 1 111 ? -8.469 10.008 4.98 1 98.81 111 VAL B C 1
ATOM 2920 O O . VAL B 1 111 ? -8.406 8.781 4.875 1 98.81 111 VAL B O 1
ATOM 2923 N N . ILE B 1 112 ? -7.617 10.75 4.395 1 98.69 112 ILE B N 1
ATOM 2924 C CA . ILE B 1 112 ? -6.289 10.312 3.969 1 98.69 112 ILE B CA 1
ATOM 2925 C C . ILE B 1 112 ? -5.262 10.688 5.035 1 98.69 112 ILE B C 1
ATOM 2927 O O . ILE B 1 112 ? -5.004 11.867 5.273 1 98.69 112 ILE B O 1
ATOM 2931 N N . LEU B 1 113 ? -4.738 9.711 5.664 1 98.62 113 LEU B N 1
ATOM 2932 C CA . LEU B 1 113 ? -3.709 9.859 6.684 1 98.62 113 LEU B CA 1
ATOM 2933 C C . LEU B 1 113 ? -2.357 9.383 6.168 1 98.62 113 LEU B C 1
ATOM 2935 O O . LEU B 1 113 ? -2.184 8.195 5.875 1 98.62 113 LEU B O 1
ATOM 2939 N N . PHE B 1 114 ? -1.456 10.281 6.082 1 97.56 114 PHE B N 1
ATOM 2940 C CA . PHE B 1 114 ? -0.172 9.805 5.582 1 97.56 114 PHE B CA 1
ATOM 2941 C C . PHE B 1 114 ? 0.96 10.227 6.512 1 97.56 114 PHE B C 1
ATOM 2943 O O . PHE B 1 114 ? 0.881 11.266 7.164 1 97.56 114 PHE B O 1
ATOM 2950 N N . PHE B 1 115 ? 2.021 9.438 6.512 1 96.62 115 PHE B N 1
ATOM 2951 C CA . PHE B 1 115 ? 3.195 9.602 7.363 1 96.62 115 PHE B CA 1
ATOM 2952 C C . PHE B 1 115 ? 4.434 9.883 6.523 1 96.62 115 PHE B C 1
ATOM 2954 O O . PHE B 1 115 ? 4.57 9.375 5.41 1 96.62 115 PHE B O 1
ATOM 2961 N N . TYR B 1 116 ? 5.262 10.664 7.09 1 93.88 116 TYR B N 1
ATOM 2962 C CA . TYR B 1 116 ? 6.562 10.93 6.484 1 93.88 116 TYR B CA 1
ATOM 2963 C C . TYR B 1 116 ? 7.648 11.023 7.547 1 93.88 116 TYR B C 1
ATOM 2965 O O . TYR B 1 116 ? 7.359 11.258 8.727 1 93.88 116 TYR B O 1
ATOM 2973 N N . PRO B 1 117 ? 8.875 10.844 7.191 1 93.44 117 PRO B N 1
ATOM 2974 C CA . PRO B 1 117 ? 9.914 10.633 8.203 1 93.44 117 PRO B CA 1
ATOM 2975 C C . PRO B 1 117 ? 10.211 11.891 9.016 1 93.44 117 PRO B C 1
ATOM 2977 O O . PRO B 1 117 ? 10.023 11.906 10.234 1 93.44 117 PRO B O 1
ATOM 2980 N N . LEU B 1 118 ? 10.688 13.016 8.289 1 92.06 118 LEU B N 1
ATOM 2981 C CA . LEU B 1 118 ? 11.141 14.203 9.016 1 92.06 118 LEU B CA 1
ATOM 2982 C C . LEU B 1 118 ? 10.875 15.461 8.203 1 92.06 118 LEU B C 1
ATOM 2984 O O . LEU B 1 118 ? 10.797 15.414 6.973 1 92.06 118 LEU B O 1
ATOM 2988 N N . ASP B 1 119 ? 10.805 16.516 8.961 1 91.69 119 ASP B N 1
ATOM 2989 C CA . ASP B 1 119 ? 10.734 17.828 8.336 1 91.69 119 ASP B CA 1
ATOM 2990 C C . ASP B 1 119 ? 12.078 18.234 7.734 1 91.69 119 ASP B C 1
ATOM 2992 O O . ASP B 1 119 ? 13.125 17.75 8.172 1 91.69 119 ASP B O 1
ATOM 2996 N N . PHE B 1 120 ? 12.055 19.078 6.688 1 84.62 120 PHE B N 1
ATOM 2997 C CA . PHE B 1 120 ? 13.211 19.734 6.078 1 84.62 120 PHE B CA 1
ATOM 2998 C C . PHE B 1 120 ? 14.125 18.703 5.43 1 84.62 120 PHE B C 1
ATOM 3000 O O . PHE B 1 120 ? 15.336 18.906 5.332 1 84.62 120 PHE B O 1
ATOM 3007 N N . THR B 1 121 ? 13.594 17.438 5.355 1 74.38 121 THR B N 1
ATOM 3008 C CA . THR B 1 121 ? 14.383 16.453 4.629 1 74.38 121 THR B CA 1
ATOM 3009 C C . THR B 1 121 ? 14.148 16.578 3.125 1 74.38 121 THR B C 1
ATOM 3011 O O . THR B 1 121 ? 13.055 16.953 2.689 1 74.38 121 THR B O 1
ATOM 3014 N N . PHE B 1 122 ? 15.328 16.828 2.471 1 54.78 122 PHE B N 1
ATOM 3015 C CA . PHE B 1 122 ? 15.281 16.984 1.023 1 54.78 122 PHE B CA 1
ATOM 3016 C C . PHE B 1 122 ? 15 15.648 0.34 1 54.78 122 PHE B C 1
ATOM 3018 O O . PHE B 1 122 ? 14.711 15.609 -0.858 1 54.78 122 PHE B O 1
ATOM 3025 N N . VAL B 1 123 ? 15.688 14.68 0.97 1 49.34 123 VAL B N 1
ATOM 3026 C CA . VAL B 1 123 ? 15.375 13.406 0.34 1 49.34 123 VAL B CA 1
ATOM 3027 C C . VAL B 1 123 ? 13.891 13.359 -0.034 1 49.34 123 VAL B C 1
ATOM 3029 O O . VAL B 1 123 ? 13.477 12.531 -0.845 1 49.34 123 VAL B O 1
ATOM 3032 N N . CYS B 1 124 ? 13.289 14.195 0.786 1 49.97 124 CYS B N 1
ATOM 3033 C CA . CYS B 1 124 ? 11.836 14.117 0.7 1 49.97 124 CYS B CA 1
ATOM 3034 C C . CYS B 1 124 ? 11.32 14.906 -0.493 1 49.97 124 CYS B C 1
ATOM 3036 O O . CYS B 1 124 ? 10.453 15.773 -0.339 1 49.97 124 CYS B O 1
ATOM 3038 N N . PRO B 1 125 ? 12.32 15.438 -1.415 1 43.81 125 PRO B N 1
ATOM 3039 C CA . PRO B 1 125 ? 11.414 15.859 -2.488 1 43.81 125 PRO B CA 1
ATOM 3040 C C . PRO B 1 125 ? 10.133 15.039 -2.539 1 43.81 125 PRO B C 1
ATOM 3042 O O . PRO B 1 125 ? 9.109 15.523 -3.023 1 43.81 125 PRO B O 1
ATOM 3045 N N . THR B 1 126 ? 10.391 13.805 -2.057 1 49.75 126 THR B N 1
ATOM 3046 C CA . THR B 1 126 ? 9.297 12.844 -1.982 1 49.75 126 THR B CA 1
ATOM 3047 C C . THR B 1 126 ? 8.32 13.219 -0.872 1 49.75 126 THR B C 1
ATOM 3049 O O . THR B 1 126 ? 7.105 13.203 -1.074 1 49.75 126 THR B O 1
ATOM 3052 N N . GLY B 1 127 ? 9.234 13.688 0.256 1 60.28 127 GLY B N 1
ATOM 3053 C CA . GLY B 1 127 ? 8.344 14.047 1.344 1 60.28 127 GLY B CA 1
ATOM 3054 C C . GLY B 1 127 ? 7.676 15.391 1.149 1 60.28 127 GLY B C 1
ATOM 3055 O O . GLY B 1 127 ? 6.449 15.484 1.1 1 60.28 127 GLY B O 1
ATOM 3056 N N . LYS B 1 128 ? 8.672 16.406 0.825 1 73 128 LYS B N 1
ATOM 3057 C CA . LYS B 1 128 ? 8.109 17.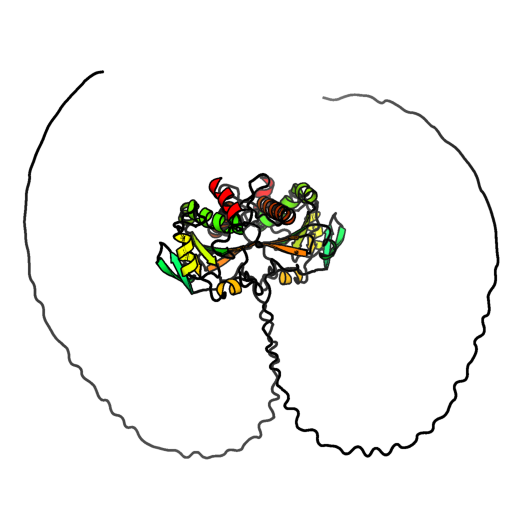734 0.603 1 73 128 LYS B CA 1
ATOM 3058 C C . LYS B 1 128 ? 7.184 17.734 -0.609 1 73 128 LYS B C 1
ATOM 3060 O O . LYS B 1 128 ? 6.086 18.297 -0.554 1 73 128 LYS B O 1
ATOM 3065 N N . HIS B 1 129 ? 7.695 17.078 -1.628 1 77.5 129 HIS B N 1
ATOM 3066 C CA . HIS B 1 129 ? 6.945 17.078 -2.879 1 77.5 129 HIS B CA 1
ATOM 3067 C C . HIS B 1 129 ? 5.574 16.438 -2.699 1 77.5 129 HIS B C 1
ATOM 3069 O O . HIS B 1 129 ? 4.566 16.953 -3.176 1 77.5 129 HIS B O 1
ATOM 3075 N N . GLU B 1 130 ? 5.645 15.414 -2.012 1 87.12 130 GLU B N 1
ATOM 3076 C CA . GLU B 1 130 ? 4.363 14.75 -1.793 1 87.12 130 GLU B CA 1
ATOM 3077 C C . GLU B 1 130 ? 3.436 15.602 -0.934 1 87.12 130 GLU B C 1
ATOM 3079 O O . GLU B 1 130 ? 2.244 15.719 -1.228 1 87.12 130 GLU B O 1
ATOM 3084 N N . ILE B 1 131 ? 4.012 16.234 0.076 1 92.69 131 ILE B N 1
ATOM 3085 C CA . ILE B 1 131 ? 3.236 17.062 0.991 1 92.69 131 ILE B CA 1
ATOM 3086 C C . ILE B 1 131 ? 2.643 18.25 0.234 1 92.69 131 ILE B C 1
ATOM 3088 O O . ILE B 1 131 ? 1.45 18.547 0.36 1 92.69 131 ILE B O 1
ATOM 3092 N N . THR B 1 132 ? 3.443 18.875 -0.577 1 92 132 THR B N 1
ATOM 3093 C CA . THR B 1 132 ? 2.959 20.031 -1.322 1 92 132 THR B CA 1
ATOM 3094 C C . THR B 1 132 ? 2.045 19.578 -2.463 1 92 132 THR B C 1
ATOM 3096 O O . THR B 1 132 ? 1.098 20.297 -2.812 1 92 132 THR B O 1
ATOM 3099 N N . ALA B 1 133 ? 2.289 18.406 -2.998 1 90.81 133 ALA B N 1
ATOM 3100 C CA . ALA B 1 133 ? 1.434 17.906 -4.066 1 90.81 133 ALA B CA 1
ATOM 3101 C C . ALA B 1 133 ? 0.01 17.672 -3.564 1 90.81 133 ALA B C 1
ATOM 3103 O O . ALA B 1 133 ? -0.958 18.016 -4.254 1 90.81 133 ALA B O 1
ATOM 3104 N N . PHE B 1 134 ? -0.132 17.156 -2.428 1 95.31 134 PHE B N 1
ATOM 3105 C CA . PHE B 1 134 ? -1.451 16.984 -1.831 1 95.31 134 PHE B CA 1
ATOM 3106 C C . PHE B 1 134 ? -2.115 18.328 -1.588 1 95.31 134 PHE B C 1
ATOM 3108 O O . PHE B 1 134 ? -3.322 18.484 -1.791 1 95.31 134 PHE B O 1
ATOM 3115 N N . SER B 1 135 ? -1.354 19.266 -1.146 1 95.62 135 SER B N 1
ATOM 3116 C CA . SER B 1 135 ? -1.892 20.594 -0.921 1 95.62 135 SER B CA 1
ATOM 3117 C C . SER B 1 135 ? -2.354 21.234 -2.229 1 95.62 135 SER B C 1
ATOM 3119 O O . SER B 1 135 ? -3.438 21.812 -2.293 1 95.62 135 SER B O 1
ATOM 3121 N N . ASP B 1 136 ? -1.546 21.094 -3.238 1 95.12 136 ASP B N 1
ATOM 3122 C CA . ASP B 1 136 ? -1.859 21.688 -4.535 1 95.12 136 ASP B CA 1
ATOM 3123 C C . ASP B 1 136 ? -3.125 21.078 -5.129 1 95.12 136 ASP B C 1
ATOM 3125 O O . ASP B 1 136 ? -3.855 21.734 -5.867 1 95.12 136 ASP B O 1
ATOM 3129 N N . ARG B 1 137 ? -3.354 19.906 -4.734 1 96.12 137 ARG B N 1
ATOM 3130 C CA . ARG B 1 137 ? -4.516 19.203 -5.277 1 96.12 137 ARG B CA 1
ATOM 3131 C C . ARG B 1 137 ? -5.59 19.031 -4.207 1 96.12 137 ARG B C 1
ATOM 3133 O O . ARG B 1 137 ? -6.453 18.156 -4.332 1 96.12 137 ARG B O 1
ATOM 3140 N N . HIS B 1 138 ? -5.52 19.766 -3.229 1 97.5 138 HIS B N 1
ATOM 3141 C CA . HIS B 1 138 ? -6.414 19.625 -2.086 1 97.5 138 HIS B CA 1
ATOM 3142 C C . HIS B 1 138 ? -7.875 19.75 -2.512 1 97.5 138 HIS B C 1
ATOM 3144 O O . HIS B 1 138 ? -8.734 19.031 -1.998 1 97.5 138 HIS B O 1
ATOM 3150 N N . ALA B 1 139 ? -8.172 20.594 -3.408 1 97.69 139 ALA B N 1
ATOM 3151 C CA . ALA B 1 139 ? -9.539 20.859 -3.854 1 97.69 139 ALA B CA 1
ATOM 3152 C C . ALA B 1 139 ? -10.18 19.594 -4.422 1 97.69 139 ALA B C 1
ATOM 3154 O O . ALA B 1 139 ? -11.375 19.359 -4.234 1 97.69 139 ALA B O 1
ATOM 3155 N N . GLU B 1 140 ? -9.391 18.797 -5.094 1 97 140 GLU B N 1
ATOM 3156 C CA . GLU B 1 140 ? -9.891 17.547 -5.664 1 97 140 GLU B CA 1
ATOM 3157 C C . GLU B 1 140 ? -10.375 16.609 -4.57 1 97 140 GLU B C 1
ATOM 3159 O O . GLU B 1 140 ? -11.398 15.938 -4.727 1 97 140 GLU B O 1
ATOM 3164 N N . PHE B 1 141 ? -9.711 16.562 -3.525 1 98.12 141 PHE B N 1
ATOM 3165 C CA . PHE B 1 141 ? -10.055 15.664 -2.428 1 98.12 141 PHE B CA 1
ATOM 3166 C C . PHE B 1 141 ? -11.211 16.234 -1.607 1 98.12 141 PHE B C 1
ATOM 3168 O O . PHE B 1 141 ? -12.047 15.484 -1.104 1 98.12 141 PHE B O 1
ATOM 3175 N N . ALA B 1 142 ? -11.18 17.531 -1.46 1 97.75 142 ALA B N 1
ATOM 3176 C CA . ALA B 1 142 ? -12.305 18.188 -0.789 1 97.75 142 ALA B CA 1
ATOM 3177 C C . ALA B 1 142 ? -13.617 17.906 -1.513 1 97.75 142 ALA B C 1
ATOM 3179 O O . ALA B 1 142 ? -14.641 17.672 -0.876 1 97.75 142 ALA B O 1
ATOM 3180 N N . GLU B 1 143 ? -13.578 17.938 -2.822 1 97.62 143 GLU B N 1
ATOM 3181 C CA . GLU B 1 143 ? -14.758 17.641 -3.631 1 97.62 143 GLU B CA 1
ATOM 3182 C C . GLU B 1 143 ? -15.227 16.203 -3.42 1 97.62 143 GLU B C 1
ATOM 3184 O O . GLU B 1 143 ? -16.406 15.898 -3.613 1 97.62 143 GLU B O 1
ATOM 3189 N N . LEU B 1 144 ? -14.305 15.398 -3.004 1 97.5 144 LEU B N 1
ATOM 3190 C CA . LEU B 1 144 ? -14.609 14 -2.73 1 97.5 144 LEU B CA 1
ATOM 3191 C C . LEU B 1 144 ? -14.914 13.781 -1.251 1 97.5 144 LEU B C 1
ATOM 3193 O O . LEU B 1 144 ? -14.844 12.656 -0.755 1 97.5 144 LEU B O 1
ATOM 3197 N N . ASN B 1 145 ? -15.172 14.844 -0.577 1 98.25 145 ASN B N 1
ATOM 3198 C CA . ASN B 1 145 ? -15.508 14.812 0.843 1 98.25 145 ASN B CA 1
ATOM 3199 C C . ASN B 1 145 ? -14.43 14.102 1.658 1 98.25 145 ASN B C 1
ATOM 3201 O O . ASN B 1 145 ? -14.734 13.234 2.473 1 98.25 145 ASN B O 1
ATOM 3205 N N . THR B 1 146 ? -13.18 14.477 1.438 1 98.69 146 THR B N 1
ATOM 3206 C CA . THR B 1 146 ? -12.047 13.789 2.051 1 98.69 146 THR B CA 1
ATOM 3207 C C . THR B 1 146 ? -11.117 14.789 2.732 1 98.69 146 THR B C 1
ATOM 3209 O O . THR B 1 146 ? -10.75 15.805 2.143 1 98.69 146 THR B O 1
ATOM 3212 N N . GLU B 1 147 ? -10.75 14.5 3.99 1 98.56 147 GLU B N 1
ATOM 3213 C CA . GLU B 1 147 ? -9.75 15.273 4.723 1 98.56 147 GLU B CA 1
ATOM 3214 C C . GLU B 1 147 ? -8.359 14.664 4.562 1 98.56 147 GLU B C 1
ATOM 3216 O O . GLU B 1 147 ? -8.203 13.438 4.586 1 98.56 147 GLU B O 1
ATOM 3221 N N . ILE B 1 148 ? -7.379 15.531 4.422 1 98.44 148 ILE B N 1
ATOM 3222 C CA . ILE B 1 148 ? -5.984 15.094 4.363 1 98.44 148 ILE B CA 1
ATOM 3223 C C . ILE B 1 148 ? -5.27 15.484 5.652 1 98.44 148 ILE B C 1
ATOM 3225 O O . ILE B 1 148 ? -5.395 16.609 6.125 1 98.44 148 ILE B O 1
ATOM 3229 N N . LEU B 1 149 ? -4.57 14.531 6.234 1 98.44 149 LEU B N 1
ATOM 3230 C CA . LEU B 1 149 ? -3.777 14.742 7.438 1 98.44 149 LEU B CA 1
ATOM 3231 C C . LEU B 1 149 ? -2.357 14.219 7.254 1 98.44 149 LEU B C 1
ATOM 3233 O O . LEU B 1 149 ? -2.162 13.039 6.934 1 98.44 149 LEU B O 1
ATOM 3237 N N . GLY B 1 150 ? -1.376 15.062 7.445 1 97.69 150 GLY B N 1
ATOM 3238 C CA . GLY B 1 150 ? 0.015 14.641 7.438 1 97.69 150 GLY B CA 1
ATOM 3239 C C . GLY B 1 150 ? 0.597 14.477 8.828 1 97.69 150 GLY B C 1
ATOM 3240 O O . GLY B 1 150 ? 0.313 15.273 9.727 1 97.69 150 GLY B O 1
ATOM 3241 N N . VAL B 1 151 ? 1.425 13.43 9 1 97.88 151 VAL B N 1
ATOM 3242 C CA . VAL B 1 151 ? 1.948 13.133 10.328 1 97.88 151 VAL B CA 1
ATOM 3243 C C . VAL B 1 151 ? 3.451 12.883 10.25 1 97.88 151 VAL B C 1
ATOM 3245 O O . VAL B 1 151 ? 3.918 12.164 9.359 1 97.88 151 VAL B O 1
ATOM 3248 N N . SER B 1 152 ? 4.219 13.453 11.109 1 96.81 152 SER B N 1
ATOM 3249 C CA . SER B 1 152 ? 5.598 13.055 11.367 1 96.81 152 SER B CA 1
ATOM 3250 C C . SER B 1 152 ? 5.922 13.133 12.859 1 96.81 152 SER B C 1
ATOM 3252 O O . SER B 1 152 ? 5.117 13.633 13.648 1 96.81 152 SER B O 1
ATOM 3254 N N . VAL B 1 153 ? 7.082 12.68 13.164 1 97.25 153 VAL B N 1
ATOM 3255 C CA . VAL B 1 153 ? 7.461 12.617 14.57 1 97.25 153 VAL B CA 1
ATOM 3256 C C . VAL B 1 153 ? 8.047 13.961 15.008 1 97.25 153 VAL B C 1
ATOM 3258 O O . VAL B 1 153 ? 8.461 14.125 16.156 1 97.25 153 VAL B O 1
ATOM 3261 N N . ASP B 1 154 ? 8.062 14.906 14.141 1 96.62 154 ASP B N 1
ATOM 3262 C CA . ASP B 1 154 ? 8.609 16.219 14.453 1 96.62 154 ASP B CA 1
ATOM 3263 C C . ASP B 1 154 ? 7.648 17.016 15.352 1 96.62 154 ASP B C 1
ATOM 3265 O O . ASP B 1 154 ? 6.465 16.688 15.438 1 96.62 154 ASP B O 1
ATOM 3269 N N . SER B 1 155 ? 8.148 18.016 16.031 1 96 155 SER B N 1
ATOM 3270 C CA . SER B 1 155 ? 7.348 18.844 16.922 1 96 155 SER B CA 1
ATOM 3271 C C . SER B 1 155 ? 6.484 19.828 16.125 1 96 155 SER B C 1
ATOM 3273 O O . SER B 1 155 ? 6.754 20.094 14.953 1 96 155 SER B O 1
ATOM 3275 N N . VAL B 1 156 ? 5.492 20.375 16.797 1 95.81 156 VAL B N 1
ATOM 3276 C CA . VAL B 1 156 ? 4.633 21.375 16.172 1 95.81 156 VAL B CA 1
ATOM 3277 C C . VAL B 1 156 ? 5.453 22.609 15.812 1 95.81 156 VAL B C 1
ATOM 3279 O O . VAL B 1 156 ? 5.145 23.312 14.844 1 95.81 156 VAL B O 1
ATOM 3282 N N . PHE B 1 157 ? 6.492 22.891 16.547 1 94 157 PHE B N 1
ATOM 3283 C CA . PHE B 1 157 ? 7.336 24.047 16.266 1 94 157 PHE B CA 1
ATOM 3284 C C . PHE B 1 157 ? 8.109 23.844 14.961 1 94 157 PHE B C 1
ATOM 3286 O O . PHE B 1 157 ? 8.25 24.781 14.164 1 94 157 PHE B O 1
ATOM 3293 N N . SER B 1 158 ? 8.57 22.641 14.758 1 95.5 158 SER B N 1
ATOM 3294 C CA . SER B 1 158 ? 9.227 22.312 13.5 1 95.5 158 SER B CA 1
ATOM 3295 C C . SER B 1 158 ? 8.266 22.406 12.328 1 95.5 158 SER B C 1
ATOM 3297 O O . SER B 1 158 ? 8.609 22.969 11.281 1 95.5 158 SER B O 1
ATOM 3299 N N . HIS B 1 159 ? 7.035 21.859 12.5 1 96.12 159 HIS B N 1
ATOM 3300 C CA . HIS B 1 159 ? 6.016 21.984 11.469 1 96.12 159 HIS B CA 1
ATOM 3301 C C . HIS B 1 159 ? 5.766 23.438 11.102 1 96.12 159 HIS B C 1
ATOM 3303 O O . HIS B 1 159 ? 5.723 23.781 9.914 1 96.12 159 HIS B O 1
ATOM 3309 N N . LEU B 1 160 ? 5.609 24.25 12.148 1 95.5 160 LEU B N 1
ATOM 3310 C CA . LEU B 1 160 ? 5.309 25.656 11.922 1 95.5 160 LEU B CA 1
ATOM 3311 C C . LEU B 1 160 ? 6.438 26.344 11.156 1 95.5 160 LEU B C 1
ATOM 3313 O O . LEU B 1 160 ? 6.188 27.062 10.188 1 95.5 160 LEU B O 1
ATOM 3317 N N . ALA B 1 161 ? 7.672 26.125 11.555 1 93.12 161 ALA B N 1
ATOM 3318 C CA . ALA B 1 161 ? 8.828 26.703 10.875 1 93.12 161 ALA B CA 1
ATOM 3319 C C . ALA B 1 161 ? 8.867 26.281 9.406 1 93.12 161 ALA B C 1
ATOM 3321 O O . ALA B 1 161 ? 9.172 27.094 8.531 1 93.12 161 ALA B O 1
ATOM 3322 N N . TRP B 1 162 ? 8.547 25.016 9.141 1 93.5 162 TRP B N 1
ATOM 3323 C CA . TRP B 1 162 ? 8.594 24.484 7.777 1 93.5 162 TRP B CA 1
ATOM 3324 C C . TRP B 1 162 ? 7.508 25.109 6.91 1 93.5 162 TRP B C 1
ATOM 3326 O O . TRP B 1 162 ? 7.75 25.453 5.75 1 93.5 162 TRP B O 1
ATOM 3336 N N . VAL B 1 163 ? 6.34 25.312 7.484 1 94.38 163 VAL B N 1
ATOM 3337 C CA . VAL B 1 163 ? 5.215 25.922 6.789 1 94.38 163 VAL B CA 1
ATOM 3338 C C . VAL B 1 163 ? 5.508 27.406 6.531 1 94.38 163 VAL B C 1
ATOM 3340 O O . VAL B 1 163 ? 5.125 27.953 5.492 1 94.38 163 VAL B O 1
ATOM 3343 N N . GLN B 1 164 ? 6.219 27.984 7.402 1 93.31 164 GLN B N 1
ATOM 3344 C CA . GLN B 1 164 ? 6.512 29.406 7.293 1 93.31 164 GLN B CA 1
ATOM 3345 C C . GLN B 1 164 ? 7.676 29.656 6.344 1 93.31 164 GLN B C 1
ATOM 3347 O O . GLN B 1 164 ? 7.926 30.797 5.945 1 93.31 164 GLN B O 1
ATOM 3352 N N . THR B 1 165 ? 8.352 28.656 6.004 1 89.56 165 THR B N 1
ATOM 3353 C CA . THR B 1 165 ? 9.445 28.766 5.051 1 89.56 165 THR B CA 1
ATOM 3354 C C . THR B 1 165 ? 8.93 28.641 3.619 1 89.56 165 THR B C 1
ATOM 3356 O O . THR B 1 165 ? 8.117 27.781 3.318 1 89.56 165 THR B O 1
ATOM 3359 N N . ASP B 1 166 ? 9.422 29.516 2.773 1 88.88 166 ASP B N 1
ATOM 3360 C CA . ASP B 1 166 ? 8.984 29.531 1.382 1 88.88 166 ASP B CA 1
ATOM 3361 C C . ASP B 1 166 ? 9.406 28.266 0.657 1 88.88 166 ASP B C 1
ATOM 3363 O O . ASP B 1 166 ? 10.492 27.719 0.906 1 88.88 166 ASP B O 1
ATOM 3367 N N . ARG B 1 167 ? 8.633 27.875 -0.306 1 84.44 167 ARG B N 1
ATOM 3368 C CA . ARG B 1 167 ? 8.891 26.656 -1.063 1 84.44 167 ARG B CA 1
ATOM 3369 C C . ARG B 1 167 ? 10.234 26.734 -1.778 1 84.44 167 ARG B C 1
ATOM 3371 O O . ARG B 1 167 ? 10.953 25.734 -1.86 1 84.44 167 ARG B O 1
ATOM 3378 N N . LYS B 1 168 ? 10.484 27.812 -2.314 1 81.88 168 LYS B N 1
ATOM 3379 C CA . LYS B 1 168 ? 11.727 28 -3.066 1 81.88 168 LYS B CA 1
ATOM 3380 C C . LYS B 1 168 ? 12.945 27.844 -2.162 1 81.88 168 LYS B C 1
ATOM 3382 O O . LYS B 1 168 ? 14.039 27.531 -2.633 1 81.88 168 LYS B O 1
ATOM 3387 N N . SER B 1 169 ? 12.742 28.078 -0.872 1 82.56 169 SER B N 1
ATOM 3388 C CA . SER B 1 169 ? 13.828 27.984 0.101 1 82.56 169 SER B CA 1
ATOM 3389 C C . SER B 1 169 ? 13.805 26.656 0.841 1 82.56 169 SER B C 1
ATOM 3391 O O . SER B 1 169 ? 14.383 26.531 1.923 1 82.56 169 SER B O 1
ATOM 3393 N N . GLY B 1 170 ? 12.977 25.734 0.316 1 81.56 170 GLY B N 1
ATOM 3394 C CA . GLY B 1 170 ? 12.961 24.406 0.906 1 81.56 170 GLY B CA 1
ATOM 3395 C C . GLY B 1 170 ? 11.82 24.203 1.878 1 81.56 170 GLY B C 1
ATOM 3396 O O . GLY B 1 170 ? 11.703 23.141 2.49 1 81.56 170 GLY B O 1
ATOM 3397 N N . GLY B 1 171 ? 11.023 25.219 1.996 1 89.31 171 GLY B N 1
ATOM 3398 C CA . GLY B 1 171 ? 9.875 25.109 2.881 1 89.31 171 GLY B CA 1
ATOM 3399 C C . GLY B 1 171 ? 8.641 24.562 2.191 1 89.31 171 GLY B C 1
ATOM 3400 O O . GLY B 1 171 ? 8.719 24.062 1.062 1 89.31 171 GLY B O 1
ATOM 3401 N N . LEU B 1 172 ? 7.531 24.469 2.922 1 91.38 172 LEU B N 1
ATOM 3402 C CA . LEU B 1 172 ? 6.273 23.969 2.396 1 91.38 172 LEU B CA 1
ATOM 3403 C C . LEU B 1 172 ? 5.379 25.094 1.915 1 91.38 172 LEU B C 1
ATOM 3405 O O . LEU B 1 172 ? 4.559 24.906 1.018 1 91.38 172 LEU B O 1
ATOM 3409 N N . GLY B 1 173 ? 5.629 26.297 2.455 1 91.38 173 GLY B N 1
ATOM 3410 C CA . GLY B 1 173 ? 4.59 27.312 2.311 1 91.38 173 GLY B CA 1
ATOM 3411 C C . GLY B 1 173 ? 3.279 26.922 2.965 1 91.38 173 GLY B C 1
ATOM 3412 O O . GLY B 1 173 ? 3.213 25.906 3.678 1 91.38 173 GLY B O 1
ATOM 3413 N N . ASP B 1 174 ? 2.254 27.75 2.768 1 93.31 174 ASP B N 1
ATOM 3414 C CA . ASP B 1 174 ? 0.959 27.453 3.375 1 93.31 174 ASP B CA 1
ATOM 3415 C C . ASP B 1 174 ? 0.369 26.156 2.811 1 93.31 174 ASP B C 1
ATOM 3417 O O . ASP B 1 174 ? 0.369 25.953 1.595 1 93.31 174 ASP B O 1
ATOM 3421 N N . LEU B 1 175 ? -0.042 25.312 3.691 1 96.06 175 LEU B N 1
ATOM 3422 C CA . LEU B 1 175 ? -0.701 24.078 3.309 1 96.06 175 LEU B CA 1
ATOM 3423 C C . LEU B 1 175 ? -2.213 24.188 3.479 1 96.06 175 LEU B C 1
ATOM 3425 O O . LEU B 1 175 ? -2.691 24.922 4.344 1 96.06 175 LEU B O 1
ATOM 3429 N N . LYS B 1 176 ? -2.908 23.422 2.76 1 97.75 176 LYS B N 1
ATOM 3430 C CA . LYS B 1 176 ? -4.367 23.453 2.797 1 97.75 176 LYS B CA 1
ATOM 3431 C C . LYS B 1 176 ? -4.91 22.375 3.74 1 97.75 176 LYS B C 1
ATOM 3433 O O . LYS B 1 176 ? -6.117 22.141 3.787 1 97.75 176 LYS B O 1
ATOM 3438 N N . TYR B 1 177 ? -4.078 21.703 4.48 1 97.75 177 TYR B N 1
ATOM 3439 C CA . TYR B 1 177 ? -4.445 20.703 5.473 1 97.75 177 TYR B CA 1
ATOM 3440 C C . TYR B 1 177 ? -3.459 20.703 6.633 1 97.75 177 TYR B C 1
ATOM 3442 O O . TYR B 1 177 ? -2.354 21.234 6.52 1 97.75 177 TYR B O 1
ATOM 3450 N N . PRO B 1 178 ? -3.779 20.109 7.781 1 98 178 PRO B N 1
ATOM 3451 C CA . PRO B 1 178 ? -2.914 20.188 8.961 1 98 178 PRO B CA 1
ATOM 3452 C C . PRO B 1 178 ? -1.742 19.203 8.898 1 98 178 PRO B C 1
ATOM 3454 O O . PRO B 1 178 ? -1.874 18.109 8.344 1 98 178 PRO B O 1
ATOM 3457 N N . LEU B 1 179 ? -0.659 19.594 9.539 1 97.56 179 LEU B N 1
ATOM 3458 C CA . LEU B 1 179 ? 0.461 18.719 9.859 1 97.56 179 LEU B CA 1
ATOM 3459 C C . LEU B 1 179 ? 0.454 18.344 11.336 1 97.56 179 LEU B C 1
ATOM 3461 O O . LEU B 1 179 ? 0.545 19.219 12.203 1 97.56 179 LEU B O 1
ATOM 3465 N N . ILE B 1 180 ? 0.375 17.094 11.578 1 98.56 180 ILE B N 1
ATOM 3466 C CA . ILE B 1 180 ? 0.214 16.562 12.93 1 98.56 180 ILE B CA 1
ATOM 3467 C C . ILE B 1 180 ? 1.578 16.188 13.5 1 98.56 180 ILE B C 1
ATOM 3469 O O . ILE B 1 180 ? 2.404 15.586 12.82 1 98.56 180 ILE B O 1
ATOM 3473 N N . SER B 1 181 ? 1.741 16.531 14.758 1 98.38 181 SER B N 1
ATOM 3474 C CA . SER B 1 181 ? 2.965 16.203 15.484 1 98.38 181 SER B CA 1
ATOM 3475 C C . SER B 1 181 ? 2.797 14.922 16.297 1 98.38 181 SER B C 1
ATOM 3477 O O . SER B 1 181 ? 1.986 14.875 17.219 1 98.38 181 SER B O 1
ATOM 3479 N N . ASP B 1 182 ? 3.572 13.953 15.938 1 98.38 182 ASP B N 1
ATOM 3480 C CA . ASP B 1 182 ? 3.619 12.695 16.688 1 98.38 182 ASP B CA 1
ATOM 3481 C C . ASP B 1 182 ? 4.93 12.562 17.453 1 98.38 182 ASP B C 1
ATOM 3483 O O . ASP B 1 182 ? 5.645 11.57 17.297 1 98.38 182 ASP B O 1
ATOM 3487 N N . VAL B 1 183 ? 5.203 13.461 18.297 1 96.75 183 VAL B N 1
ATOM 3488 C 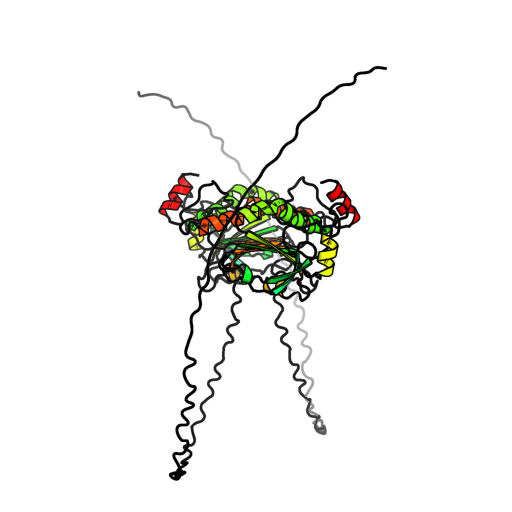CA . VAL B 1 183 ? 6.477 13.539 19.016 1 96.75 183 VAL B CA 1
ATOM 3489 C C . VAL B 1 183 ? 6.645 12.32 19.906 1 96.75 183 VAL B C 1
ATOM 3491 O O . VAL B 1 183 ? 7.762 11.828 20.109 1 96.75 183 VAL B O 1
ATOM 3494 N N . THR B 1 184 ? 5.598 11.766 20.438 1 95.44 184 THR B N 1
ATOM 3495 C CA . THR B 1 184 ? 5.652 10.609 21.328 1 95.44 184 THR B CA 1
ATOM 3496 C C . THR B 1 184 ? 5.863 9.328 20.531 1 95.44 184 THR B C 1
ATOM 3498 O O . THR B 1 184 ? 6.195 8.281 21.094 1 95.44 184 THR B O 1
ATOM 3501 N N . LYS B 1 185 ? 5.547 9.383 19.188 1 97.25 185 LYS B N 1
ATOM 3502 C CA . LYS B 1 185 ? 5.695 8.273 18.25 1 97.25 185 LYS B CA 1
ATOM 3503 C C . LYS B 1 185 ? 4.602 7.227 18.453 1 97.25 185 LYS B C 1
ATOM 3505 O O . LYS B 1 185 ? 4.688 6.117 17.938 1 97.25 185 LYS B O 1
ATOM 3510 N N . SER B 1 186 ? 3.613 7.578 19.219 1 97.56 186 SER B N 1
ATOM 3511 C CA . SER B 1 186 ? 2.547 6.629 19.516 1 97.56 186 SER B CA 1
ATOM 3512 C C . SER B 1 186 ? 1.649 6.395 18.312 1 97.56 186 SER B C 1
ATOM 3514 O O . SER B 1 186 ? 1.173 5.281 18.094 1 97.56 186 SER B O 1
ATOM 3516 N N . ILE B 1 187 ? 1.368 7.457 17.562 1 98.19 187 ILE B N 1
ATOM 3517 C CA . ILE B 1 187 ? 0.528 7.309 16.391 1 98.19 187 ILE B CA 1
ATOM 3518 C C . ILE B 1 187 ? 1.235 6.43 15.352 1 98.19 187 ILE B C 1
ATOM 3520 O O . ILE B 1 187 ? 0.66 5.461 14.859 1 98.19 187 ILE B O 1
ATOM 3524 N N . SER B 1 188 ? 2.527 6.723 15.062 1 98.19 188 SER B N 1
ATOM 3525 C CA . SER B 1 188 ? 3.311 5.941 14.109 1 98.19 188 SER B CA 1
ATOM 3526 C C . SER B 1 188 ? 3.363 4.469 14.516 1 98.19 188 SER B C 1
ATOM 3528 O O . SER B 1 188 ? 3.297 3.584 13.664 1 98.19 188 SER B O 1
ATOM 3530 N N . LYS B 1 189 ? 3.457 4.266 15.766 1 97 189 LYS B N 1
ATOM 3531 C CA . LYS B 1 189 ? 3.492 2.898 16.281 1 97 189 LYS B CA 1
ATOM 3532 C C . LYS B 1 189 ? 2.158 2.193 16.047 1 97 189 LYS B C 1
ATOM 3534 O O . LYS B 1 189 ? 2.127 1.054 15.57 1 97 189 LYS B O 1
ATOM 3539 N N . SER B 1 190 ? 1.094 2.826 16.344 1 97.25 190 SER B N 1
ATOM 3540 C CA . SER B 1 190 ? -0.231 2.225 16.234 1 97.25 190 SER B CA 1
ATOM 3541 C C . SER B 1 190 ? -0.593 1.933 14.781 1 97.25 190 SER B C 1
ATOM 3543 O O . SER B 1 190 ? -1.39 1.034 14.5 1 97.25 190 SER B O 1
ATOM 3545 N N . TYR B 1 191 ? -0 2.678 13.875 1 97.62 191 TYR B N 1
ATOM 3546 C CA . TYR B 1 191 ? -0.268 2.457 12.461 1 97.62 191 TYR B CA 1
ATOM 3547 C C . TYR B 1 191 ? 0.829 1.611 11.82 1 97.62 191 TYR B C 1
ATOM 3549 O O . TYR B 1 191 ? 0.887 1.479 10.602 1 97.62 191 TYR B O 1
ATOM 3557 N N . ASP B 1 192 ? 1.727 1.121 12.617 1 96.25 192 ASP B N 1
ATOM 3558 C CA . ASP B 1 192 ? 2.734 0.139 12.227 1 96.25 192 ASP B CA 1
ATOM 3559 C C . ASP B 1 192 ? 3.676 0.704 11.164 1 96.25 192 ASP B C 1
ATOM 3561 O O . ASP B 1 192 ? 3.98 0.031 10.18 1 96.25 192 ASP B O 1
ATOM 3565 N N . VAL B 1 193 ? 4.129 1.99 11.375 1 97.19 193 VAL B N 1
ATOM 3566 C CA . VAL B 1 193 ? 5.02 2.598 10.391 1 97.19 193 VAL B CA 1
ATOM 3567 C C . VAL B 1 193 ? 6.254 3.158 11.094 1 97.19 193 VAL B C 1
ATOM 3569 O O . VAL B 1 193 ? 7.113 3.773 10.453 1 97.19 193 VAL B O 1
ATOM 3572 N N . LEU B 1 194 ? 6.387 2.893 12.359 1 97.19 194 LEU B N 1
ATOM 3573 C CA . LEU B 1 194 ? 7.531 3.402 13.109 1 97.19 194 LEU B CA 1
ATOM 3574 C C . LEU B 1 194 ? 8.742 2.486 12.938 1 97.19 194 LEU B C 1
ATOM 3576 O O . LEU B 1 194 ? 8.625 1.268 13.086 1 97.19 194 LEU B O 1
ATOM 3580 N N . ILE B 1 195 ? 9.836 3.098 12.594 1 95.19 195 ILE B N 1
ATOM 3581 C CA . ILE B 1 195 ? 11.117 2.41 12.688 1 95.19 195 ILE B CA 1
ATOM 3582 C C . ILE B 1 195 ? 11.727 2.637 14.07 1 95.19 195 ILE B C 1
ATOM 3584 O O . ILE B 1 195 ? 12.344 3.674 14.32 1 95.19 195 ILE B O 1
ATOM 3588 N N . PRO B 1 196 ? 11.656 1.703 14.891 1 92.62 196 PRO B N 1
ATOM 3589 C CA . PRO B 1 196 ? 11.984 1.949 16.297 1 92.62 196 PRO B CA 1
ATOM 3590 C C . PRO B 1 196 ? 13.438 2.377 16.5 1 92.62 196 PRO B C 1
ATOM 3592 O O . PRO B 1 196 ? 13.711 3.314 17.25 1 92.62 196 PRO B O 1
ATOM 3595 N N . ASP B 1 197 ? 14.375 1.781 15.805 1 92.75 197 ASP B N 1
ATOM 3596 C CA . ASP B 1 197 ? 15.797 2.047 16.031 1 92.75 197 ASP B CA 1
ATOM 3597 C C . ASP B 1 197 ? 16.188 3.43 15.516 1 92.75 197 ASP B C 1
ATOM 3599 O O . ASP B 1 197 ? 17.125 4.043 16.016 1 92.75 197 ASP B O 1
ATOM 3603 N N . GLN B 1 198 ? 15.422 3.943 14.555 1 92.62 198 GLN B N 1
ATOM 3604 C CA . GLN B 1 198 ? 15.727 5.25 13.977 1 92.62 198 GLN B CA 1
ATOM 3605 C C . GLN B 1 198 ? 14.828 6.332 14.57 1 92.62 198 GLN B C 1
ATOM 3607 O O . GLN B 1 198 ? 15.125 7.523 14.445 1 92.62 198 GLN B O 1
ATOM 3612 N N . GLY B 1 199 ? 13.727 5.879 15.125 1 94.44 199 GLY B N 1
ATOM 3613 C CA . GLY B 1 199 ? 12.797 6.812 15.742 1 94.44 199 GLY B CA 1
ATOM 3614 C C . GLY B 1 199 ? 12.031 7.648 14.742 1 94.44 199 GLY B C 1
ATOM 3615 O O . GLY B 1 199 ? 11.586 8.758 15.062 1 94.44 199 GLY B O 1
ATOM 3616 N N . ILE B 1 200 ? 11.898 7.23 13.484 1 93.94 200 ILE B N 1
ATOM 3617 C CA . ILE B 1 200 ? 11.172 7.961 12.453 1 93.94 200 ILE B CA 1
ATOM 3618 C C . ILE B 1 200 ? 10.109 7.055 11.828 1 93.94 200 ILE B C 1
ATOM 3620 O O . ILE B 1 200 ? 10.133 5.84 12.023 1 93.94 200 ILE B O 1
ATOM 3624 N N . ALA B 1 201 ? 9.25 7.68 11.133 1 95.06 201 ALA B N 1
ATOM 3625 C CA . ALA B 1 201 ? 8.18 6.934 10.477 1 95.06 201 ALA B CA 1
ATOM 3626 C C . ALA B 1 201 ? 8.555 6.594 9.031 1 95.06 201 ALA B C 1
ATOM 3628 O O . ALA B 1 201 ? 9.188 7.398 8.344 1 95.06 201 ALA B O 1
ATOM 3629 N N . LEU B 1 202 ? 8.125 5.418 8.617 1 94.75 202 LEU B N 1
ATOM 3630 C CA . LEU B 1 202 ? 8.094 5.082 7.203 1 94.75 202 LEU B CA 1
ATOM 3631 C C . LEU B 1 202 ? 7.07 5.941 6.465 1 94.75 202 LEU B C 1
ATOM 3633 O O . LEU B 1 202 ? 6.309 6.68 7.09 1 94.75 202 LEU B O 1
ATOM 3637 N N . ARG B 1 203 ? 7.125 5.844 5.117 1 93.19 203 ARG B N 1
ATOM 3638 C CA . ARG B 1 203 ? 6.148 6.547 4.293 1 93.19 203 ARG B CA 1
ATOM 3639 C C . ARG B 1 203 ? 4.867 5.734 4.145 1 93.19 203 ARG B C 1
ATOM 3641 O O . ARG B 1 203 ? 4.676 5.039 3.145 1 93.19 203 ARG B O 1
ATOM 3648 N N . GLY B 1 204 ? 4.07 5.871 5.113 1 97.06 204 GLY B N 1
ATOM 3649 C CA . GLY B 1 204 ? 2.791 5.184 5.117 1 97.06 204 GLY B CA 1
ATOM 3650 C C . GLY B 1 204 ? 1.632 6.082 4.727 1 97.06 204 GLY B C 1
ATOM 3651 O O . GLY B 1 204 ? 1.605 7.262 5.086 1 97.06 204 GLY B O 1
ATOM 3652 N N . LEU B 1 205 ? 0.644 5.516 4.051 1 97.75 205 LEU B N 1
ATOM 3653 C CA . LEU B 1 205 ? -0.594 6.199 3.686 1 97.75 205 LEU B CA 1
ATOM 3654 C C . LEU B 1 205 ? -1.799 5.289 3.902 1 97.75 205 LEU B C 1
ATOM 3656 O O . LEU B 1 205 ? -1.78 4.121 3.506 1 97.75 205 LEU B O 1
ATOM 3660 N N . PHE B 1 206 ? -2.82 5.84 4.516 1 98.62 206 PHE B N 1
ATOM 3661 C CA . PHE B 1 206 ? -4.039 5.105 4.84 1 98.62 206 PHE B CA 1
ATOM 3662 C C . PHE B 1 206 ? -5.273 5.871 4.367 1 98.62 206 PHE B C 1
ATOM 3664 O O . PHE B 1 206 ? -5.348 7.09 4.523 1 98.62 206 PHE B O 1
ATOM 3671 N N . ILE B 1 207 ? -6.18 5.184 3.77 1 98.62 207 ILE B N 1
ATOM 3672 C CA . ILE B 1 207 ? -7.496 5.738 3.473 1 98.62 207 ILE B CA 1
ATOM 3673 C C . ILE B 1 207 ? -8.523 5.172 4.449 1 98.62 207 ILE B C 1
ATOM 3675 O O . ILE B 1 207 ? -8.742 3.959 4.496 1 98.62 207 ILE B O 1
ATOM 3679 N N . ILE B 1 208 ? -9.102 6.055 5.227 1 98.62 208 ILE B N 1
ATOM 3680 C CA . ILE B 1 208 ? -10.094 5.715 6.238 1 98.62 208 ILE B CA 1
ATOM 3681 C C . ILE B 1 208 ? -11.477 6.16 5.773 1 98.62 208 ILE B C 1
ATOM 3683 O O . ILE B 1 208 ? -11.664 7.312 5.375 1 98.62 208 ILE B O 1
ATOM 3687 N N . ASP B 1 209 ? -12.438 5.297 5.828 1 98.12 209 ASP B N 1
ATOM 3688 C CA . ASP B 1 209 ? -13.766 5.648 5.332 1 98.12 209 ASP B CA 1
ATOM 3689 C C . ASP B 1 209 ? -14.578 6.371 6.402 1 98.12 209 ASP B C 1
ATOM 3691 O O . ASP B 1 209 ? -14.062 6.668 7.484 1 98.12 209 ASP B O 1
ATOM 3695 N N . LYS B 1 210 ? -15.789 6.73 6.121 1 97.81 210 LYS B N 1
ATOM 3696 C CA . LYS B 1 210 ? -16.609 7.551 7.004 1 97.81 210 LYS B CA 1
ATOM 3697 C C . LYS B 1 210 ? -17 6.785 8.266 1 97.81 210 LYS B C 1
ATOM 3699 O O . LYS B 1 210 ? -17.391 7.387 9.266 1 97.81 210 LYS B O 1
ATOM 3704 N N . GLU B 1 211 ? -16.891 5.477 8.195 1 97.31 211 GLU B N 1
ATOM 3705 C CA . GLU B 1 211 ? -17.203 4.66 9.367 1 97.31 211 GLU B CA 1
ATOM 3706 C C . GLU B 1 211 ? -15.969 4.492 10.258 1 97.31 211 GLU B C 1
ATOM 3708 O O . GLU B 1 211 ? -16.047 3.879 11.32 1 97.31 211 GLU B O 1
ATOM 3713 N N . GLY B 1 212 ? -14.828 4.961 9.805 1 98 212 GLY B N 1
ATOM 3714 C CA . GLY B 1 212 ? -13.602 4.902 10.586 1 98 212 GLY B CA 1
ATOM 3715 C C . GLY B 1 212 ? -12.797 3.641 10.336 1 98 212 GLY B C 1
ATOM 3716 O O . GLY B 1 212 ? -11.93 3.281 11.133 1 98 212 GLY B O 1
ATOM 3717 N N . VAL B 1 213 ? -13.109 2.949 9.32 1 98 213 VAL B N 1
ATOM 3718 C CA . VAL B 1 213 ? -12.43 1.703 8.992 1 98 213 VAL B CA 1
ATOM 3719 C C . VAL B 1 213 ? -11.336 1.97 7.953 1 98 213 VAL B C 1
ATOM 3721 O O . VAL B 1 213 ? -11.562 2.689 6.977 1 98 213 VAL B O 1
ATOM 3724 N N . ILE B 1 214 ? -10.156 1.431 8.18 1 98.5 214 ILE B N 1
ATOM 3725 C CA . ILE B 1 214 ? -9.086 1.534 7.191 1 98.5 214 ILE B CA 1
ATOM 3726 C C . ILE B 1 214 ? -9.398 0.637 5.996 1 98.5 214 ILE B C 1
ATOM 3728 O O . ILE B 1 214 ? -9.586 -0.572 6.152 1 98.5 214 ILE B O 1
ATOM 3732 N N . GLN B 1 215 ? -9.391 1.244 4.805 1 97.69 215 GLN B N 1
ATOM 3733 C CA . GLN B 1 215 ? -9.781 0.516 3.604 1 97.69 215 GLN B CA 1
ATOM 3734 C C . GLN B 1 215 ? -8.578 0.275 2.693 1 97.69 215 GLN B C 1
ATOM 3736 O O . GLN B 1 215 ? -8.625 -0.581 1.808 1 97.69 215 GLN B O 1
ATOM 3741 N N . HIS B 1 216 ? -7.59 1.04 2.904 1 98 216 HIS B N 1
ATOM 3742 C CA . HIS B 1 216 ? -6.387 0.986 2.08 1 98 216 HIS B CA 1
ATOM 3743 C C . HIS B 1 216 ? -5.152 1.406 2.875 1 98 216 HIS B C 1
ATOM 3745 O O . HIS B 1 216 ? -5.23 2.309 3.713 1 98 216 HIS B O 1
ATOM 3751 N N . SER B 1 217 ? -4.066 0.756 2.584 1 98.19 217 SER B N 1
ATOM 3752 C CA . SER B 1 217 ? -2.779 1.159 3.137 1 98.19 217 SER B CA 1
ATOM 3753 C C . SER B 1 217 ? -1.658 0.98 2.117 1 98.19 217 SER B C 1
ATOM 3755 O O . SER B 1 217 ? -1.648 0.005 1.363 1 98.19 217 SER B O 1
ATOM 3757 N N . THR B 1 218 ? -0.812 1.938 2.078 1 97.38 218 THR B N 1
ATOM 3758 C CA . THR B 1 218 ? 0.438 1.859 1.332 1 97.38 218 THR B CA 1
ATOM 3759 C C . THR B 1 218 ? 1.617 2.277 2.207 1 97.38 218 THR B C 1
ATOM 3761 O O . THR B 1 218 ? 1.57 3.322 2.861 1 97.38 218 THR B O 1
ATOM 3764 N N . VAL B 1 219 ? 2.648 1.489 2.227 1 97 219 VAL B N 1
ATOM 3765 C CA . VAL B 1 219 ? 3.857 1.814 2.977 1 97 219 VAL B CA 1
ATOM 3766 C C . VAL B 1 219 ? 5.082 1.632 2.084 1 97 219 VAL B C 1
ATOM 3768 O O . VAL B 1 219 ? 5.281 0.563 1.499 1 97 219 VAL B O 1
ATOM 3771 N N . ASN B 1 220 ? 5.855 2.68 1.916 1 94.38 220 ASN B N 1
ATOM 3772 C CA . ASN B 1 220 ? 7.137 2.652 1.218 1 94.38 220 ASN B CA 1
ATOM 3773 C C . ASN B 1 220 ? 8.305 2.816 2.184 1 94.38 220 ASN B C 1
ATOM 3775 O O . ASN B 1 220 ? 8.188 3.514 3.191 1 94.38 220 ASN B O 1
ATOM 3779 N N . ASN B 1 221 ? 9.406 2.189 1.773 1 92.38 221 ASN B N 1
ATOM 3780 C CA . ASN B 1 221 ? 10.648 2.537 2.461 1 92.38 221 ASN B CA 1
ATOM 3781 C C . ASN B 1 221 ? 11.078 3.967 2.145 1 92.38 221 ASN B C 1
ATOM 3783 O O . ASN B 1 221 ? 10.453 4.645 1.325 1 92.38 221 ASN B O 1
ATOM 3787 N N . LEU B 1 222 ? 12.062 4.461 2.688 1 87.44 222 LEU B N 1
ATOM 3788 C CA . LEU B 1 222 ? 12.375 5.875 2.855 1 87.44 222 LEU B CA 1
ATOM 3789 C C . LEU B 1 222 ? 12.734 6.516 1.52 1 87.44 222 LEU B C 1
ATOM 3791 O O . LEU B 1 222 ? 12.531 7.715 1.325 1 87.44 222 LEU B O 1
ATOM 3795 N N . ALA B 1 223 ? 13.133 5.797 0.512 1 84.38 223 ALA B N 1
ATOM 3796 C CA . ALA B 1 223 ? 13.695 6.426 -0.68 1 84.38 223 ALA B CA 1
ATOM 3797 C C . ALA B 1 223 ? 12.688 6.445 -1.819 1 84.38 223 ALA B C 1
ATOM 3799 O O . ALA B 1 223 ? 12.984 6.918 -2.92 1 84.38 223 ALA B O 1
ATOM 3800 N N . ILE B 1 224 ? 11.5 6.012 -1.559 1 87.5 224 ILE B N 1
ATOM 3801 C CA . ILE B 1 224 ? 10.516 5.879 -2.623 1 87.5 224 ILE B CA 1
ATOM 3802 C C . ILE B 1 224 ? 9.289 6.738 -2.303 1 87.5 224 ILE B C 1
ATOM 3804 O O . ILE B 1 224 ? 8.68 6.586 -1.243 1 87.5 224 ILE B O 1
ATOM 3808 N N . GLY B 1 225 ? 8.938 7.582 -3.238 1 87.31 225 GLY B N 1
ATOM 3809 C CA . GLY B 1 225 ? 7.75 8.406 -3.072 1 87.31 225 GLY B CA 1
ATOM 3810 C C . GLY B 1 225 ? 6.469 7.684 -3.441 1 87.31 225 GLY B C 1
ATOM 3811 O O . GLY B 1 225 ? 6.496 6.684 -4.16 1 87.31 225 GLY B O 1
ATOM 3812 N N . ARG B 1 226 ? 5.438 8.148 -2.939 1 92.12 226 ARG B N 1
ATOM 3813 C CA . ARG B 1 226 ? 4.109 7.633 -3.26 1 92.12 226 ARG B CA 1
ATOM 3814 C C . ARG B 1 226 ? 3.473 8.43 -4.395 1 92.12 226 ARG B C 1
ATOM 3816 O O . ARG B 1 226 ? 4.129 9.273 -5.016 1 92.12 226 ARG B O 1
ATOM 3823 N N . SER B 1 227 ? 2.246 8.047 -4.773 1 91.94 227 SER B N 1
ATOM 3824 C CA . SER B 1 227 ? 1.558 8.695 -5.891 1 91.94 227 SER B CA 1
ATOM 3825 C C . SER B 1 227 ? 0.238 9.312 -5.441 1 91.94 227 SER B C 1
ATOM 3827 O O . SER B 1 227 ? -0.657 8.609 -4.973 1 91.94 227 SER B O 1
ATOM 3829 N N . VAL B 1 228 ? 0.123 10.648 -5.672 1 93.5 228 VAL B N 1
ATOM 3830 C CA . VAL B 1 228 ? -1.127 11.344 -5.375 1 93.5 228 VAL B CA 1
ATOM 3831 C C . VAL B 1 228 ? -2.227 10.852 -6.312 1 93.5 228 VAL B C 1
ATOM 3833 O O . VAL B 1 228 ? -3.375 10.672 -5.898 1 93.5 228 VAL B O 1
ATOM 3836 N N . ASP B 1 229 ? -1.849 10.617 -7.594 1 93.12 229 ASP B N 1
ATOM 3837 C CA . ASP B 1 229 ? -2.805 10.109 -8.578 1 93.12 229 ASP B CA 1
ATOM 3838 C C . ASP B 1 229 ? -3.365 8.758 -8.148 1 93.12 229 ASP B C 1
ATOM 3840 O O . ASP B 1 229 ? -4.574 8.531 -8.211 1 93.12 229 ASP B O 1
ATOM 3844 N N . GLU B 1 230 ? -2.49 7.891 -7.77 1 93.62 230 GLU B N 1
ATOM 3845 C CA . GLU B 1 230 ? -2.926 6.562 -7.34 1 93.62 230 GLU B CA 1
ATOM 3846 C C . GLU B 1 230 ? -3.783 6.645 -6.082 1 93.62 230 GLU B C 1
ATOM 3848 O O . GLU B 1 230 ? -4.734 5.879 -5.922 1 93.62 230 GLU B O 1
ATOM 3853 N N . THR B 1 231 ? -3.395 7.527 -5.195 1 96.12 231 THR B N 1
ATOM 3854 C CA . THR B 1 231 ? -4.191 7.738 -3.992 1 96.12 231 THR B CA 1
ATOM 3855 C C . THR B 1 231 ? -5.613 8.164 -4.352 1 96.12 231 THR B C 1
ATOM 3857 O O . THR B 1 231 ? -6.582 7.609 -3.828 1 96.12 231 THR B O 1
ATOM 3860 N N . LYS B 1 232 ? -5.742 9.094 -5.242 1 96.38 232 LYS B N 1
ATOM 3861 C CA . LYS B 1 232 ? -7.051 9.578 -5.672 1 96.38 232 LYS B CA 1
ATOM 3862 C C . LYS B 1 232 ? -7.852 8.469 -6.348 1 96.38 232 LYS B C 1
ATOM 3864 O O . LYS B 1 232 ? -9.039 8.305 -6.078 1 96.38 232 LYS B O 1
ATOM 3869 N N . ARG B 1 233 ? -7.203 7.738 -7.215 1 93.75 233 ARG B N 1
ATOM 3870 C CA . ARG B 1 233 ? -7.863 6.633 -7.902 1 93.75 233 ARG B CA 1
ATOM 3871 C C . ARG B 1 233 ? -8.43 5.633 -6.906 1 93.75 233 ARG B C 1
ATOM 3873 O O . ARG B 1 233 ? -9.578 5.203 -7.035 1 93.75 233 ARG B O 1
ATOM 3880 N N . THR B 1 234 ? -7.648 5.246 -5.965 1 95.44 234 THR B N 1
ATOM 3881 C CA . THR B 1 234 ? -8.055 4.266 -4.961 1 95.44 234 THR B CA 1
ATOM 3882 C C . THR B 1 234 ? -9.211 4.801 -4.121 1 95.44 234 THR B C 1
ATOM 3884 O O . THR B 1 234 ? -10.156 4.07 -3.812 1 95.44 234 THR B O 1
ATOM 3887 N N . LEU B 1 235 ? -9.133 6.07 -3.727 1 97.25 235 LEU B N 1
ATOM 3888 C CA . LEU B 1 235 ? -10.211 6.715 -2.984 1 97.25 235 LEU B CA 1
ATOM 3889 C C . LEU B 1 235 ? -11.516 6.672 -3.775 1 97.25 235 LEU B C 1
ATOM 3891 O O . LEU B 1 235 ? -12.562 6.312 -3.232 1 97.25 235 LEU B O 1
ATOM 3895 N N . GLN B 1 236 ? -11.438 7 -5.027 1 95.44 236 GLN B N 1
ATOM 3896 C CA . GLN B 1 236 ? -12.625 7.008 -5.871 1 95.44 236 GLN B CA 1
ATOM 3897 C C . GLN B 1 236 ? -13.195 5.598 -6.031 1 95.44 236 GLN B C 1
ATOM 3899 O O . GLN B 1 236 ? -14.414 5.414 -6.039 1 95.44 236 GLN B O 1
ATOM 3904 N N . ALA B 1 237 ? -12.344 4.676 -6.215 1 92.19 237 ALA B N 1
ATOM 3905 C CA . ALA B 1 237 ? -12.797 3.287 -6.289 1 92.19 237 ALA B CA 1
ATOM 3906 C C . ALA B 1 237 ? -13.516 2.877 -5.008 1 92.19 237 ALA B C 1
ATOM 3908 O O . ALA B 1 237 ? -14.562 2.23 -5.059 1 92.19 237 ALA B O 1
ATOM 3909 N N . LEU B 1 238 ? -12.953 3.244 -3.891 1 94 238 LEU B N 1
ATOM 3910 C CA . LEU B 1 238 ? -13.555 2.961 -2.59 1 94 238 LEU B CA 1
ATOM 3911 C C . LEU B 1 238 ? -14.945 3.572 -2.484 1 94 238 LEU B C 1
ATOM 3913 O O . LEU B 1 238 ? -15.898 2.895 -2.096 1 94 238 LEU B O 1
ATOM 3917 N N . GLN B 1 239 ? -15.016 4.801 -2.809 1 95.06 239 GLN B N 1
ATOM 3918 C CA . GLN B 1 239 ? -16.297 5.496 -2.727 1 95.06 239 GLN B CA 1
ATOM 3919 C C . GLN B 1 239 ? -17.328 4.859 -3.654 1 95.06 239 GLN B C 1
ATOM 3921 O O . GLN B 1 239 ? -18.5 4.703 -3.281 1 95.06 239 GLN B O 1
ATOM 3926 N N . TYR B 1 240 ? -16.938 4.52 -4.867 1 91.56 240 TYR B N 1
ATOM 3927 C CA . TYR B 1 240 ? -17.828 3.895 -5.832 1 91.56 240 TYR B CA 1
ATOM 3928 C C . TYR B 1 240 ? -18.422 2.6 -5.277 1 91.56 240 TYR B C 1
ATOM 3930 O O . TYR B 1 240 ? -19.625 2.377 -5.348 1 91.56 240 TYR B O 1
ATOM 3938 N N . VAL B 1 241 ? -17.578 1.78 -4.711 1 89.19 241 VAL B N 1
ATOM 3939 C CA . VAL B 1 241 ? -18.031 0.474 -4.246 1 89.19 241 VAL B CA 1
ATOM 3940 C C . VAL B 1 241 ? -18.906 0.643 -3.012 1 89.19 241 VAL B C 1
ATOM 3942 O O . VAL B 1 241 ? -19.812 -0.158 -2.775 1 89.19 241 VAL B O 1
ATOM 3945 N N . GLN B 1 242 ? -18.578 1.6 -2.203 1 91.12 242 GLN B N 1
ATOM 3946 C CA . GLN B 1 242 ? -19.422 1.851 -1.038 1 91.12 242 GLN B CA 1
ATOM 3947 C C . GLN B 1 242 ? -20.797 2.379 -1.453 1 91.12 242 GLN B C 1
ATOM 3949 O O . GLN B 1 242 ? -21.797 2.092 -0.801 1 91.12 242 GLN B O 1
ATOM 3954 N N . ASP B 1 243 ? -20.859 3.102 -2.561 1 90.81 243 ASP B N 1
ATOM 3955 C CA . ASP B 1 243 ? -22.125 3.609 -3.1 1 90.81 243 ASP B CA 1
ATOM 3956 C C . ASP B 1 243 ? -22.828 2.543 -3.924 1 90.81 243 ASP B C 1
ATOM 3958 O O . ASP B 1 243 ? -24.031 2.664 -4.207 1 90.81 243 ASP B O 1
ATOM 3962 N N . ASN B 1 244 ? -22.016 1.519 -4.309 1 87.12 244 ASN B N 1
ATOM 3963 C CA . ASN B 1 244 ? -22.516 0.405 -5.102 1 87.12 244 ASN B CA 1
ATOM 3964 C C . ASN B 1 244 ? -22.094 -0.939 -4.52 1 87.12 244 ASN B C 1
ATOM 3966 O O . ASN B 1 244 ? -21.297 -1.663 -5.129 1 87.12 244 ASN B O 1
ATOM 3970 N N . PRO B 1 245 ? -22.641 -1.309 -3.441 1 81.19 245 PRO B N 1
ATOM 3971 C CA . PRO B 1 245 ? -22.141 -2.451 -2.674 1 81.19 245 PRO B CA 1
ATOM 3972 C C . PRO B 1 245 ? -22.219 -3.764 -3.449 1 81.19 245 PRO B C 1
ATOM 3974 O O . PRO B 1 245 ? -21.547 -4.738 -3.096 1 81.19 245 PRO B O 1
ATOM 3977 N N . ASP B 1 246 ? -22.844 -3.77 -4.48 1 80.44 246 ASP B N 1
ATOM 3978 C CA . ASP B 1 246 ? -22.969 -4.996 -5.262 1 80.44 246 ASP B CA 1
ATOM 3979 C C . ASP B 1 246 ? -21.938 -5.023 -6.398 1 80.44 246 ASP B C 1
ATOM 3981 O O . ASP B 1 246 ? -21.953 -5.941 -7.223 1 80.44 246 ASP B O 1
ATOM 3985 N N . GLU B 1 247 ? -21.109 -4.004 -6.371 1 78.5 247 GLU B N 1
ATOM 3986 C CA . GLU B 1 247 ? -20.109 -3.918 -7.438 1 78.5 247 GLU B CA 1
ATOM 3987 C C . GLU B 1 247 ? -18.703 -3.9 -6.871 1 78.5 247 GLU B C 1
ATOM 3989 O O . GLU B 1 247 ? -18.5 -3.639 -5.68 1 78.5 247 GLU B O 1
ATOM 3994 N N . VAL B 1 248 ? -17.797 -4.328 -7.723 1 77.44 248 VAL B N 1
ATOM 3995 C CA . VAL B 1 248 ? -16.375 -4.289 -7.395 1 77.44 248 VAL B CA 1
ATOM 3996 C C . VAL B 1 248 ? -15.617 -3.525 -8.477 1 77.44 248 VAL B C 1
ATOM 3998 O O . VAL B 1 248 ? -16.078 -3.438 -9.617 1 77.44 248 VAL B O 1
ATOM 4001 N N . CYS B 1 249 ? -14.57 -2.846 -8.086 1 76.94 249 CYS B N 1
ATOM 4002 C CA . CYS B 1 249 ? -13.734 -2.125 -9.039 1 76.94 249 CYS B CA 1
ATOM 4003 C C . CYS B 1 249 ? -12.5 -2.945 -9.414 1 76.94 249 CYS B C 1
ATOM 4005 O O . CYS B 1 249 ? -11.648 -3.221 -8.57 1 76.94 249 CYS B O 1
ATOM 4007 N N . PRO B 1 250 ? -12.406 -3.268 -10.664 1 76.31 250 PRO B N 1
ATOM 4008 C CA . PRO B 1 250 ? -11.289 -4.102 -11.109 1 76.31 250 PRO B CA 1
ATOM 4009 C C . PRO B 1 250 ? -9.945 -3.387 -11.016 1 76.31 250 PRO B C 1
ATOM 4011 O O . PRO B 1 250 ? -9.883 -2.225 -10.602 1 76.31 250 PRO B O 1
ATOM 4014 N N . ALA B 1 251 ? -8.867 -4.113 -11.367 1 75.5 251 ALA B N 1
ATOM 4015 C CA . ALA B 1 251 ? -7.508 -3.578 -11.328 1 75.5 251 ALA B CA 1
ATOM 4016 C C . ALA B 1 251 ? -7.406 -2.293 -12.148 1 75.5 251 ALA B C 1
ATOM 4018 O O . ALA B 1 251 ? -7.871 -2.234 -13.289 1 75.5 251 ALA B O 1
ATOM 4019 N N . GLY B 1 252 ? -6.848 -1.327 -11.469 1 75.5 252 GLY B N 1
ATOM 4020 C CA . GLY B 1 252 ? -6.562 -0.079 -12.156 1 75.5 252 GLY B CA 1
ATOM 4021 C C . GLY B 1 252 ? -7.809 0.724 -12.469 1 75.5 252 GLY B C 1
ATOM 4022 O O . GLY B 1 252 ? -7.75 1.708 -13.211 1 75.5 252 GLY B O 1
ATOM 4023 N N . TRP B 1 253 ? -8.938 0.43 -12 1 78.38 253 TRP B N 1
ATOM 4024 C CA . TRP B 1 253 ? -10.219 1.056 -12.32 1 78.38 253 TRP B CA 1
ATOM 4025 C C . TRP B 1 253 ? -10.172 2.557 -12.055 1 78.38 253 TRP B C 1
ATOM 4027 O O . TRP B 1 253 ? -9.602 2.998 -11.055 1 78.38 253 TRP B O 1
ATOM 4037 N N . LYS B 1 254 ? -10.742 3.273 -12.984 1 79 254 LYS B N 1
ATOM 4038 C CA . LYS B 1 254 ? -10.953 4.711 -12.852 1 79 254 LYS B CA 1
ATOM 4039 C C . LYS B 1 254 ? -12.422 5.07 -13.062 1 79 254 LYS B C 1
ATOM 4041 O O . LYS B 1 254 ? -13.156 4.332 -13.719 1 79 254 LYS B O 1
ATOM 4046 N N . PRO B 1 255 ? -12.812 6.191 -12.477 1 76.94 255 PRO B N 1
ATOM 4047 C CA . PRO B 1 255 ? -14.195 6.605 -12.727 1 76.94 255 PRO B CA 1
ATOM 4048 C C . PRO B 1 255 ? -14.531 6.66 -14.211 1 76.94 255 PRO B C 1
ATOM 4050 O O . PRO B 1 255 ? -13.766 7.199 -15.008 1 76.94 255 PRO B O 1
ATOM 4053 N N . GLY B 1 256 ? -15.625 6.148 -14.508 1 75.81 256 GLY B N 1
ATOM 4054 C CA . GLY B 1 256 ? -16.047 6.117 -15.891 1 75.81 256 GLY B CA 1
ATOM 4055 C C . GLY B 1 256 ? -15.852 4.762 -16.547 1 75.81 256 GLY B C 1
ATOM 4056 O O . GLY B 1 256 ? -16.453 4.469 -17.578 1 75.81 256 GLY B O 1
ATOM 4057 N N . GLU B 1 257 ? -14.961 3.963 -15.969 1 78.19 257 GLU B N 1
ATOM 4058 C CA . GLU B 1 257 ? -14.734 2.619 -16.484 1 78.19 257 GLU B CA 1
ATOM 4059 C C . GLU B 1 257 ? -15.773 1.638 -15.961 1 78.19 257 GLU B C 1
ATOM 4061 O O . GLU B 1 257 ? -16.469 1.927 -14.984 1 78.19 257 GLU B O 1
ATOM 4066 N N . LYS B 1 258 ? -15.859 0.54 -16.672 1 72.69 258 LYS B N 1
ATOM 4067 C CA . LYS B 1 258 ? -16.828 -0.476 -16.266 1 72.69 258 LYS B CA 1
ATOM 4068 C C . LYS B 1 258 ? -16.422 -1.146 -14.961 1 72.69 258 LYS B C 1
ATOM 4070 O O . LYS B 1 258 ? -15.25 -1.453 -14.758 1 72.69 258 LYS B O 1
ATOM 4075 N N . SER B 1 259 ? -17.438 -1.142 -14.156 1 70.69 259 SER B N 1
ATOM 4076 C CA . SER B 1 259 ? -17.297 -1.945 -12.953 1 70.69 259 SER B CA 1
ATOM 4077 C C . SER B 1 259 ? -17.859 -3.348 -13.148 1 70.69 259 SER B C 1
ATOM 4079 O O . SER B 1 259 ? -18.234 -3.721 -14.266 1 70.69 259 SER B O 1
ATOM 4081 N N . MET B 1 260 ? -17.688 -4.227 -12.039 1 67.12 260 MET B N 1
ATOM 4082 C CA . MET B 1 260 ? -18.109 -5.621 -12.172 1 67.12 260 MET B CA 1
ATOM 4083 C C . MET B 1 260 ? -19.016 -6.027 -11.023 1 67.12 260 MET B C 1
ATOM 4085 O O . MET B 1 260 ? -18.891 -5.504 -9.914 1 67.12 260 MET B O 1
ATOM 4089 N N . LYS B 1 261 ? -20.016 -6.723 -11.391 1 67.12 261 LYS B N 1
ATOM 4090 C CA . LYS B 1 261 ? -20.812 -7.348 -10.352 1 67.12 261 LYS B CA 1
ATOM 4091 C C . LYS B 1 261 ? -20.156 -8.625 -9.836 1 67.12 261 LYS B C 1
ATOM 4093 O O . LYS B 1 261 ? -19.672 -9.438 -10.625 1 67.12 261 LYS B O 1
ATOM 4098 N N . PRO B 1 262 ? -20.016 -8.789 -8.578 1 61 262 PRO B N 1
ATOM 4099 C CA . PRO B 1 262 ? -19.328 -9.938 -8 1 61 262 PRO B CA 1
ATOM 4100 C C . PRO B 1 262 ? -20.109 -11.234 -8.125 1 61 262 PRO B C 1
ATOM 4102 O O . PRO B 1 262 ? -20.391 -11.898 -7.125 1 61 262 PRO B O 1
ATOM 4105 N N . ASP B 1 263 ? -20.891 -11.383 -9.062 1 63.16 263 ASP B N 1
ATOM 4106 C CA . ASP B 1 263 ? -21.625 -12.625 -9.297 1 63.16 263 ASP B CA 1
ATOM 4107 C C . ASP B 1 263 ? -21.172 -13.281 -10.609 1 63.16 263 ASP B C 1
ATOM 4109 O O . ASP B 1 263 ? -20.703 -12.602 -11.516 1 63.16 263 ASP B O 1
ATOM 4113 N N . PRO B 1 264 ? -21.188 -14.594 -10.516 1 61.28 264 PRO B N 1
ATOM 4114 C CA . PRO B 1 264 ? -20.688 -15.359 -11.664 1 61.28 264 PRO B CA 1
ATOM 4115 C C . PRO B 1 264 ? -21.281 -14.891 -12.992 1 61.28 264 PRO B C 1
ATOM 4117 O O . PRO B 1 264 ? -20.562 -14.789 -13.992 1 61.28 264 PRO B O 1
ATOM 4120 N N . LYS B 1 265 ? -22.562 -14.648 -12.969 1 59.06 265 LYS B N 1
ATOM 4121 C CA . LYS B 1 265 ? -23.219 -14.219 -14.203 1 59.06 265 LYS B CA 1
ATOM 4122 C C . LYS B 1 265 ? -22.734 -12.836 -14.633 1 59.06 265 LYS B C 1
ATOM 4124 O O . LYS B 1 265 ? -22.422 -12.617 -15.805 1 59.06 265 LYS B O 1
ATOM 4129 N N . GLY B 1 266 ? -22.688 -11.969 -13.773 1 53.5 266 GLY B N 1
ATOM 4130 C CA . GLY B 1 266 ? -22.25 -10.609 -14.031 1 53.5 266 GLY B CA 1
ATOM 4131 C C . GLY B 1 266 ? -20.781 -10.508 -14.398 1 53.5 266 GLY B C 1
ATOM 4132 O O . GLY B 1 266 ? -20.406 -9.695 -15.242 1 53.5 266 GLY B O 1
ATOM 4133 N N . SER B 1 267 ? -20.062 -11.352 -13.891 1 57.09 267 SER B N 1
ATOM 4134 C CA . SER B 1 267 ? -18.641 -11.375 -14.188 1 57.09 267 SER B CA 1
ATOM 4135 C C . SER B 1 267 ? -18.375 -11.828 -15.617 1 57.09 267 SER B C 1
ATOM 4137 O O . SER B 1 267 ? -17.516 -11.273 -16.312 1 57.09 267 SER B O 1
ATOM 4139 N N . LYS B 1 268 ? -19.125 -12.828 -15.93 1 61.47 268 LYS B N 1
ATOM 4140 C CA . LYS B 1 268 ? -19 -13.32 -17.297 1 61.47 268 LYS B CA 1
ATOM 4141 C C . LYS B 1 268 ? -19.297 -12.219 -18.312 1 61.47 268 LYS B C 1
ATOM 4143 O O . LYS B 1 268 ? -18.625 -12.117 -19.344 1 61.47 268 LYS B O 1
ATOM 4148 N N . GLU B 1 269 ? -20.219 -11.438 -17.984 1 58.88 269 GLU B N 1
ATOM 4149 C CA . GLU B 1 269 ? -20.562 -10.328 -18.875 1 58.88 269 GLU B CA 1
ATOM 4150 C C . GLU B 1 269 ? -19.422 -9.328 -18.984 1 58.88 269 GLU B C 1
ATOM 4152 O O . GLU B 1 269 ? -19.141 -8.828 -20.078 1 58.88 269 GLU B O 1
ATOM 4157 N N . TYR B 1 270 ? -18.828 -9.109 -17.938 1 59.19 270 TYR B N 1
ATOM 4158 C CA . TYR B 1 270 ? -17.703 -8.188 -17.953 1 59.19 270 TYR B CA 1
ATOM 4159 C C . TYR B 1 270 ? -16.547 -8.75 -18.766 1 59.19 270 TYR B C 1
ATOM 4161 O O . TYR B 1 270 ? -15.992 -8.055 -19.625 1 59.19 270 TYR B O 1
ATOM 4169 N N . PHE B 1 271 ? -16.219 -10.008 -18.656 1 61.31 271 PHE B N 1
ATOM 4170 C CA . PHE B 1 271 ? -15.07 -10.594 -19.328 1 61.31 271 PHE B CA 1
ATOM 4171 C C . PHE B 1 271 ? -15.352 -10.797 -20.812 1 61.31 271 PHE B C 1
ATOM 4173 O O . PHE B 1 271 ? -14.43 -10.805 -21.625 1 61.31 271 PHE B O 1
ATOM 4180 N N . SER B 1 272 ? -16.594 -10.953 -21.016 1 57.31 272 SER B N 1
ATOM 4181 C CA . SER B 1 272 ? -16.953 -11.07 -22.422 1 57.31 272 SER B CA 1
ATOM 4182 C C . SER B 1 272 ? -16.812 -9.734 -23.141 1 57.31 272 SER B C 1
ATOM 4184 O O . SER B 1 272 ? -16.656 -9.695 -24.359 1 57.31 272 SER B O 1
ATOM 4186 N N . ALA B 1 273 ? -16.828 -8.773 -22.25 1 53.34 273 ALA B N 1
ATOM 4187 C CA . ALA B 1 273 ? -16.828 -7.434 -22.844 1 53.34 273 ALA B CA 1
ATOM 4188 C C . ALA B 1 273 ? -15.406 -6.914 -23 1 53.34 273 ALA B C 1
ATOM 4190 O O . ALA B 1 273 ? -15.18 -5.922 -23.703 1 53.34 273 ALA B O 1
ATOM 4191 N N . ILE B 1 274 ? -14.5 -7.504 -22.328 1 53.22 274 ILE B N 1
ATOM 4192 C CA . ILE B 1 274 ? -13.125 -7.023 -22.484 1 53.22 274 ILE B CA 1
ATOM 4193 C C . ILE B 1 274 ? -12.352 -7.965 -23.406 1 53.22 274 ILE B C 1
ATOM 4195 O O . ILE B 1 274 ? -12.594 -9.18 -23.406 1 53.22 274 ILE B O 1
#